Protein AF-0000000066102372 (afdb_homodimer)

Solvent-accessible surface area (backbone atoms only — not comparable to full-atom values): 34150 Å² total; per-residue (Å²): 128,87,50,65,48,78,32,53,33,22,43,30,62,27,33,44,52,81,55,71,56,47,20,50,51,47,40,44,40,40,40,72,63,20,43,34,30,32,40,56,28,57,42,89,74,54,26,66,44,40,67,49,33,53,54,49,48,51,56,53,56,69,32,47,52,89,93,56,67,58,44,83,39,39,29,30,37,39,28,49,74,50,51,39,68,50,48,57,48,19,49,75,65,59,39,58,31,35,36,40,33,34,37,60,52,49,76,63,15,71,69,19,28,83,46,74,76,55,29,45,62,29,50,53,40,23,34,73,70,69,34,31,40,35,29,51,57,38,53,62,59,83,88,50,53,73,90,44,18,44,53,50,20,43,66,71,46,46,52,57,48,41,69,76,41,72,73,37,34,34,32,41,44,48,54,57,38,41,61,50,45,50,50,43,71,70,43,62,94,40,33,30,31,24,43,25,41,66,46,47,66,35,32,39,52,61,32,54,59,91,20,43,22,30,55,60,32,30,73,75,56,55,30,57,60,71,17,21,52,35,42,42,52,46,54,54,62,67,48,64,41,31,19,39,14,59,52,18,26,78,57,49,39,67,50,26,30,26,74,52,8,47,59,30,31,26,36,43,82,49,42,70,32,43,40,50,48,38,29,47,77,67,73,33,57,86,31,43,46,49,22,38,28,43,19,50,30,57,76,74,70,43,81,66,62,85,53,64,30,35,33,32,64,38,76,46,72,41,60,48,62,42,78,35,69,96,42,41,27,48,41,56,64,38,58,36,75,40,55,40,35,78,76,87,128,86,51,66,48,77,31,54,32,23,44,32,62,28,32,44,52,80,56,70,56,48,21,50,52,46,42,44,40,39,39,72,64,22,45,34,30,32,40,57,28,57,42,90,73,56,27,65,44,38,66,49,34,51,54,51,49,52,57,53,57,70,32,46,51,88,93,56,68,57,45,82,40,39,29,30,38,39,27,49,74,50,51,39,68,50,49,56,48,19,47,75,63,59,38,58,32,34,36,40,32,32,38,61,52,48,76,63,17,71,68,20,29,83,48,75,76,55,28,44,63,29,50,51,40,25,34,75,71,69,34,31,40,34,30,52,56,37,51,61,59,81,87,50,52,72,91,44,18,42,56,49,20,44,66,71,45,47,52,57,49,40,69,76,40,71,73,36,34,34,34,40,43,47,53,57,38,41,61,50,46,51,49,44,72,70,43,60,93,40,35,29,31,23,43,25,40,66,47,46,66,37,33,39,53,61,33,53,60,89,20,43,21,31,56,59,31,30,72,74,55,56,30,57,60,70,18,21,54,35,42,42,52,46,52,54,62,66,49,63,43,30,20,40,12,59,52,17,26,80,56,47,39,67,51,27,30,25,71,51,8,48,60,30,31,26,36,45,83,50,42,69,32,45,38,50,46,39,28,48,77,67,72,32,58,86,30,44,44,49,21,36,29,42,20,51,30,58,74,73,72,43,80,66,62,85,52,64,30,35,33,32,63,39,77,45,72,39,62,49,63,41,79,34,68,98,41,42,26,49,40,57,65,39,57,34,74,39,55,40,35,79,76,87

Radius of gyration: 28.0 Å; Cα contacts (8 Å, |Δi|>4): 1599; chains: 2; bounding box: 62×79×63 Å

InterPro domains:
  IPR002195 Dihydroorotase, conserved site [PS00482] (12-20)
  IPR002195 Dihydroorotase, conserved site [PS00483] (245-256)
  IPR004721 Dihydroorotase homodimeric type [MF_00219] (3-343)
  IPR004721 Dihydroorotase homodimeric type [PIRSF001237] (2-342)
  IPR004721 Dihydroorotase homodimeric type [PTHR43137] (2-342)
  IPR004721 Dihydroorotase homodimeric type [TIGR00856] (5-342)
  IPR004721 Dihydroorotase homodimeric type [cd01294] (5-340)
  IPR006680 Amidohydrolase-related [PF01979] (12-310)
  IPR032466 Metal-dependent hydrolase [SSF51556] (3-342)

Secondary structure (DSSP, 8-state):
---EEEEEPP-EEEE---SHHHHHHHHHHHHTT-SEEEEP---SS---SHHHHHHHHHHHHHHSPTT---EEE-EEE--TT--HHHHHHHHHTT--EEEE-BTTSSTT-TTSBS-GGGGHHHHHHHHHHTPPEEE------TTS-GGGHHHHHIIIIIHHHHHH-TT--EEETT--SHHHHHHHHHS-TTEEEEE-HHHHH--THHHHTTSB-GGG--SSPP--HHHHHHHHHHHTS--TTEEE---B----HHHHSSTTBPP----GGGHHHHHHHHHHHTT-GGGHHIIIIIHHHHHHTPPPP--EEEEEEEEEEPPS-EEETTEEE--TTTTSEEEEEE--/---EEEEEPP-EEEE---SHHHHHHHHHHHHTT-SEEEEP---SS---SHHHHHHHHHHHHHHSPTT---EEE-EEE--TT--HHHHHHHHHTT--EEEE-BTTSSTT-TTSBS-GGGGHHHHHHHHHHTPPEEE------TTS-GGGHHHHHIIIIIHHHHHH-TT--EEETT--SHHHHHHHHHS-TTEEEEE-HHHHH--THHHHTTSB-GGG--SSPP--HHHHHHHHHHHTS--TTEEE---B----HHHHSSTTBPP----GGGHHHHHHHHHHHTT-GGGHHIIIIIHHHHHHTPPPP--EEEEEEEEEEPPS-EEETTEEE--TTTTSEEEEEE--

Structure (mmCIF, N/CA/C/O backbone):
data_AF-0000000066102372-model_v1
#
loop_
_entity.id
_entity.type
_entity.pdbx_description
1 polymer Dihydroorotase
#
loop_
_atom_site.group_PDB
_atom_site.id
_atom_site.type_symbol
_atom_site.label_atom_id
_atom_site.label_alt_id
_atom_site.label_comp_id
_atom_site.label_asym_id
_atom_site.label_entity_id
_atom_site.label_seq_id
_atom_site.pdbx_PDB_ins_code
_atom_site.Cartn_x
_atom_site.Cartn_y
_atom_site.Cartn_z
_atom_site.occupancy
_atom_site.B_iso_or_equiv
_atom_site.auth_seq_id
_atom_site.auth_comp_id
_atom_site.auth_asym_id
_atom_site.auth_atom_id
_atom_site.pdbx_PDB_model_num
ATOM 1 N N . MET A 1 1 ? -31.328 13.383 16.125 1 72.06 1 MET A N 1
ATOM 2 C CA . MET A 1 1 ? -30 13.359 15.516 1 72.06 1 MET A CA 1
ATOM 3 C C . MET A 1 1 ? -29.594 14.742 15.023 1 72.06 1 MET A C 1
ATOM 5 O O . MET A 1 1 ? -30.453 15.547 14.641 1 72.06 1 MET A O 1
ATOM 9 N N . THR A 1 2 ? -28.438 15.336 15.5 1 80.19 2 THR A N 1
ATOM 10 C CA . THR A 1 2 ? -28 16.672 15.125 1 80.19 2 THR A CA 1
ATOM 11 C C . THR A 1 2 ? -28.047 16.859 13.617 1 80.19 2 THR A C 1
ATOM 13 O O . THR A 1 2 ? -27.453 16.094 12.859 1 80.19 2 THR A O 1
ATOM 16 N N . THR A 1 3 ? -28.797 17.766 13.133 1 91.06 3 THR A N 1
ATOM 17 C CA . THR A 1 3 ? -29 18 11.711 1 91.06 3 THR A CA 1
ATOM 18 C C . THR A 1 3 ? -28.141 19.156 11.227 1 91.06 3 THR A C 1
ATOM 20 O O . THR A 1 3 ? -27.797 19.234 10.047 1 91.06 3 THR A O 1
ATOM 23 N N . THR A 1 4 ? -27.969 20.062 12.188 1 95.94 4 THR A N 1
ATOM 24 C CA . THR A 1 4 ? -27.109 21.203 11.883 1 95.94 4 THR A CA 1
ATOM 25 C C . THR A 1 4 ? -26.031 21.375 12.961 1 95.94 4 THR A C 1
ATOM 27 O O . THR A 1 4 ? -26.281 21.125 14.141 1 95.94 4 THR A O 1
ATOM 30 N N . LEU A 1 5 ? -24.844 21.703 12.516 1 96.62 5 LEU A N 1
ATOM 31 C CA . LEU A 1 5 ? -23.703 21.922 13.406 1 96.62 5 LEU A CA 1
ATOM 32 C C . LEU A 1 5 ? -23.062 23.281 13.148 1 96.62 5 LEU A C 1
ATOM 34 O O . LEU A 1 5 ? -22.641 23.562 12.031 1 96.62 5 LEU A O 1
ATOM 38 N N . THR A 1 6 ? -23.109 24.141 14.109 1 97.69 6 THR A N 1
ATOM 39 C CA . THR A 1 6 ? -22.438 25.438 14.016 1 97.69 6 THR A CA 1
ATOM 40 C C . THR A 1 6 ? -21.203 25.469 14.93 1 97.69 6 THR A C 1
ATOM 42 O O . THR A 1 6 ? -21.312 25.156 16.109 1 97.69 6 THR A O 1
ATOM 45 N N . LEU A 1 7 ? -20.094 25.812 14.367 1 97.88 7 LEU A N 1
ATOM 46 C CA . LEU A 1 7 ? -18.812 25.891 15.078 1 97.88 7 LEU A CA 1
ATOM 47 C C . LEU A 1 7 ? -18.188 27.281 14.914 1 97.88 7 LEU A C 1
ATOM 49 O O . LEU A 1 7 ? -18.469 27.984 13.945 1 97.88 7 LEU A O 1
ATOM 53 N N . ILE A 1 8 ? -17.375 27.641 15.977 1 98.56 8 ILE A N 1
ATOM 54 C CA . ILE A 1 8 ? -16.438 28.719 15.688 1 98.56 8 ILE A CA 1
ATOM 55 C C . ILE A 1 8 ? -15.609 28.359 14.461 1 98.56 8 ILE A C 1
ATOM 57 O O . ILE A 1 8 ? -15.133 27.234 14.32 1 98.56 8 ILE A O 1
ATOM 61 N N . ARG A 1 9 ? -15.523 29.312 13.461 1 98.44 9 ARG A N 1
ATOM 62 C CA . ARG A 1 9 ? -14.734 29.062 12.258 1 98.44 9 ARG A CA 1
ATOM 63 C C . ARG A 1 9 ? -13.344 28.547 12.609 1 98.44 9 ARG A C 1
ATOM 65 O O . ARG A 1 9 ? -12.609 29.203 13.359 1 98.44 9 ARG A O 1
ATOM 72 N N . PRO A 1 10 ? -13 27.359 12.117 1 98.75 10 PRO A N 1
ATOM 73 C CA . PRO A 1 10 ? -11.75 26.719 12.539 1 98.75 10 PRO A CA 1
ATOM 74 C C . PRO A 1 10 ? -10.531 27.281 11.805 1 98.75 10 PRO A C 1
ATOM 76 O O . PRO A 1 10 ? -10.664 28.141 10.938 1 98.75 10 PRO A O 1
ATOM 79 N N . ASP A 1 11 ? -9.352 26.906 12.281 1 98.88 11 ASP A N 1
ATOM 80 C CA . ASP A 1 11 ? -8.055 27.109 11.641 1 98.88 11 ASP A CA 1
ATOM 81 C C . ASP A 1 11 ? -7.469 25.781 11.164 1 98.88 11 ASP A C 1
ATOM 83 O O . ASP A 1 11 ? -7.738 24.734 11.75 1 98.88 11 ASP A O 1
ATOM 87 N N . ASP A 1 12 ? -6.773 25.797 10.078 1 98.94 12 ASP A N 1
ATOM 88 C CA . ASP A 1 12 ? -6.039 24.625 9.594 1 98.94 12 ASP A CA 1
ATOM 89 C C . ASP A 1 12 ? -4.582 24.672 10.055 1 98.94 12 ASP A C 1
ATOM 91 O O . ASP A 1 12 ? -3.775 25.422 9.516 1 98.94 12 ASP A O 1
ATOM 95 N N . TRP A 1 13 ? -4.227 23.766 10.922 1 98.94 13 TRP A N 1
ATOM 96 C CA . TRP A 1 13 ? -2.934 23.891 11.586 1 98.94 13 TRP A CA 1
ATOM 97 C C . TRP A 1 13 ? -1.863 23.094 10.852 1 98.94 13 TRP A C 1
ATOM 99 O O . TRP A 1 13 ? -0.764 22.875 11.367 1 98.94 13 TRP A O 1
ATOM 109 N N . HIS A 1 14 ? -2.127 22.578 9.656 1 98.94 14 HIS A N 1
ATOM 110 C CA . HIS A 1 14 ? -1.167 21.938 8.766 1 98.94 14 HIS A CA 1
ATOM 111 C C . HIS A 1 14 ? -1.664 21.938 7.324 1 98.94 14 HIS A C 1
ATOM 113 O O . HIS A 1 14 ? -2.559 21.156 6.973 1 98.94 14 HIS A O 1
ATOM 119 N N . LEU A 1 15 ? -1.004 22.734 6.414 1 98.88 15 LEU A N 1
ATOM 120 C CA . LEU A 1 15 ? -1.574 22.906 5.082 1 98.88 15 LEU A CA 1
ATOM 121 C C . LEU A 1 15 ? -0.476 23.047 4.035 1 98.88 15 LEU A C 1
ATOM 123 O O . LEU A 1 15 ? 0.506 23.766 4.254 1 98.88 15 LEU A O 1
ATOM 127 N N . HIS A 1 16 ? -0.571 22.359 2.949 1 98.81 16 HIS A N 1
ATOM 128 C CA . HIS A 1 16 ? 0.251 22.562 1.764 1 98.81 16 HIS A CA 1
ATOM 129 C C . HIS A 1 16 ? -0.536 23.281 0.665 1 98.81 16 HIS A C 1
ATOM 131 O O . HIS A 1 16 ? -1.612 22.812 0.275 1 98.81 16 HIS A O 1
ATOM 137 N N . VAL A 1 17 ? 0.052 24.391 0.096 1 98.25 17 VAL A N 1
ATOM 138 C CA . VAL A 1 17 ? -0.686 25.078 -0.96 1 98.25 17 VAL A CA 1
ATOM 139 C C . VAL A 1 17 ? 0.181 25.188 -2.213 1 98.25 17 VAL A C 1
ATOM 141 O O . VAL A 1 17 ? -0.247 25.734 -3.227 1 98.25 17 VAL A O 1
ATOM 144 N N . ARG A 1 18 ? 1.362 24.703 -2.207 1 97.19 18 ARG A N 1
ATOM 145 C CA . ARG A 1 18 ? 2.271 24.734 -3.348 1 97.19 18 ARG A CA 1
ATOM 146 C C . ARG A 1 18 ? 2.549 26.188 -3.771 1 97.19 18 ARG A C 1
ATOM 148 O O . ARG A 1 18 ? 2.844 27.031 -2.934 1 97.19 18 ARG A O 1
ATOM 155 N N . ASP A 1 19 ? 2.711 26.359 -5.098 1 97.38 19 ASP A N 1
ATOM 156 C CA . ASP A 1 19 ? 3.023 27.703 -5.582 1 97.38 19 ASP A CA 1
ATOM 157 C C . ASP A 1 19 ? 2.428 27.938 -6.969 1 97.38 19 ASP A C 1
ATOM 159 O O . ASP A 1 19 ? 1.897 27.016 -7.59 1 97.38 19 ASP A O 1
ATOM 163 N N . GLY A 1 20 ? 2.441 29.203 -7.367 1 96.06 20 GLY A N 1
ATOM 164 C CA . GLY A 1 20 ? 2 29.562 -8.703 1 96.06 20 GLY A CA 1
ATOM 165 C C . GLY A 1 20 ? 0.55 29.203 -8.969 1 96.06 20 GLY A C 1
ATOM 166 O O . GLY A 1 20 ? -0.333 29.547 -8.18 1 96.06 20 GLY A O 1
ATOM 167 N N . ALA A 1 21 ? 0.39 28.547 -10.117 1 96.06 21 ALA A N 1
ATOM 168 C CA . ALA A 1 21 ? -0.96 28.203 -10.562 1 96.06 21 ALA A CA 1
ATOM 169 C C . ALA A 1 21 ? -1.627 27.234 -9.586 1 96.06 21 ALA A C 1
ATOM 171 O O . ALA A 1 21 ? -2.84 27.297 -9.375 1 96.06 21 ALA A O 1
ATOM 172 N N . ALA A 1 22 ? -0.844 26.359 -9.07 1 95.88 22 ALA A N 1
ATOM 173 C CA . ALA A 1 22 ? -1.368 25.422 -8.086 1 95.88 22 ALA A CA 1
ATOM 174 C C . ALA A 1 22 ? -1.916 26.141 -6.863 1 95.88 22 ALA A C 1
ATOM 176 O O . ALA A 1 22 ? -3.018 25.844 -6.395 1 95.88 22 ALA A O 1
ATOM 177 N N . LEU A 1 23 ? -1.148 27.078 -6.391 1 97.44 23 LEU A N 1
ATOM 178 C CA . LEU A 1 23 ? -1.535 27.906 -5.25 1 97.44 23 LEU A CA 1
ATOM 179 C C . LEU A 1 23 ? -2.852 28.625 -5.523 1 97.44 23 LEU A C 1
ATOM 181 O O . LEU A 1 23 ? -3.764 28.594 -4.691 1 97.44 23 LEU A O 1
ATOM 185 N N . ALA A 1 24 ? -2.98 29.172 -6.645 1 97.25 24 ALA A N 1
ATOM 186 C CA . ALA A 1 24 ? -4.176 29.922 -7.023 1 97.25 24 ALA A CA 1
ATOM 187 C C . ALA A 1 24 ? -5.398 29.016 -7.074 1 97.25 24 ALA A C 1
ATOM 189 O O . ALA A 1 24 ? -6.516 29.438 -6.766 1 97.25 24 ALA A O 1
ATOM 190 N N . ALA A 1 25 ? -5.152 27.797 -7.379 1 97.31 25 ALA A N 1
ATOM 191 C CA . ALA A 1 25 ? -6.242 26.844 -7.559 1 97.31 25 ALA A CA 1
ATOM 192 C C . ALA A 1 25 ? -6.77 26.359 -6.211 1 97.31 25 ALA A C 1
ATOM 194 O O . ALA A 1 25 ? -7.957 26.047 -6.078 1 97.31 25 ALA A O 1
ATOM 195 N N . VAL A 1 26 ? -5.934 26.297 -5.188 1 98.19 26 VAL A N 1
ATOM 196 C CA . VAL A 1 26 ? -6.352 25.516 -4.031 1 98.19 26 VAL A CA 1
ATOM 197 C C . VAL A 1 26 ? -6.594 26.438 -2.84 1 98.19 26 VAL A C 1
ATOM 199 O O . VAL A 1 26 ? -7.367 26.109 -1.938 1 98.19 26 VAL A O 1
ATOM 202 N N . VAL A 1 27 ? -6.039 27.656 -2.758 1 98.62 27 VAL A N 1
ATOM 203 C CA . VAL A 1 27 ? -6.156 28.562 -1.618 1 98.62 27 VAL A CA 1
ATOM 204 C C . VAL A 1 27 ? -7.625 28.922 -1.393 1 98.62 27 VAL A C 1
ATOM 206 O O . VAL A 1 27 ? -8.102 28.922 -0.255 1 98.62 27 VAL A O 1
ATOM 209 N N . PRO A 1 28 ? -8.422 29.172 -2.459 1 98.38 28 PRO A N 1
ATOM 210 C CA . PRO A 1 28 ? -9.828 29.516 -2.244 1 98.38 28 PRO A CA 1
ATOM 211 C C . PRO A 1 28 ? -10.594 28.406 -1.51 1 98.38 28 PRO A C 1
ATOM 213 O O . PRO A 1 28 ? -11.508 28.703 -0.728 1 98.38 28 PRO A O 1
ATOM 216 N N . HIS A 1 29 ? -10.219 27.109 -1.761 1 98.12 29 HIS A N 1
ATOM 217 C CA . HIS A 1 29 ? -10.906 26.016 -1.089 1 98.12 29 HIS A CA 1
ATOM 218 C C . HIS A 1 29 ? -10.664 26.062 0.417 1 98.12 29 HIS A C 1
ATOM 220 O O . HIS A 1 29 ? -11.602 25.891 1.203 1 98.12 29 HIS A O 1
ATOM 226 N N . THR A 1 30 ? -9.438 26.297 0.81 1 98.5 30 THR A N 1
ATOM 227 C CA . THR A 1 30 ? -9.094 26.391 2.223 1 98.5 30 THR A CA 1
ATOM 228 C C . THR A 1 30 ? -9.734 27.625 2.855 1 98.5 30 THR A C 1
ATOM 230 O O . THR A 1 30 ? -10.32 27.547 3.934 1 98.5 30 THR A O 1
ATOM 233 N N . ALA A 1 31 ? -9.641 28.719 2.152 1 98.31 31 ALA A N 1
ATOM 234 C CA . ALA A 1 31 ? -10.07 30.016 2.693 1 98.31 31 ALA A CA 1
ATOM 235 C C . ALA A 1 31 ? -11.578 30.047 2.928 1 98.31 31 ALA A C 1
ATOM 237 O O . ALA A 1 31 ? -12.07 30.781 3.777 1 98.31 31 ALA A O 1
ATOM 238 N N . ARG A 1 32 ? -12.266 29.266 2.242 1 96.69 32 ARG A N 1
ATOM 239 C CA . ARG A 1 32 ? -13.711 29.172 2.393 1 96.69 32 ARG A CA 1
ATOM 240 C C . ARG A 1 32 ? -14.086 28.531 3.725 1 96.69 32 ARG A C 1
ATOM 242 O O . ARG A 1 32 ? -15.164 28.797 4.262 1 96.69 32 ARG A O 1
ATOM 249 N N . GLN A 1 33 ? -13.227 27.75 4.289 1 97.56 33 GLN A N 1
ATOM 250 C CA . GLN A 1 33 ? -13.562 26.922 5.445 1 97.56 33 GLN A CA 1
ATOM 251 C C . GLN A 1 33 ? -12.82 27.406 6.695 1 97.56 33 GLN A C 1
ATOM 253 O O . GLN A 1 33 ? -13.328 27.25 7.809 1 97.56 33 GLN A O 1
ATOM 258 N N . PHE A 1 34 ? -11.633 27.938 6.516 1 98.62 34 PHE A N 1
ATOM 259 C CA . PHE A 1 34 ? -10.742 28.203 7.641 1 98.62 34 PHE A CA 1
ATOM 260 C C . PHE A 1 34 ? -10.359 29.672 7.699 1 98.62 34 PHE A C 1
ATOM 262 O O . PHE A 1 34 ? -10.234 30.328 6.664 1 98.62 34 PHE A O 1
ATOM 269 N N . ALA A 1 35 ? -10.148 30.172 8.922 1 98.62 35 ALA A N 1
ATOM 270 C CA . ALA A 1 35 ? -9.773 31.578 9.109 1 98.62 35 ALA A CA 1
ATOM 271 C C . ALA A 1 35 ? -8.273 31.766 8.961 1 98.62 35 ALA A C 1
ATOM 273 O O . ALA A 1 35 ? -7.812 32.781 8.43 1 98.62 35 ALA A O 1
ATOM 274 N N . ARG A 1 36 ? -7.508 30.859 9.5 1 98.81 36 ARG A N 1
ATOM 275 C CA . ARG A 1 36 ? -6.051 30.844 9.422 1 98.81 36 ARG A CA 1
ATOM 276 C C . ARG A 1 36 ? -5.531 29.469 9.047 1 98.81 36 ARG A C 1
ATOM 278 O O . ARG A 1 36 ? -6.254 28.469 9.164 1 98.81 36 ARG A O 1
ATOM 285 N N . ALA A 1 37 ? -4.371 29.438 8.547 1 98.94 37 ALA A N 1
ATOM 286 C CA . ALA A 1 37 ? -3.766 28.141 8.305 1 98.94 37 ALA A CA 1
ATOM 287 C C . ALA A 1 37 ? -2.248 28.203 8.461 1 98.94 37 ALA A C 1
ATOM 289 O O . ALA A 1 37 ? -1.61 29.156 8.023 1 98.94 37 ALA A O 1
ATOM 290 N N . ILE A 1 38 ? -1.692 27.188 9.125 1 98.88 38 ILE A N 1
ATOM 291 C CA . ILE A 1 38 ? -0.248 26.984 9.141 1 98.88 38 ILE A CA 1
ATOM 292 C C . ILE A 1 38 ? 0.214 26.453 7.785 1 98.88 38 ILE A C 1
ATOM 294 O O . ILE A 1 38 ? -0.165 25.359 7.375 1 98.88 38 ILE A O 1
ATOM 298 N N . ILE A 1 39 ? 1.081 27.219 7.105 1 98.88 39 ILE A N 1
ATOM 299 C CA . ILE A 1 39 ? 1.528 26.891 5.758 1 98.88 39 ILE A CA 1
ATOM 300 C C . ILE A 1 39 ? 2.826 26.094 5.824 1 98.88 39 ILE A C 1
ATOM 302 O O . ILE A 1 39 ? 3.816 26.547 6.402 1 98.88 39 ILE A O 1
ATOM 306 N N . MET A 1 40 ? 2.832 24.906 5.242 1 98.69 40 MET A N 1
ATOM 307 C CA . MET A 1 40 ? 4.035 24.078 5.223 1 98.69 40 MET A CA 1
ATOM 308 C C . MET A 1 40 ? 5.023 24.578 4.176 1 98.69 40 MET A C 1
ATOM 310 O O . MET A 1 40 ? 4.656 24.797 3.02 1 98.69 40 MET A O 1
ATOM 314 N N . PRO A 1 41 ? 6.211 24.703 4.449 1 97.75 41 PRO A N 1
ATOM 315 C CA . PRO A 1 41 ? 7.199 25.438 3.654 1 97.75 41 PRO A CA 1
ATOM 316 C C . PRO A 1 41 ? 7.977 24.531 2.697 1 97.75 41 PRO A C 1
ATOM 318 O O . PRO A 1 41 ? 9.07 24.891 2.262 1 97.75 41 PRO A O 1
ATOM 321 N N . ASN A 1 42 ? 7.441 23.391 2.316 1 97.56 42 ASN A N 1
ATOM 322 C CA . ASN A 1 42 ? 8.195 22.422 1.518 1 97.56 42 ASN A CA 1
ATOM 323 C C . ASN A 1 42 ? 7.988 22.656 0.023 1 97.56 42 ASN A C 1
ATOM 325 O O . ASN A 1 42 ? 7.633 21.719 -0.707 1 97.56 42 ASN A O 1
ATOM 329 N N . LEU A 1 43 ? 8.242 23.859 -0.403 1 97.75 43 LEU A N 1
ATOM 330 C CA . LEU A 1 43 ? 8.328 24.188 -1.824 1 97.75 43 LEU A CA 1
ATOM 331 C C . LEU A 1 43 ? 9.641 23.688 -2.418 1 97.75 43 LEU A C 1
ATOM 333 O O . LEU A 1 43 ? 10.445 23.062 -1.727 1 97.75 43 LEU A O 1
ATOM 337 N N . ARG A 1 44 ? 9.812 23.969 -3.689 1 93.81 44 ARG A N 1
ATOM 338 C CA . ARG A 1 44 ? 11.07 23.734 -4.383 1 93.81 44 ARG A CA 1
ATOM 339 C C . ARG A 1 44 ? 11.602 25.031 -5.008 1 93.81 44 ARG A C 1
ATOM 341 O O . ARG A 1 44 ? 11.148 25.438 -6.074 1 93.81 44 ARG A O 1
ATOM 348 N N . PRO A 1 45 ? 12.57 25.578 -4.609 1 96.62 45 PRO A N 1
ATOM 349 C CA . PRO A 1 45 ? 13.242 25.266 -3.346 1 96.62 45 PRO A CA 1
ATOM 350 C C . PRO A 1 45 ? 12.375 25.578 -2.125 1 96.62 45 PRO A C 1
ATOM 352 O O . PRO A 1 45 ? 11.398 26.312 -2.229 1 96.62 45 PRO A O 1
ATOM 355 N N . PRO A 1 46 ? 12.781 25.062 -0.951 1 98.38 46 PRO A N 1
ATOM 356 C CA . PRO A 1 46 ? 12 25.266 0.267 1 98.38 46 PRO A CA 1
ATOM 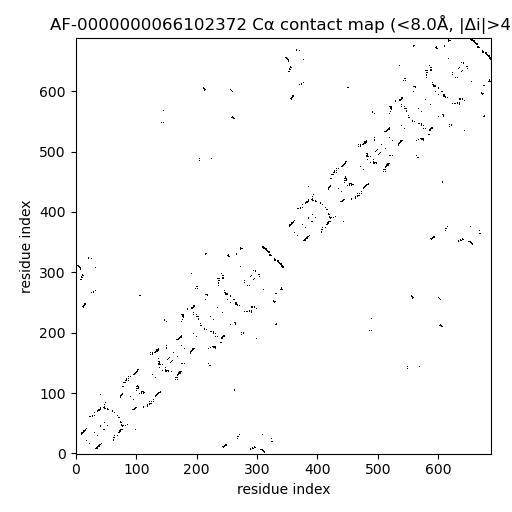357 C C . PRO A 1 46 ? 12.109 26.703 0.793 1 98.38 46 PRO A C 1
ATOM 359 O O . PRO A 1 46 ? 13 27.453 0.383 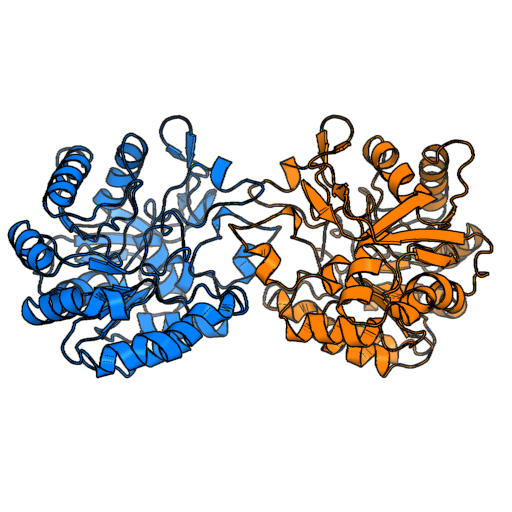1 98.38 46 PRO A O 1
ATOM 362 N N . VAL A 1 47 ? 11.133 27.125 1.604 1 98.81 47 VAL A N 1
ATOM 363 C CA . VAL A 1 47 ? 11.156 28.422 2.281 1 98.81 47 VAL A CA 1
ATOM 364 C C . VAL A 1 47 ? 12 28.328 3.547 1 98.81 47 VAL A C 1
ATOM 366 O O . VAL A 1 47 ? 11.555 27.797 4.562 1 98.81 47 VAL A O 1
ATOM 369 N N . THR A 1 48 ? 13.258 28.938 3.529 1 98.62 48 THR A N 1
ATOM 370 C CA . THR A 1 48 ? 14.18 28.703 4.637 1 98.62 48 THR A CA 1
ATOM 371 C C . THR A 1 48 ? 14.555 30.031 5.312 1 98.62 48 THR A C 1
ATOM 373 O O . THR A 1 48 ? 15.242 30.031 6.336 1 98.62 48 THR A O 1
ATOM 376 N N . THR A 1 49 ? 14.086 31.141 4.801 1 98.56 49 THR A N 1
ATOM 377 C CA . THR A 1 49 ? 14.445 32.438 5.383 1 98.56 49 THR A CA 1
ATOM 378 C C . THR A 1 49 ? 13.203 33.281 5.617 1 98.56 49 THR A C 1
ATOM 380 O O . THR A 1 49 ? 12.172 33.062 4.988 1 98.56 49 THR A O 1
ATOM 383 N N . ALA A 1 50 ? 13.406 34.312 6.492 1 98.56 50 ALA A N 1
ATOM 384 C CA . ALA A 1 50 ? 12.336 35.25 6.781 1 98.56 50 ALA A CA 1
ATOM 385 C C . ALA A 1 50 ? 11.883 35.969 5.512 1 98.56 50 ALA A C 1
ATOM 387 O O . ALA A 1 50 ? 10.68 36.156 5.293 1 98.56 50 ALA A O 1
ATOM 388 N N . ALA A 1 51 ? 12.812 36.312 4.715 1 98.5 51 ALA A N 1
ATOM 389 C CA . ALA A 1 51 ? 12.5 37 3.477 1 98.5 51 ALA A CA 1
ATOM 390 C C . ALA A 1 51 ? 11.664 36.125 2.543 1 98.5 51 ALA A C 1
ATOM 392 O O . ALA A 1 51 ? 10.703 36.625 1.931 1 98.5 51 ALA A O 1
ATOM 393 N N . GLN A 1 52 ? 12.086 34.906 2.395 1 98.75 52 GLN A N 1
ATOM 394 C CA . GLN A 1 52 ? 11.328 33.938 1.581 1 98.75 52 GLN A CA 1
ATOM 395 C C . GLN A 1 52 ? 9.914 33.781 2.119 1 98.75 52 GLN A C 1
ATOM 397 O O . GLN A 1 52 ? 8.953 33.688 1.347 1 98.75 52 GLN A O 1
ATOM 402 N N . ALA A 1 53 ? 9.789 33.688 3.426 1 98.81 53 ALA A N 1
ATOM 403 C CA . ALA A 1 53 ? 8.492 33.531 4.066 1 98.81 53 ALA A CA 1
ATOM 404 C C . ALA A 1 53 ? 7.578 34.719 3.779 1 98.81 53 ALA A C 1
ATOM 406 O O . ALA A 1 53 ? 6.395 34.531 3.477 1 98.81 53 ALA A O 1
ATOM 407 N N . VAL A 1 54 ? 8.109 35.875 3.873 1 98.75 54 VAL A N 1
ATOM 408 C CA . VAL A 1 54 ? 7.332 37.094 3.619 1 98.75 54 VAL A CA 1
ATOM 409 C C . VAL A 1 54 ? 6.855 37.125 2.168 1 98.75 54 VAL A C 1
ATOM 411 O O . VAL A 1 54 ? 5.691 37.406 1.895 1 98.75 54 VAL A O 1
ATOM 414 N N . ALA A 1 55 ? 7.762 36.781 1.287 1 98.75 55 ALA A N 1
ATOM 415 C CA . ALA A 1 55 ? 7.41 36.75 -0.13 1 98.75 55 ALA A CA 1
ATOM 416 C C . ALA A 1 55 ? 6.316 35.719 -0.398 1 98.75 55 ALA A C 1
ATOM 418 O O . ALA A 1 55 ? 5.383 36 -1.163 1 98.75 55 ALA A O 1
ATOM 419 N N . TYR A 1 56 ? 6.488 34.562 0.17 1 98.81 56 TYR A N 1
ATOM 420 C CA . TYR A 1 56 ? 5.508 33.5 -0.002 1 98.81 56 TYR A CA 1
ATOM 421 C C . TYR A 1 56 ? 4.16 33.906 0.586 1 98.81 56 TYR A C 1
ATOM 423 O O . TYR A 1 56 ? 3.111 33.656 -0.006 1 98.81 56 TYR A O 1
ATOM 431 N N . ARG A 1 57 ? 4.145 34.531 1.71 1 98.81 57 ARG A N 1
ATOM 432 C CA . ARG A 1 57 ? 2.928 35.031 2.338 1 98.81 57 ARG A CA 1
ATOM 433 C C . ARG A 1 57 ? 2.16 35.969 1.392 1 98.81 57 ARG A C 1
ATOM 435 O O . ARG A 1 57 ? 0.936 35.875 1.289 1 98.81 57 ARG A O 1
ATOM 442 N N . GLU A 1 58 ? 2.869 36.781 0.747 1 98.56 58 GLU A N 1
ATOM 443 C CA . GLU A 1 58 ? 2.248 37.75 -0.172 1 98.56 58 GLU A CA 1
ATOM 444 C C . GLU A 1 58 ? 1.597 37.031 -1.35 1 98.56 58 GLU A C 1
ATOM 446 O O . GLU A 1 58 ? 0.509 37.406 -1.789 1 98.56 58 GLU A O 1
ATOM 451 N N . ARG A 1 59 ? 2.281 36.031 -1.869 1 98.62 59 ARG A N 1
ATOM 452 C CA . ARG A 1 59 ? 1.707 35.25 -2.969 1 98.62 59 ARG A CA 1
ATOM 453 C C . ARG A 1 59 ? 0.43 34.531 -2.533 1 98.62 59 ARG A C 1
ATOM 455 O O . ARG A 1 59 ? -0.546 34.5 -3.285 1 98.62 59 ARG A O 1
ATOM 462 N N . ILE A 1 60 ? 0.411 34 -1.335 1 98.81 60 ILE A N 1
ATOM 463 C CA . ILE A 1 60 ? -0.774 33.312 -0.819 1 98.81 60 ILE A CA 1
ATOM 464 C C . ILE A 1 60 ? -1.906 34.312 -0.639 1 98.81 60 ILE A C 1
ATOM 466 O O . ILE A 1 60 ? -3.045 34.062 -1.04 1 98.81 60 ILE A O 1
ATOM 470 N N . ALA A 1 61 ? -1.573 35.438 -0.044 1 98.19 61 ALA A N 1
ATOM 471 C CA . ALA A 1 61 ? -2.574 36.5 0.189 1 98.19 61 ALA A CA 1
ATOM 472 C C . ALA A 1 61 ? -3.213 36.938 -1.122 1 98.19 61 ALA A C 1
ATOM 474 O O . ALA A 1 61 ? -4.414 37.219 -1.173 1 98.19 61 ALA A O 1
ATOM 475 N N . ALA A 1 62 ? -2.449 36.969 -2.135 1 98.12 62 ALA A N 1
ATOM 476 C CA . ALA A 1 62 ? -2.928 37.406 -3.439 1 98.12 62 ALA A CA 1
ATOM 477 C C . ALA A 1 62 ? -3.916 36.406 -4.031 1 98.12 62 ALA A C 1
ATOM 479 O O . ALA A 1 62 ? -4.707 36.75 -4.914 1 98.12 62 ALA A O 1
ATOM 480 N N . ALA A 1 63 ? -3.85 35.188 -3.58 1 98.25 63 ALA A N 1
ATOM 481 C CA . ALA A 1 63 ? -4.707 34.125 -4.113 1 98.25 63 ALA A CA 1
ATOM 482 C C . ALA A 1 63 ? -6.012 34.031 -3.33 1 98.25 63 ALA A C 1
ATOM 484 O O . ALA A 1 63 ? -6.918 33.281 -3.707 1 98.25 63 ALA A O 1
ATOM 485 N N . VAL A 1 64 ? -6.133 34.719 -2.221 1 98.5 64 VAL A N 1
ATOM 486 C CA . VAL A 1 64 ? -7.355 34.75 -1.431 1 98.5 64 VAL A CA 1
ATOM 487 C C . VAL A 1 64 ? -8.422 35.562 -2.154 1 98.5 64 VAL A C 1
ATOM 489 O O . VAL A 1 64 ? -8.172 36.719 -2.549 1 98.5 64 VAL A O 1
ATOM 492 N N . PRO A 1 65 ? -9.594 35 -2.375 1 97.62 65 PRO A N 1
ATOM 493 C CA . PRO A 1 65 ? -10.641 35.75 -3.07 1 97.62 65 PRO A CA 1
ATOM 494 C C . PRO A 1 65 ? -11.016 37.031 -2.348 1 97.62 65 PRO A C 1
ATOM 496 O O . PRO A 1 65 ? -10.945 37.094 -1.118 1 97.62 65 PRO A O 1
ATOM 499 N N . ALA A 1 66 ? -11.5 37.969 -3.113 1 96.88 66 ALA A N 1
ATOM 500 C CA . ALA A 1 66 ? -11.945 39.25 -2.541 1 96.88 66 ALA A CA 1
ATOM 501 C C . ALA A 1 66 ? -13.078 39.031 -1.542 1 96.88 66 ALA A C 1
ATOM 503 O O . ALA A 1 66 ? -14 38.25 -1.801 1 96.88 66 ALA A O 1
ATOM 504 N N . GLY A 1 67 ? -12.922 39.656 -0.396 1 95.94 67 GLY A N 1
ATOM 505 C CA . GLY A 1 67 ? -13.977 39.625 0.602 1 95.94 67 GLY A CA 1
ATOM 506 C C . GLY A 1 67 ? -13.852 38.438 1.56 1 95.94 67 GLY A C 1
ATOM 507 O O . GLY A 1 67 ? -14.609 38.344 2.527 1 95.94 67 GLY A O 1
ATOM 508 N N . VAL A 1 68 ? -12.961 37.594 1.258 1 95.88 68 VAL A N 1
ATOM 509 C CA . VAL A 1 68 ? -12.758 36.438 2.133 1 95.88 68 VAL A CA 1
ATOM 510 C C . VAL A 1 68 ? -11.633 36.719 3.125 1 95.88 68 VAL A C 1
ATOM 512 O O . VAL A 1 68 ? -10.562 37.188 2.736 1 95.88 68 VAL A O 1
ATOM 515 N N . ASP A 1 69 ? -11.945 36.531 4.375 1 95.75 69 ASP A N 1
ATOM 516 C CA . ASP A 1 69 ? -10.938 36.719 5.414 1 95.75 69 ASP A CA 1
ATOM 517 C C . ASP A 1 69 ? -10.133 35.438 5.621 1 95.75 69 ASP A C 1
ATOM 519 O O . ASP A 1 69 ? -10.688 34.406 5.977 1 95.75 69 ASP A O 1
ATOM 523 N N . PHE A 1 70 ? -8.898 35.438 5.336 1 98.38 70 PHE A N 1
ATOM 524 C CA . PHE A 1 70 ? -7.992 34.312 5.508 1 98.38 70 PHE A CA 1
ATOM 525 C C . PHE A 1 70 ? -6.566 34.781 5.762 1 98.38 70 PHE A C 1
ATOM 527 O O . PHE A 1 70 ? -6.066 35.688 5.062 1 98.38 70 PHE A O 1
ATOM 534 N N . THR A 1 71 ? -5.953 34.281 6.789 1 98.5 71 THR A N 1
ATOM 535 C CA . THR A 1 71 ? -4.59 34.656 7.145 1 98.5 71 THR A CA 1
ATOM 536 C C . THR A 1 71 ? -3.652 33.469 7.098 1 98.5 71 THR A C 1
ATOM 538 O O . THR A 1 71 ? -3.783 32.531 7.898 1 98.5 71 THR A O 1
ATOM 541 N N . PRO A 1 72 ? -2.74 33.438 6.133 1 98.81 72 PRO A N 1
ATOM 542 C CA . PRO A 1 72 ? -1.709 32.406 6.18 1 98.81 72 PRO A CA 1
ATOM 543 C C . PRO A 1 72 ? -0.704 32.625 7.309 1 98.81 72 PRO A C 1
ATOM 545 O O . PRO A 1 72 ? -0.211 33.719 7.5 1 98.81 72 PRO A O 1
ATOM 548 N N . LEU A 1 73 ? -0.528 31.625 8.133 1 98.88 73 LEU A N 1
ATOM 549 C CA . LEU A 1 73 ? 0.504 31.609 9.164 1 98.88 73 LEU A CA 1
ATOM 550 C C . LEU A 1 73 ? 1.764 30.906 8.656 1 98.88 73 LEU A C 1
ATOM 552 O O . LEU A 1 73 ? 1.783 29.688 8.508 1 98.88 73 LEU A O 1
ATOM 556 N N . MET A 1 74 ? 2.828 31.672 8.461 1 98.88 74 MET A N 1
ATOM 557 C CA . MET A 1 74 ? 3.998 31.172 7.742 1 98.88 74 MET A CA 1
ATOM 558 C C . MET A 1 74 ? 4.93 30.422 8.68 1 98.88 74 MET A C 1
ATOM 560 O O . MET A 1 74 ? 4.992 30.703 9.875 1 98.88 74 MET A O 1
ATOM 564 N N . THR A 1 75 ? 5.648 29.453 8.125 1 98.88 75 THR A N 1
ATOM 565 C CA . THR A 1 75 ? 6.688 28.688 8.797 1 98.88 75 THR A CA 1
ATOM 566 C C . THR A 1 75 ? 7.961 28.641 7.961 1 98.88 75 THR A C 1
ATOM 568 O O . THR A 1 75 ? 7.949 29.016 6.785 1 98.88 75 THR A O 1
ATOM 571 N N . LEU A 1 76 ? 9.023 28.266 8.609 1 98.88 76 LEU A N 1
ATOM 572 C CA . LEU A 1 76 ? 10.266 28.016 7.883 1 98.88 76 LEU A CA 1
ATOM 573 C C . LEU A 1 76 ? 10.586 26.516 7.84 1 98.88 76 LEU A C 1
ATOM 575 O O . LEU A 1 76 ? 10.234 25.781 8.758 1 98.88 76 LEU A O 1
ATOM 579 N N . TYR A 1 77 ? 11.195 26.172 6.719 1 98.81 77 TYR A N 1
ATOM 580 C CA . TYR A 1 77 ? 11.758 24.844 6.512 1 98.81 77 TYR A CA 1
ATOM 581 C C . TYR A 1 77 ? 13.062 24.672 7.273 1 98.81 77 TYR A C 1
ATOM 583 O O . TYR A 1 77 ? 14.047 25.359 6.98 1 98.81 77 TYR A O 1
ATOM 591 N N . LEU A 1 78 ? 13.055 23.797 8.289 1 98.81 78 LEU A N 1
ATOM 592 C CA . LEU A 1 78 ? 14.258 23.562 9.07 1 98.81 78 LEU A CA 1
ATOM 593 C C . LEU A 1 78 ? 15.25 22.703 8.289 1 98.81 78 LEU A C 1
ATOM 595 O O . LEU A 1 78 ? 14.883 21.672 7.73 1 98.81 78 LEU A O 1
ATOM 599 N N . THR A 1 79 ? 16.484 23.156 8.203 1 98.38 79 THR A N 1
ATOM 600 C CA . THR A 1 79 ? 17.547 22.391 7.566 1 98.38 79 THR A CA 1
ATOM 601 C C . THR A 1 79 ? 18.703 22.172 8.539 1 98.38 79 THR A C 1
ATOM 603 O O . THR A 1 79 ? 18.719 22.734 9.633 1 98.38 79 THR A O 1
ATOM 606 N N . ASP A 1 80 ? 19.656 21.438 8.07 1 98 80 ASP A N 1
ATOM 607 C CA . ASP A 1 80 ? 20.859 21.172 8.867 1 98 80 ASP A CA 1
ATOM 608 C C . ASP A 1 80 ? 21.609 22.453 9.156 1 98 80 ASP A C 1
ATOM 610 O O . ASP A 1 80 ? 22.359 22.531 10.141 1 98 80 ASP A O 1
ATOM 614 N N . ASN A 1 81 ? 21.359 23.453 8.328 1 96.94 81 ASN A N 1
ATOM 615 C CA . ASN A 1 81 ? 22.203 24.641 8.367 1 96.94 81 ASN A CA 1
ATOM 616 C C . ASN A 1 81 ? 21.422 25.875 8.773 1 96.94 81 ASN A C 1
ATOM 618 O O . ASN A 1 81 ? 21.906 27 8.625 1 96.94 81 ASN A O 1
ATOM 622 N N . THR A 1 82 ? 20.188 25.703 9.195 1 98.31 82 THR A N 1
ATOM 623 C CA . THR A 1 82 ? 19.422 26.859 9.656 1 98.31 82 THR A CA 1
ATOM 624 C C . THR A 1 82 ? 20.141 27.578 10.797 1 98.31 82 THR A C 1
ATOM 626 O O . THR A 1 82 ? 20.359 26.984 11.859 1 98.31 82 THR A O 1
ATOM 629 N N . PRO A 1 83 ? 20.516 28.828 10.586 1 97.81 83 PRO A N 1
ATOM 630 C CA . PRO A 1 83 ? 21.25 29.516 11.648 1 97.81 83 PRO A CA 1
ATOM 631 C C . PRO A 1 83 ? 20.328 30.016 12.766 1 97.81 83 PRO A C 1
ATOM 633 O O . PRO A 1 83 ? 19.188 30.406 12.5 1 97.81 83 PRO A O 1
ATOM 636 N N . ALA A 1 84 ? 20.891 30.109 13.93 1 97.88 84 ALA A N 1
ATOM 637 C CA . ALA A 1 84 ? 20.141 30.594 15.094 1 97.88 84 ALA A CA 1
ATOM 638 C C . ALA A 1 84 ? 19.641 32 14.875 1 97.88 84 ALA A C 1
ATOM 640 O O . ALA A 1 84 ? 18.531 32.344 15.32 1 97.88 84 ALA A O 1
ATOM 641 N N . ASP A 1 85 ? 20.406 32.781 14.211 1 97.81 85 ASP A N 1
ATOM 642 C CA . ASP A 1 85 ? 20.031 34.188 14.039 1 97.81 85 ASP A CA 1
ATOM 643 C C . ASP A 1 85 ? 18.844 34.312 13.094 1 97.81 85 ASP A C 1
ATOM 645 O O . ASP A 1 85 ? 18.141 35.344 13.109 1 97.81 85 ASP A O 1
ATOM 649 N N . GLU A 1 86 ? 18.688 33.312 12.219 1 98.12 86 GLU A N 1
ATOM 650 C CA . GLU A 1 86 ? 17.516 33.312 11.352 1 98.12 86 GLU A CA 1
ATOM 651 C C . GLU A 1 86 ? 16.219 33.219 12.156 1 98.12 86 GLU A C 1
ATOM 653 O O . GLU A 1 86 ? 15.172 33.719 11.727 1 98.12 86 GLU A O 1
ATOM 658 N N . ILE A 1 87 ? 16.297 32.656 13.344 1 98.25 87 ILE A N 1
ATOM 659 C CA . ILE A 1 87 ? 15.125 32.5 14.203 1 98.25 87 ILE A CA 1
ATOM 660 C C . ILE A 1 87 ? 14.648 33.906 14.633 1 98.25 87 ILE A C 1
ATOM 662 O O . ILE A 1 87 ? 13.445 34.156 14.641 1 98.25 87 ILE A O 1
ATOM 666 N N . VAL A 1 88 ? 15.539 34.75 14.914 1 97.12 88 VAL A N 1
ATOM 667 C CA . VAL A 1 88 ? 15.211 36.094 15.328 1 97.12 88 VAL A CA 1
ATOM 668 C C . VAL A 1 88 ? 14.57 36.875 14.164 1 97.12 88 VAL A C 1
ATOM 670 O O . VAL A 1 88 ? 13.547 37.531 14.344 1 97.12 88 VAL A O 1
ATOM 673 N N . ARG A 1 89 ? 15.18 36.719 13.031 1 98.12 89 ARG A N 1
ATOM 674 C CA . ARG A 1 89 ? 14.641 37.344 11.836 1 98.12 89 ARG A CA 1
ATOM 675 C C . ARG A 1 89 ? 13.258 36.812 11.492 1 98.12 89 ARG A C 1
ATOM 677 O O . ARG A 1 89 ? 12.367 37.594 11.102 1 98.12 89 ARG A O 1
ATOM 684 N N . ALA A 1 90 ? 13.125 35.562 11.609 1 98.56 90 ALA A N 1
ATOM 685 C CA . ALA A 1 90 ? 11.852 34.906 11.32 1 98.56 90 ALA A CA 1
ATOM 686 C C . ALA A 1 90 ? 10.758 35.406 12.266 1 98.56 90 ALA A C 1
ATOM 688 O O . ALA A 1 90 ? 9.648 35.719 11.828 1 98.56 90 ALA A O 1
ATOM 689 N N . GLN A 1 91 ? 11.094 35.406 13.508 1 97.81 91 GLN A N 1
ATOM 690 C CA . GLN A 1 91 ? 10.133 35.906 14.492 1 97.81 91 GLN A CA 1
ATOM 691 C C . GLN A 1 91 ? 9.703 37.344 14.188 1 97.81 91 GLN A C 1
ATOM 693 O O . GLN A 1 91 ? 8.523 37.656 14.25 1 97.81 91 GLN A O 1
ATOM 698 N N . ALA A 1 92 ? 10.648 38.156 13.859 1 97.81 92 ALA A N 1
ATOM 699 C CA . ALA A 1 92 ? 10.375 39.531 13.539 1 97.81 92 ALA A CA 1
ATOM 700 C C . ALA A 1 92 ? 9.484 39.656 12.305 1 97.81 92 ALA A C 1
ATOM 702 O O . ALA A 1 92 ? 8.695 40.594 12.188 1 97.81 92 ALA A O 1
ATOM 703 N N . ALA A 1 93 ? 9.609 38.719 11.453 1 98.25 93 ALA A N 1
ATOM 704 C CA . ALA A 1 93 ? 8.852 38.719 10.203 1 98.25 93 ALA A CA 1
ATOM 705 C C . ALA A 1 93 ? 7.469 38.094 10.398 1 98.25 93 ALA A C 1
ATOM 707 O O . ALA A 1 93 ? 6.664 38.062 9.461 1 98.25 93 ALA A O 1
ATOM 708 N N . GLY A 1 94 ? 7.191 37.594 11.531 1 97.69 94 GLY A N 1
ATOM 709 C CA . GLY A 1 94 ? 5.871 37.031 11.828 1 97.69 94 GLY A CA 1
ATOM 710 C C . GLY A 1 94 ? 5.77 35.562 11.594 1 97.69 94 GLY A C 1
ATOM 711 O O . GLY A 1 94 ? 4.672 35 11.609 1 97.69 94 GLY A O 1
ATOM 712 N N . VAL A 1 95 ? 6.91 34.906 11.352 1 98.62 95 VAL A N 1
ATOM 713 C CA . VAL A 1 95 ? 6.934 33.438 11.234 1 98.62 95 VAL A CA 1
ATOM 714 C C . VAL A 1 95 ? 6.574 32.812 12.578 1 98.62 95 VAL A C 1
ATOM 716 O O . VAL A 1 95 ? 7.062 33.25 13.625 1 98.62 95 VAL A O 1
ATOM 719 N N . VAL A 1 96 ? 5.746 31.75 12.5 1 98.44 96 VAL A N 1
ATOM 720 C CA . VAL A 1 96 ? 5.156 31.312 13.766 1 98.44 96 VAL A CA 1
ATOM 721 C C . VAL A 1 96 ? 5.824 30.016 14.219 1 98.44 96 VAL A C 1
ATOM 723 O O . VAL A 1 96 ? 5.688 29.609 15.375 1 98.44 96 VAL A O 1
ATOM 726 N N . ALA A 1 97 ? 6.496 29.328 13.32 1 98.81 97 ALA A N 1
ATOM 727 C CA . ALA A 1 97 ? 7.094 28.031 13.656 1 98.81 97 ALA A CA 1
ATOM 728 C C . ALA A 1 97 ? 8.125 27.625 12.609 1 98.81 97 ALA A C 1
ATOM 730 O O . ALA A 1 97 ? 8.258 28.266 11.57 1 98.81 97 ALA A O 1
ATOM 731 N N . LEU A 1 98 ? 8.898 26.609 12.867 1 98.88 98 LEU A N 1
ATOM 732 C CA . LEU A 1 98 ? 9.703 25.906 11.875 1 98.88 98 LEU A CA 1
ATOM 733 C C . LEU A 1 98 ? 9.258 24.453 11.75 1 98.88 98 LEU A C 1
ATOM 735 O O . LEU A 1 98 ? 8.805 23.859 12.727 1 98.88 98 LEU A O 1
ATOM 739 N N . LYS A 1 99 ? 9.359 23.969 10.523 1 98.88 99 LYS A N 1
ATOM 740 C CA . LYS A 1 99 ? 8.953 22.609 10.227 1 98.88 99 LYS A CA 1
ATOM 741 C C . LYS A 1 99 ? 10.164 21.719 9.969 1 98.88 99 LYS A C 1
ATOM 743 O O . LYS A 1 99 ? 11.023 22.062 9.156 1 98.88 99 LYS A O 1
ATOM 748 N N . LEU A 1 100 ? 10.211 20.641 10.688 1 98.75 100 LEU A N 1
ATOM 749 C CA . LEU A 1 100 ? 11.234 19.625 10.508 1 98.75 100 LEU A CA 1
ATOM 750 C C . LEU A 1 100 ? 10.703 18.469 9.672 1 98.75 100 LEU A C 1
ATOM 752 O O . LEU A 1 100 ? 9.719 17.828 10.047 1 98.75 100 LEU A O 1
ATOM 756 N N . TYR A 1 101 ? 11.312 18.297 8.547 1 98.12 101 TYR A N 1
ATOM 757 C CA . TYR A 1 101 ? 11.219 17.062 7.781 1 98.12 101 TYR A CA 1
ATOM 758 C C . TYR A 1 101 ? 12.516 16.281 7.855 1 98.12 101 TYR A C 1
ATOM 760 O O . TYR A 1 101 ? 13.578 16.766 7.461 1 98.12 101 TYR A O 1
ATOM 768 N N . PRO A 1 102 ? 12.477 15.031 8.359 1 98.06 102 PRO A N 1
ATOM 769 C CA . PRO A 1 102 ? 13.648 14.211 8.055 1 98.06 102 PRO A CA 1
ATOM 770 C C . PRO A 1 102 ? 13.922 14.102 6.555 1 98.06 102 PRO A C 1
ATOM 772 O O . PRO A 1 102 ? 12.977 13.984 5.762 1 98.06 102 PRO A O 1
ATOM 775 N N . ALA A 1 103 ? 15.203 14.164 6.18 1 96.75 103 ALA A N 1
ATOM 776 C CA . ALA A 1 103 ? 15.555 14.156 4.762 1 96.75 103 ALA A CA 1
ATOM 777 C C . ALA A 1 103 ? 14.992 12.914 4.066 1 96.75 103 ALA A C 1
ATOM 779 O O . ALA A 1 103 ? 15.25 11.789 4.496 1 96.75 103 ALA A O 1
ATOM 780 N N . GLY A 1 104 ? 14.195 13.156 3.066 1 94.06 104 GLY A N 1
ATOM 781 C CA . GLY A 1 104 ? 13.664 12.07 2.256 1 94.06 104 GLY A CA 1
ATOM 782 C C . GLY A 1 104 ? 12.406 11.453 2.83 1 94.06 104 GLY A C 1
ATOM 783 O O . GLY A 1 104 ? 11.906 10.453 2.316 1 94.06 104 GLY A O 1
ATOM 784 N N . ALA A 1 105 ? 11.797 12.031 3.812 1 94.44 105 ALA A N 1
ATOM 785 C CA . ALA A 1 105 ? 10.672 11.422 4.516 1 94.44 105 ALA A CA 1
ATOM 786 C C . ALA A 1 105 ? 9.383 11.586 3.727 1 94.44 105 ALA A C 1
ATOM 788 O O . ALA A 1 105 ? 8.453 10.781 3.857 1 94.44 105 ALA A O 1
ATOM 789 N N . THR A 1 106 ? 9.25 12.625 2.943 1 93.31 106 THR A N 1
ATOM 790 C CA . THR A 1 106 ? 8.023 12.945 2.223 1 93.31 106 THR A CA 1
ATOM 791 C C . THR A 1 106 ? 8.312 13.82 1.012 1 93.31 106 THR A C 1
ATOM 793 O O . THR A 1 106 ? 9.477 14.016 0.641 1 93.31 106 THR A O 1
ATOM 796 N N . THR A 1 107 ? 7.254 14.242 0.309 1 89.88 107 THR A N 1
ATOM 797 C CA . THR A 1 107 ? 7.363 15.07 -0.884 1 89.88 107 THR A CA 1
ATOM 798 C C . THR A 1 107 ? 8.172 16.328 -0.591 1 89.88 107 THR A C 1
ATOM 800 O O . THR A 1 107 ? 7.93 17.016 0.407 1 89.88 107 THR A O 1
ATOM 803 N N . ASN A 1 108 ? 9.195 16.562 -1.359 1 92.75 108 ASN A N 1
ATOM 804 C CA . ASN A 1 108 ? 10.016 17.766 -1.332 1 92.75 108 ASN A CA 1
ATOM 805 C C . ASN A 1 108 ? 10.805 17.891 -0.029 1 92.75 108 ASN A C 1
ATOM 807 O O . ASN A 1 108 ? 11.023 18.984 0.476 1 92.75 108 ASN A O 1
ATOM 811 N N . SER A 1 109 ? 11.203 16.766 0.567 1 94.38 109 SER A N 1
ATOM 812 C CA . SER A 1 109 ? 11.883 16.812 1.854 1 94.38 109 SER A CA 1
ATOM 813 C C . SER A 1 109 ? 13.375 16.516 1.695 1 94.38 109 SER A C 1
ATOM 815 O O . SER A 1 109 ? 14.07 16.266 2.68 1 94.38 109 SER A O 1
ATOM 817 N N . ASP A 1 110 ? 13.922 16.594 0.498 1 93.62 110 ASP A N 1
ATOM 818 C CA . ASP A 1 110 ? 15.312 16.219 0.235 1 93.62 110 ASP A CA 1
ATOM 819 C C . ASP A 1 110 ? 16.266 17.125 1.014 1 93.62 110 ASP A C 1
ATOM 821 O O . ASP A 1 110 ? 17.344 16.672 1.436 1 93.62 110 ASP A O 1
ATOM 825 N N . ALA A 1 111 ? 15.859 18.375 1.22 1 94.62 111 ALA A N 1
ATOM 826 C CA . ALA A 1 111 ? 16.703 19.328 1.931 1 94.62 111 ALA A CA 1
ATOM 827 C C . ALA A 1 111 ? 16.453 19.266 3.436 1 94.62 111 ALA A C 1
ATOM 829 O O . ALA A 1 111 ? 16.938 20.109 4.188 1 94.62 111 ALA A O 1
ATOM 830 N N . GLY A 1 112 ? 15.703 18.266 3.857 1 96.56 112 GLY A N 1
ATOM 831 C CA . GLY A 1 112 ? 15.352 18.141 5.262 1 96.56 112 GLY A CA 1
ATOM 832 C C . GLY A 1 112 ? 16.531 17.781 6.145 1 96.56 112 GLY A C 1
ATOM 833 O O . GLY A 1 112 ? 17.688 17.828 5.703 1 96.56 112 GLY A O 1
ATOM 834 N N . VAL A 1 113 ? 16.25 17.594 7.41 1 98.25 113 VAL A N 1
ATOM 835 C CA . VAL A 1 113 ? 17.25 17.375 8.461 1 98.25 113 VAL A CA 1
ATOM 836 C C . VAL A 1 113 ? 17.797 15.953 8.359 1 98.25 113 VAL A C 1
ATOM 838 O O . VAL A 1 113 ? 17.047 14.984 8.352 1 98.25 113 VAL A O 1
ATOM 841 N N . THR A 1 114 ? 19.094 15.844 8.266 1 97.56 114 THR A N 1
ATOM 842 C CA . THR A 1 114 ? 19.734 14.539 8.18 1 97.56 114 THR A CA 1
ATOM 843 C C . THR A 1 114 ? 20.094 14.008 9.562 1 97.56 114 THR A C 1
ATOM 845 O O . THR A 1 114 ? 20.141 12.797 9.781 1 97.56 114 THR A O 1
ATOM 848 N N . ASP A 1 115 ? 20.391 14.914 10.43 1 96.81 115 ASP A N 1
ATOM 849 C CA . ASP A 1 115 ? 20.688 14.672 11.836 1 96.81 115 ASP A CA 1
ATOM 850 C C . ASP A 1 115 ? 20.172 15.805 12.711 1 96.81 115 ASP A C 1
ATOM 852 O O . ASP A 1 115 ? 20.656 16.938 12.617 1 96.81 115 ASP A O 1
ATOM 856 N N . VAL A 1 116 ? 19.219 15.461 13.57 1 97.56 116 VAL A N 1
ATOM 857 C CA . VAL A 1 116 ? 18.547 16.484 14.367 1 97.56 116 VAL A CA 1
ATOM 858 C C . VAL A 1 116 ? 19.562 17.266 15.195 1 97.56 116 VAL A C 1
ATOM 860 O O . VAL A 1 116 ? 19.359 18.438 15.508 1 97.56 116 VAL A O 1
ATOM 863 N N . ARG A 1 117 ? 20.781 16.766 15.578 1 96.56 117 ARG A N 1
ATOM 864 C CA . ARG A 1 117 ? 21.797 17.422 16.406 1 96.56 117 ARG A CA 1
ATOM 865 C C . ARG A 1 117 ? 22.391 18.625 15.68 1 96.56 117 ARG A C 1
ATOM 867 O O . ARG A 1 117 ? 22.844 19.562 16.328 1 96.56 117 ARG A O 1
ATOM 874 N N . LYS A 1 118 ? 22.281 18.578 14.344 1 98.19 118 LYS A N 1
ATOM 875 C CA . LYS A 1 118 ? 22.812 19.672 13.539 1 98.19 118 LYS A CA 1
ATOM 876 C C . LYS A 1 118 ? 21.922 20.922 13.664 1 98.19 118 LYS A C 1
ATOM 878 O O . LYS A 1 118 ? 22.328 22.016 13.281 1 98.19 118 LYS A O 1
ATOM 883 N N . THR A 1 119 ? 20.75 20.719 14.227 1 98.44 119 THR A N 1
ATOM 884 C CA . THR A 1 119 ? 19.781 21.812 14.289 1 98.44 119 THR A CA 1
ATOM 885 C C . THR A 1 119 ? 19.734 22.406 15.695 1 98.44 119 THR A C 1
ATOM 887 O O . THR A 1 119 ? 18.906 23.297 15.969 1 98.44 119 THR A O 1
ATOM 890 N N . TYR A 1 120 ? 20.562 22 16.625 1 98.31 120 TYR A N 1
ATOM 891 C CA . TYR A 1 120 ? 20.438 22.297 18.047 1 98.31 120 TYR A CA 1
ATOM 892 C C . TYR A 1 120 ? 20.547 23.797 18.297 1 98.31 120 TYR A C 1
ATOM 894 O O . TYR A 1 120 ? 19.812 24.344 19.125 1 98.31 120 TYR A O 1
ATOM 902 N N . ALA A 1 121 ? 21.438 24.484 17.594 1 98.25 121 ALA A N 1
ATOM 903 C CA . ALA A 1 121 ? 21.562 25.922 17.781 1 98.25 121 ALA A CA 1
ATOM 904 C C . ALA A 1 121 ? 20.25 26.625 17.438 1 98.25 121 ALA A C 1
ATOM 906 O O . ALA A 1 121 ? 19.812 27.531 18.141 1 98.25 121 ALA A O 1
ATOM 907 N N . ALA A 1 122 ? 19.672 26.203 16.344 1 98.56 122 ALA A N 1
ATOM 908 C CA . ALA A 1 122 ? 18.391 26.766 15.938 1 98.56 122 ALA A CA 1
ATOM 909 C C . ALA A 1 122 ? 17.297 26.406 16.938 1 98.56 122 ALA A C 1
ATOM 911 O O . ALA A 1 122 ? 16.453 27.234 17.281 1 98.56 122 ALA A O 1
ATOM 912 N N . LEU A 1 123 ? 17.297 25.172 17.422 1 98.75 123 LEU A N 1
ATOM 913 C CA . LEU A 1 123 ? 16.266 24.719 18.375 1 98.75 123 LEU A CA 1
ATOM 914 C C . LEU A 1 123 ? 16.359 25.484 19.688 1 98.75 123 LEU A C 1
ATOM 916 O O . LEU A 1 123 ? 15.344 25.797 20.297 1 98.75 123 LEU A O 1
ATOM 920 N N . GLU A 1 124 ? 17.547 25.719 20.062 1 98.44 124 GLU A N 1
ATOM 921 C CA . GLU A 1 124 ? 17.734 26.516 21.281 1 98.44 124 GLU A CA 1
ATOM 922 C C . GLU A 1 124 ? 17.172 27.922 21.109 1 98.44 124 GLU A C 1
ATOM 924 O O . GLU A 1 124 ? 16.531 28.453 22.031 1 98.44 124 GLU A O 1
ATOM 929 N N . ALA A 1 125 ? 17.484 28.5 20 1 98.56 125 ALA A N 1
ATOM 930 C CA . ALA A 1 125 ? 16.938 29.812 19.719 1 98.56 125 ALA A CA 1
ATOM 931 C C . ALA A 1 125 ? 15.414 29.797 19.672 1 98.56 125 ALA A C 1
ATOM 933 O O . ALA A 1 125 ? 14.758 30.719 20.156 1 98.56 125 ALA A O 1
ATOM 934 N N . MET A 1 126 ? 14.844 28.781 19.109 1 98.69 126 MET A N 1
ATOM 935 C CA . MET A 1 126 ? 13.391 28.625 19.031 1 98.69 126 MET A CA 1
ATOM 936 C C . MET A 1 126 ? 12.781 28.516 20.438 1 98.69 126 MET A C 1
ATOM 938 O O . MET A 1 126 ? 11.781 29.156 20.734 1 98.69 126 MET A O 1
ATOM 942 N N . GLN A 1 127 ? 13.398 27.703 21.203 1 98.25 127 GLN A N 1
ATOM 943 C CA . GLN A 1 127 ? 12.922 27.531 22.578 1 98.25 127 GLN A CA 1
ATOM 944 C C . GLN A 1 127 ? 12.914 28.875 23.312 1 98.25 127 GLN A C 1
ATOM 946 O O . GLN A 1 127 ? 11.93 29.203 23.984 1 98.25 127 GLN A O 1
ATOM 951 N N . ARG A 1 128 ? 13.969 29.625 23.141 1 97.44 128 ARG A N 1
ATOM 952 C CA . ARG A 1 128 ? 14.078 30.922 23.797 1 97.44 128 ARG A CA 1
ATOM 953 C C . ARG A 1 128 ? 13.008 31.891 23.281 1 97.44 128 ARG A C 1
ATOM 955 O O . ARG A 1 128 ? 12.445 32.656 24.047 1 97.44 128 ARG A O 1
ATOM 962 N N . ALA A 1 129 ? 12.781 31.781 22.047 1 97.06 129 ALA A N 1
ATOM 963 C CA . ALA A 1 129 ? 11.836 32.688 21.406 1 97.06 129 ALA A CA 1
ATOM 964 C C . ALA A 1 129 ? 10.391 32.219 21.641 1 97.06 129 ALA A C 1
ATOM 966 O O . ALA A 1 129 ? 9.445 32.969 21.359 1 97.06 129 ALA A O 1
ATOM 967 N N . GLY A 1 130 ? 10.219 30.984 22.109 1 96.44 130 GLY A N 1
ATOM 968 C CA . GLY A 1 130 ? 8.883 30.422 22.234 1 96.44 130 GLY A CA 1
ATOM 969 C C . GLY A 1 130 ? 8.266 30.031 20.906 1 96.44 130 GLY A C 1
ATOM 970 O O . GLY A 1 130 ? 7.043 30 20.766 1 96.44 130 GLY A O 1
ATOM 971 N N . MET A 1 131 ? 9.086 29.812 19.922 1 97.94 131 MET A N 1
ATOM 972 C CA . MET A 1 131 ? 8.633 29.406 18.594 1 97.94 131 MET A CA 1
ATOM 973 C C . MET A 1 131 ? 8.539 27.891 18.484 1 97.94 131 MET A C 1
ATOM 975 O O . MET A 1 131 ? 9.531 27.188 18.703 1 97.94 131 MET A O 1
ATOM 979 N N . PRO A 1 132 ? 7.367 27.359 18.109 1 98.75 132 PRO A N 1
ATOM 980 C CA . PRO A 1 132 ? 7.172 25.906 18.078 1 98.75 132 PRO A CA 1
ATOM 981 C C . PRO A 1 132 ? 7.949 25.219 16.969 1 98.75 132 PRO A C 1
ATOM 983 O O . PRO A 1 132 ? 8.164 25.828 15.906 1 98.75 132 PRO A O 1
ATOM 986 N N . LEU A 1 133 ? 8.367 23.984 17.25 1 98.88 133 LEU A N 1
ATOM 987 C CA . LEU A 1 133 ? 8.875 23.047 16.25 1 98.88 133 LEU A CA 1
ATOM 988 C C . LEU A 1 133 ? 7.762 22.109 15.781 1 98.88 133 LEU A C 1
ATOM 990 O O . LEU A 1 133 ? 7.141 21.422 16.594 1 98.88 133 LEU A O 1
ATOM 994 N N . LEU A 1 134 ? 7.422 22.188 14.477 1 98.94 134 LEU A N 1
ATOM 995 C CA . LEU A 1 134 ? 6.488 21.25 13.867 1 98.94 134 LEU A CA 1
ATOM 996 C C . LEU A 1 134 ? 7.227 20.047 13.266 1 98.94 134 LEU A C 1
ATOM 998 O O . LEU A 1 134 ? 8.172 20.234 12.484 1 98.94 134 LEU A O 1
ATOM 1002 N N . VAL A 1 135 ? 6.82 18.812 13.594 1 98.75 135 VAL A N 1
ATOM 1003 C CA . VAL A 1 135 ? 7.664 17.688 13.227 1 98.75 135 VAL A CA 1
ATOM 1004 C C . VAL A 1 135 ? 6.863 16.703 12.383 1 98.75 135 VAL A C 1
ATOM 1006 O O . VAL A 1 135 ? 5.789 16.25 12.789 1 98.75 135 VAL A O 1
ATOM 1009 N N . HIS A 1 136 ? 7.297 16.453 11.125 1 98.69 136 HIS A N 1
ATOM 1010 C CA . HIS A 1 136 ? 6.961 15.203 10.453 1 98.69 136 HIS A CA 1
ATOM 1011 C C . HIS A 1 136 ? 7.707 14.023 11.078 1 98.69 136 HIS A C 1
ATOM 1013 O O . HIS A 1 136 ? 8.875 13.789 10.766 1 98.69 136 HIS A O 1
ATOM 1019 N N . GLY A 1 137 ? 7.074 13.242 11.922 1 98.38 137 GLY A N 1
ATOM 1020 C CA . GLY A 1 137 ? 7.754 12.344 12.852 1 98.38 137 GLY A CA 1
ATOM 1021 C C . GLY A 1 137 ? 7.91 10.938 12.305 1 98.38 137 GLY A C 1
ATOM 1022 O O . GLY A 1 137 ? 7.418 9.977 12.906 1 98.38 137 GLY A O 1
ATOM 1023 N N . GLU A 1 138 ? 8.695 10.781 11.242 1 98.56 138 GLU A N 1
ATOM 1024 C CA . GLU A 1 138 ? 9.016 9.469 10.695 1 98.56 138 GLU A CA 1
ATOM 1025 C C . GLU A 1 138 ? 10.508 9.336 10.414 1 98.56 138 GLU A C 1
ATOM 1027 O O . GLU A 1 138 ? 11.133 10.25 9.875 1 98.56 138 GLU A O 1
ATOM 1032 N N . VAL A 1 139 ? 11.117 8.227 10.789 1 98.44 139 VAL A N 1
ATOM 1033 C CA . VAL A 1 139 ? 12.484 7.965 10.367 1 98.44 139 VAL A CA 1
ATOM 1034 C C . VAL A 1 139 ? 12.508 7.598 8.883 1 98.44 139 VAL A C 1
ATOM 1036 O O . VAL A 1 139 ? 11.469 7.258 8.305 1 98.44 139 VAL A O 1
ATOM 1039 N N . THR A 1 140 ? 13.664 7.688 8.242 1 97.56 140 THR A N 1
ATOM 1040 C CA . THR A 1 140 ? 13.75 7.457 6.805 1 97.56 140 THR A CA 1
ATOM 1041 C C . THR A 1 140 ? 14.633 6.25 6.5 1 97.56 140 THR A C 1
ATOM 1043 O O . THR A 1 140 ? 14.914 5.961 5.336 1 97.56 140 THR A O 1
ATOM 1046 N N . ASP A 1 141 ? 15.133 5.586 7.574 1 96.69 141 ASP A N 1
ATOM 1047 C CA . ASP A 1 141 ? 15.906 4.359 7.391 1 96.69 141 ASP A CA 1
ATOM 1048 C C . ASP A 1 141 ? 15.117 3.33 6.586 1 96.69 141 ASP A C 1
ATOM 1050 O O . ASP A 1 141 ? 14.023 2.924 6.988 1 96.69 141 ASP A O 1
ATOM 1054 N N . PRO A 1 142 ? 15.672 2.902 5.445 1 95.31 142 PRO A N 1
ATOM 1055 C CA . PRO A 1 142 ? 14.945 1.965 4.586 1 95.31 142 PRO A CA 1
ATOM 1056 C C . PRO A 1 142 ? 14.742 0.601 5.242 1 95.31 142 PRO A C 1
ATOM 1058 O O . PRO A 1 142 ? 13.898 -0.18 4.801 1 95.31 142 PRO A O 1
ATOM 1061 N N . ALA A 1 143 ? 15.5 0.268 6.223 1 95.94 143 ALA A N 1
ATOM 1062 C CA . ALA A 1 143 ? 15.375 -1.018 6.902 1 95.94 143 ALA A CA 1
ATOM 1063 C C . ALA A 1 143 ? 14.148 -1.034 7.816 1 95.94 143 ALA A C 1
ATOM 1065 O O . ALA A 1 143 ? 13.695 -2.102 8.234 1 95.94 143 ALA A O 1
ATOM 1066 N N . VAL A 1 144 ? 13.648 0.165 8.156 1 98.25 144 VAL A N 1
ATOM 1067 C CA . VAL A 1 144 ? 12.484 0.265 9.023 1 98.25 144 VAL A CA 1
ATOM 1068 C C . VAL A 1 144 ? 11.203 0.119 8.195 1 98.25 144 VAL A C 1
ATOM 1070 O O . VAL A 1 144 ? 11.07 0.74 7.141 1 98.25 144 VAL A O 1
ATOM 1073 N N . ASP A 1 145 ? 10.305 -0.765 8.641 1 98.5 145 ASP A N 1
ATOM 1074 C CA . ASP A 1 145 ? 9 -0.913 8.008 1 98.5 145 ASP A CA 1
ATOM 1075 C C . ASP A 1 145 ? 8.273 0.429 7.922 1 98.5 145 ASP A C 1
ATOM 1077 O O . ASP A 1 145 ? 8.203 1.167 8.906 1 98.5 145 ASP A O 1
ATOM 1081 N N . VAL A 1 146 ? 7.766 0.728 6.762 1 98.31 146 VAL A N 1
ATOM 1082 C CA . VAL A 1 146 ? 7.141 2.018 6.5 1 98.31 146 VAL A CA 1
ATOM 1083 C C . VAL A 1 146 ? 6.027 2.27 7.516 1 98.31 146 VAL A C 1
ATOM 1085 O O . VAL A 1 146 ? 5.781 3.414 7.906 1 98.31 146 VAL A O 1
ATOM 1088 N N . PHE A 1 147 ? 5.387 1.256 8.055 1 98.5 147 PHE A N 1
ATOM 1089 C CA . PHE A 1 147 ? 4.266 1.383 8.977 1 98.5 147 PHE A CA 1
ATOM 1090 C C . PHE A 1 147 ? 4.762 1.59 10.406 1 98.5 147 PHE A C 1
ATOM 1092 O O . PHE A 1 147 ? 3.98 1.922 11.297 1 98.5 147 PHE A O 1
ATOM 1099 N N . ASP A 1 148 ? 6.066 1.461 10.625 1 98.5 148 ASP A N 1
ATOM 1100 C CA . ASP A 1 148 ? 6.629 1.56 11.969 1 98.5 148 ASP A CA 1
ATOM 1101 C C . ASP A 1 148 ? 7.465 2.828 12.125 1 98.5 148 ASP A C 1
ATOM 1103 O O . ASP A 1 148 ? 7.988 3.105 13.203 1 98.5 148 ASP A O 1
ATOM 1107 N N . ARG A 1 149 ? 7.586 3.604 11.109 1 98.69 149 ARG A N 1
ATOM 1108 C CA . ARG A 1 149 ? 8.539 4.703 11.062 1 98.69 149 ARG A CA 1
ATOM 1109 C C . ARG A 1 149 ? 8.242 5.742 12.141 1 98.69 149 ARG A C 1
ATOM 1111 O O . ARG A 1 149 ? 9.156 6.344 12.703 1 98.69 149 ARG A O 1
ATOM 1118 N N . GLU A 1 150 ? 6.965 5.945 12.383 1 98.75 150 GLU A N 1
ATOM 1119 C CA . GLU A 1 150 ? 6.566 6.953 13.359 1 98.75 150 GLU A CA 1
ATOM 1120 C C . GLU A 1 150 ? 6.949 6.527 14.773 1 98.75 150 GLU A C 1
ATOM 1122 O O . GLU A 1 150 ? 7.492 7.324 15.547 1 98.75 150 GLU A O 1
ATOM 1127 N N . ALA A 1 151 ? 6.684 5.277 15.125 1 98.75 151 ALA A N 1
ATOM 1128 C CA . ALA A 1 151 ? 7.047 4.77 16.453 1 98.75 151 ALA A CA 1
ATOM 1129 C C . ALA A 1 151 ? 8.555 4.82 16.656 1 98.75 151 ALA A C 1
ATOM 1131 O O . ALA A 1 151 ? 9.031 5.199 17.734 1 98.75 151 ALA A O 1
ATOM 1132 N N . VAL A 1 152 ? 9.273 4.445 15.617 1 98.81 152 VAL A N 1
ATOM 1133 C CA . VAL A 1 152 ? 10.727 4.445 15.703 1 98.81 152 VAL A CA 1
ATOM 1134 C C . VAL A 1 152 ? 11.234 5.879 15.859 1 98.81 152 VAL A C 1
ATOM 1136 O O . VAL A 1 152 ? 12.172 6.133 16.625 1 98.81 152 VAL A O 1
ATOM 1139 N N . PHE A 1 153 ? 10.672 6.793 15.188 1 98.75 153 PHE A N 1
ATOM 1140 C CA . PHE A 1 153 ? 11.047 8.195 15.305 1 98.75 153 PHE A CA 1
ATOM 1141 C C . PHE A 1 153 ? 10.875 8.68 16.734 1 98.75 153 PHE A C 1
ATOM 1143 O O . PHE A 1 153 ? 11.734 9.383 17.266 1 98.75 153 PHE A O 1
ATOM 1150 N N . ILE A 1 154 ? 9.727 8.344 17.375 1 98.75 154 ILE A N 1
ATOM 1151 C CA . ILE A 1 154 ? 9.453 8.758 18.75 1 98.75 154 ILE A CA 1
ATOM 1152 C C . ILE A 1 154 ? 10.578 8.281 19.672 1 98.75 154 ILE A C 1
ATOM 1154 O O . ILE A 1 154 ? 11.125 9.07 20.438 1 98.75 154 ILE A O 1
ATOM 1158 N N . ASP A 1 155 ? 10.969 7.062 19.484 1 98.5 155 ASP A N 1
ATOM 1159 C CA . ASP A 1 155 ? 11.945 6.445 20.375 1 98.5 155 ASP A CA 1
ATOM 1160 C C . ASP A 1 155 ? 13.352 6.98 20.109 1 98.5 155 ASP A C 1
ATOM 1162 O O . ASP A 1 155 ? 14.094 7.293 21.031 1 98.5 155 ASP A O 1
ATOM 1166 N N . GLN A 1 156 ? 13.664 7.172 18.844 1 98.19 156 GLN A N 1
ATOM 1167 C CA . GLN A 1 156 ? 15.062 7.41 18.5 1 98.19 156 GLN A CA 1
ATOM 1168 C C . GLN A 1 156 ? 15.352 8.906 18.375 1 98.19 156 GLN A C 1
ATOM 1170 O O . GLN A 1 156 ? 16.5 9.328 18.516 1 98.19 156 GLN A O 1
ATOM 1175 N N . VAL A 1 157 ? 14.312 9.672 18.094 1 98.31 157 VAL A N 1
ATOM 1176 C CA . VAL A 1 157 ? 14.578 11.078 17.781 1 98.31 157 VAL A CA 1
ATOM 1177 C C . VAL A 1 157 ? 13.844 11.969 18.781 1 98.31 157 VAL A C 1
ATOM 1179 O O . VAL A 1 157 ? 14.461 12.789 19.469 1 98.31 157 VAL A O 1
ATOM 1182 N N . MET A 1 158 ? 12.57 11.766 19.016 1 98.06 158 MET A N 1
ATOM 1183 C CA . MET A 1 158 ? 11.742 12.703 19.766 1 98.06 158 MET A CA 1
ATOM 1184 C C . MET A 1 158 ? 12.086 12.656 21.25 1 98.06 158 MET A C 1
ATOM 1186 O O . MET A 1 158 ? 12.234 13.703 21.891 1 98.06 158 MET A O 1
ATOM 1190 N N . ARG A 1 159 ? 12.156 11.469 21.812 1 97.94 159 ARG A N 1
ATOM 1191 C CA . ARG A 1 159 ? 12.422 11.344 23.234 1 97.94 159 ARG A CA 1
ATOM 1192 C C . ARG A 1 159 ? 13.75 12.008 23.609 1 97.94 159 ARG A C 1
ATOM 1194 O O . ARG A 1 159 ? 13.812 12.812 24.547 1 97.94 159 ARG A O 1
ATOM 1201 N N . PRO A 1 160 ? 14.867 11.734 22.859 1 98.06 160 PRO A N 1
ATOM 1202 C CA . PRO A 1 160 ? 16.109 12.453 23.156 1 98.06 160 PRO A CA 1
ATOM 1203 C C . PRO A 1 160 ? 15.992 13.961 22.953 1 98.06 160 PRO A C 1
ATOM 1205 O O . PRO A 1 160 ? 16.5 14.734 23.766 1 98.06 160 PRO A O 1
ATOM 1208 N N . LEU A 1 161 ? 15.352 14.375 21.906 1 97.88 161 LEU A N 1
ATOM 1209 C CA . LEU A 1 161 ? 15.164 15.797 21.625 1 97.88 161 LEU A CA 1
ATOM 1210 C C . LEU A 1 161 ? 14.445 16.484 22.781 1 97.88 161 LEU A C 1
ATOM 1212 O O . LEU A 1 161 ? 14.844 17.578 23.203 1 97.88 161 LEU A O 1
ATOM 1216 N N . ARG A 1 162 ? 13.391 15.852 23.25 1 97.62 162 ARG A N 1
ATOM 1217 C CA . ARG A 1 162 ? 12.609 16.406 24.344 1 97.62 162 ARG A CA 1
ATOM 1218 C C . ARG A 1 162 ? 13.453 16.547 25.609 1 97.62 162 ARG A C 1
ATOM 1220 O O . ARG A 1 162 ? 13.352 17.531 26.328 1 97.62 162 ARG A O 1
ATOM 1227 N N . ARG A 1 163 ? 14.25 15.594 25.875 1 97.44 163 ARG A N 1
ATOM 1228 C CA . ARG A 1 163 ? 15.148 15.656 27.031 1 97.44 163 ARG A CA 1
ATOM 1229 C C . ARG A 1 163 ? 16.078 16.859 26.938 1 97.44 163 ARG A C 1
ATOM 1231 O O . ARG A 1 163 ? 16.312 17.547 27.922 1 97.44 163 ARG A O 1
ATOM 1238 N N . ASP A 1 164 ? 16.578 17.125 25.797 1 98.19 164 ASP A N 1
ATOM 1239 C CA . ASP A 1 164 ? 17.562 18.172 25.594 1 98.19 164 ASP A CA 1
ATOM 1240 C C . ASP A 1 164 ? 16.906 19.547 25.578 1 98.19 164 ASP A C 1
ATOM 1242 O O . ASP A 1 164 ? 17.547 20.547 25.953 1 98.19 164 ASP A O 1
ATOM 1246 N N . PHE A 1 165 ? 15.688 19.609 25.125 1 98.31 165 PHE A N 1
ATOM 1247 C CA . PHE A 1 165 ? 14.953 20.859 25.047 1 98.31 165 PHE A CA 1
ATOM 1248 C C . PHE A 1 165 ? 13.586 20.734 25.703 1 98.31 165 PHE A C 1
ATOM 1250 O O . PHE A 1 165 ? 12.555 20.766 25.031 1 98.31 165 PHE A O 1
ATOM 1257 N N . PRO A 1 166 ? 13.516 20.719 26.969 1 97.25 166 PRO A N 1
ATOM 1258 C CA . PRO A 1 166 ? 12.289 20.391 27.703 1 97.25 166 PRO A CA 1
ATOM 1259 C C . PRO A 1 166 ? 11.219 21.484 27.562 1 97.25 166 PRO A C 1
ATOM 1261 O O . PRO A 1 166 ? 10.031 21.203 27.781 1 97.25 166 PRO A O 1
ATOM 1264 N N . GLU A 1 167 ? 11.633 22.719 27.188 1 97.75 167 GLU A N 1
ATOM 1265 C CA . GLU A 1 167 ? 10.656 23.797 27.141 1 97.75 167 GLU A CA 1
ATOM 1266 C C . GLU A 1 167 ? 10.289 24.141 25.703 1 97.75 167 GLU A C 1
ATOM 1268 O O . GLU A 1 167 ? 9.469 25.031 25.469 1 97.75 167 GLU A O 1
ATOM 1273 N N . LEU A 1 168 ? 10.93 23.484 24.75 1 98.44 168 LEU A N 1
ATOM 1274 C CA . LEU A 1 168 ? 10.594 23.703 23.344 1 98.44 168 LEU A CA 1
ATOM 1275 C C . LEU A 1 168 ? 9.188 23.219 23.031 1 98.44 168 LEU A C 1
ATOM 1277 O O . LEU A 1 168 ? 8.852 22.062 23.312 1 98.44 168 LEU A O 1
ATOM 1281 N N . LYS A 1 169 ? 8.312 24.094 22.562 1 98.5 169 LYS A N 1
ATOM 1282 C CA . LYS A 1 169 ? 7.004 23.656 22.094 1 98.5 169 LYS A CA 1
ATOM 1283 C C . LYS A 1 169 ? 7.129 22.812 20.828 1 98.5 169 LYS A C 1
ATOM 1285 O O . LYS A 1 169 ? 7.844 23.172 19.891 1 98.5 169 LYS A O 1
ATOM 1290 N N . VAL A 1 170 ? 6.504 21.688 20.875 1 98.81 170 VAL A N 1
ATOM 1291 C CA . VAL A 1 170 ? 6.574 20.766 19.734 1 98.81 170 VAL A CA 1
ATOM 1292 C C . VAL A 1 170 ? 5.168 20.344 19.328 1 98.81 170 VAL A C 1
ATOM 1294 O O . VAL A 1 170 ? 4.344 19.984 20.172 1 98.81 170 VAL A O 1
ATOM 1297 N N . VAL A 1 171 ? 4.855 20.438 18.047 1 98.94 171 VAL A N 1
ATOM 1298 C CA . VAL A 1 171 ? 3.645 19.844 17.484 1 98.94 171 VAL A CA 1
ATOM 1299 C C . VAL A 1 171 ? 4.008 18.641 16.609 1 98.94 171 VAL A C 1
ATOM 1301 O O . VAL A 1 171 ? 4.707 18.797 15.609 1 98.94 171 VAL A O 1
ATOM 1304 N N . PHE A 1 172 ? 3.623 17.469 17.031 1 98.75 172 PHE A N 1
ATOM 1305 C CA . PHE A 1 172 ? 3.727 16.281 16.188 1 98.75 172 PHE A CA 1
ATOM 1306 C C . PHE A 1 172 ? 2.672 16.297 15.094 1 98.75 172 PHE A C 1
ATOM 1308 O O . PHE A 1 172 ? 1.494 16.047 15.344 1 98.75 172 PHE A O 1
ATOM 1315 N N . GLU A 1 173 ? 3.119 16.484 13.906 1 98.69 173 GLU A N 1
ATOM 1316 C CA . GLU A 1 173 ? 2.166 16.766 12.836 1 98.69 173 GLU A CA 1
ATOM 1317 C C . GLU A 1 173 ? 1.553 15.469 12.305 1 98.69 173 GLU A C 1
ATOM 1319 O O . GLU A 1 173 ? 2.26 14.484 12.086 1 98.69 173 GLU A O 1
ATOM 1324 N N . HIS A 1 174 ? 0.256 15.5 12.102 1 98.81 174 HIS A N 1
ATOM 1325 C CA . HIS A 1 174 ? -0.538 14.469 11.438 1 98.81 174 HIS A CA 1
ATOM 1326 C C . HIS A 1 174 ? -0.133 13.078 11.898 1 98.81 174 HIS A C 1
ATOM 1328 O O . HIS A 1 174 ? 0.211 12.219 11.078 1 98.81 174 HIS A O 1
ATOM 1334 N N . ILE A 1 175 ? -0.201 12.859 13.188 1 98.94 175 ILE A N 1
ATOM 1335 C CA . ILE A 1 175 ? 0.177 11.57 13.758 1 98.94 175 ILE A CA 1
ATOM 1336 C C . ILE A 1 175 ? -0.753 10.484 13.227 1 98.94 175 ILE A C 1
ATOM 1338 O O . ILE A 1 175 ? -1.908 10.75 12.891 1 98.94 175 ILE A O 1
ATOM 1342 N N . THR A 1 176 ? -0.211 9.211 13.25 1 98.88 176 THR A N 1
ATOM 1343 C CA . THR A 1 176 ? -0.962 8.156 12.578 1 98.88 176 THR A CA 1
ATOM 1344 C C . THR A 1 176 ? -0.932 6.867 13.391 1 98.88 176 THR A C 1
ATOM 1346 O O . THR A 1 176 ? -1.479 5.848 12.961 1 98.88 176 THR A O 1
ATOM 1349 N N . THR A 1 177 ? -0.268 6.809 14.555 1 98.88 177 THR A N 1
ATOM 1350 C CA . THR A 1 177 ? -0.105 5.555 15.281 1 98.88 177 THR A CA 1
ATOM 1351 C C . THR A 1 177 ? -0.628 5.684 16.703 1 98.88 177 THR A C 1
ATOM 1353 O O . THR A 1 177 ? -0.664 6.785 17.266 1 98.88 177 THR A O 1
ATOM 1356 N N . GLN A 1 178 ? -0.99 4.531 17.219 1 98.88 178 GLN A N 1
ATOM 1357 C CA . GLN A 1 178 ? -1.324 4.461 18.641 1 98.88 178 GLN A CA 1
ATOM 1358 C C . GLN A 1 178 ? -0.163 4.949 19.5 1 98.88 178 GLN A C 1
ATOM 1360 O O . GLN A 1 178 ? -0.371 5.645 20.5 1 98.88 178 GLN A O 1
ATOM 1365 N N . GLU A 1 179 ? 1.068 4.621 19.156 1 98.81 179 GLU A N 1
ATOM 1366 C CA . GLU A 1 179 ? 2.262 5.039 19.891 1 98.81 179 GLU A CA 1
ATOM 1367 C C . GLU A 1 179 ? 2.363 6.559 19.953 1 98.81 179 GLU A C 1
ATOM 1369 O O . GLU A 1 179 ? 2.656 7.117 21.016 1 98.81 179 GLU A O 1
ATOM 1374 N N . ALA A 1 180 ? 2.076 7.207 18.828 1 98.88 180 ALA A N 1
ATOM 1375 C CA . ALA A 1 180 ? 2.158 8.664 18.797 1 98.88 180 ALA A CA 1
ATOM 1376 C C . ALA A 1 180 ? 1.044 9.297 19.625 1 98.88 180 ALA A C 1
ATOM 1378 O O . ALA A 1 180 ? 1.278 10.258 20.359 1 98.88 180 ALA A O 1
ATOM 1379 N N . ALA A 1 181 ? -0.17 8.773 19.453 1 98.88 181 ALA A N 1
ATOM 1380 C CA . ALA A 1 181 ? -1.291 9.273 20.25 1 98.88 181 ALA A CA 1
ATOM 1381 C C . ALA A 1 181 ? -1.003 9.164 21.734 1 98.88 181 ALA A C 1
ATOM 1383 O O . ALA A 1 181 ? -1.214 10.109 22.5 1 98.88 181 ALA A O 1
ATOM 1384 N N . ASP A 1 182 ? -0.49 8.023 22.156 1 98.81 182 ASP A N 1
ATOM 1385 C CA . ASP A 1 182 ? -0.16 7.781 23.562 1 98.81 182 ASP A CA 1
ATOM 1386 C C . ASP A 1 182 ? 0.964 8.703 24.016 1 98.81 182 ASP A C 1
ATOM 1388 O O . ASP A 1 182 ? 0.898 9.273 25.109 1 98.81 182 ASP A O 1
ATOM 1392 N N . TYR A 1 183 ? 1.94 8.812 23.25 1 98.69 183 TYR A N 1
ATOM 1393 C CA . TYR A 1 183 ? 3.078 9.656 23.578 1 98.69 183 TYR A CA 1
ATOM 1394 C C . TYR A 1 183 ? 2.631 11.094 23.844 1 98.69 183 TYR A C 1
ATOM 1396 O O . TYR A 1 183 ? 3.006 11.688 24.859 1 98.69 183 TYR A O 1
ATOM 1404 N N . VAL A 1 184 ? 1.843 11.648 22.922 1 98.75 184 VAL A N 1
ATOM 1405 C CA . VAL A 1 184 ? 1.389 13.031 23.031 1 98.75 184 VAL A CA 1
ATOM 1406 C C . VAL A 1 184 ? 0.458 13.172 24.234 1 98.75 184 VAL A C 1
ATOM 1408 O O . VAL A 1 184 ? 0.559 14.141 25 1 98.75 184 VAL A O 1
ATOM 1411 N N . ALA A 1 185 ? -0.425 12.203 24.422 1 98.62 185 ALA A N 1
ATOM 1412 C CA . ALA A 1 185 ? -1.369 12.25 25.531 1 98.62 185 ALA A CA 1
ATOM 1413 C C . ALA A 1 185 ? -0.637 12.305 26.859 1 98.62 185 ALA A C 1
ATOM 1415 O O . ALA A 1 185 ? -1.086 12.969 27.797 1 98.62 185 ALA A O 1
ATOM 1416 N N . GLU A 1 186 ? 0.484 11.641 26.938 1 97.69 186 GLU A N 1
ATOM 1417 C CA . GLU A 1 186 ? 1.208 11.508 28.203 1 97.69 186 GLU A CA 1
ATOM 1418 C C . GLU A 1 186 ? 2.26 12.609 28.359 1 97.69 186 GLU A C 1
ATOM 1420 O O . GLU A 1 186 ? 2.85 12.766 29.422 1 97.69 186 GLU A O 1
ATOM 1425 N N . ALA A 1 187 ? 2.445 13.359 27.344 1 96.06 187 ALA A N 1
ATOM 1426 C CA . ALA A 1 187 ? 3.492 14.375 27.344 1 96.06 187 ALA A CA 1
ATOM 1427 C C . ALA A 1 187 ? 3.068 15.594 28.156 1 96.06 187 ALA A C 1
ATOM 1429 O O . ALA A 1 187 ? 1.953 15.648 28.672 1 96.06 187 ALA A O 1
ATOM 1430 N N . ASP A 1 188 ? 3.992 16.516 28.359 1 93.81 188 ASP A N 1
ATOM 1431 C CA . ASP A 1 188 ? 3.727 17.75 29.109 1 93.81 188 ASP A CA 1
ATOM 1432 C C . ASP A 1 188 ? 2.994 18.766 28.234 1 93.81 188 ASP A C 1
ATOM 1434 O O . ASP A 1 188 ? 2.506 18.422 27.156 1 93.81 188 ASP A O 1
ATOM 1438 N N . ALA A 1 189 ? 2.861 19.969 28.703 1 93.88 189 ALA A N 1
ATOM 1439 C CA . ALA A 1 189 ? 2.051 21 28.062 1 93.88 189 ALA A CA 1
ATOM 1440 C C . ALA A 1 189 ? 2.75 21.562 26.828 1 93.88 189 ALA A C 1
ATOM 1442 O O . ALA A 1 189 ? 2.135 22.266 26.016 1 93.88 189 ALA A O 1
ATOM 1443 N N . HIS A 1 190 ? 3.988 21.172 26.594 1 97.19 190 HIS A N 1
ATOM 1444 C CA . HIS A 1 190 ? 4.758 21.703 25.484 1 97.19 190 HIS A CA 1
ATOM 1445 C C . HIS A 1 190 ? 4.637 20.828 24.25 1 97.19 190 HIS A C 1
ATOM 1447 O O . HIS A 1 190 ? 5.238 21.109 23.203 1 97.19 190 HIS A O 1
ATOM 1453 N N . THR A 1 191 ? 3.822 19.781 24.328 1 98.38 191 THR A N 1
ATOM 1454 C CA . THR A 1 191 ? 3.703 18.844 23.219 1 98.38 191 THR A CA 1
ATOM 1455 C C . THR A 1 191 ? 2.248 18.703 22.781 1 98.38 191 THR A C 1
ATOM 1457 O O . THR A 1 191 ? 1.358 18.5 23.609 1 98.38 191 THR A O 1
ATOM 1460 N N . ALA A 1 192 ? 1.983 18.891 21.547 1 98.81 192 ALA A N 1
ATOM 1461 C CA . ALA A 1 192 ? 0.67 18.688 20.938 1 98.81 192 ALA A CA 1
ATOM 1462 C C . ALA A 1 192 ? 0.787 17.938 19.609 1 98.81 192 ALA A C 1
ATOM 1464 O O . ALA A 1 192 ? 1.885 17.547 19.203 1 98.81 192 ALA A O 1
ATOM 1465 N N . ALA A 1 193 ? -0.362 17.656 19.016 1 98.94 193 ALA A N 1
ATOM 1466 C CA . ALA A 1 193 ? -0.348 16.953 17.734 1 98.94 193 ALA A CA 1
ATOM 1467 C C . ALA A 1 193 ? -1.543 17.359 16.875 1 98.94 193 ALA A C 1
ATOM 1469 O O . ALA A 1 193 ? -2.619 17.656 17.391 1 98.94 193 ALA A O 1
ATOM 1470 N N . THR A 1 194 ? -1.308 17.312 15.578 1 98.94 194 THR A N 1
ATOM 1471 C CA . THR A 1 194 ? -2.426 17.391 14.641 1 98.94 194 THR A CA 1
ATOM 1472 C C . THR A 1 194 ? -2.83 16 14.172 1 98.94 194 THR A C 1
ATOM 1474 O O . THR A 1 194 ? -2.004 15.086 14.141 1 98.94 194 THR A O 1
ATOM 1477 N N . ILE A 1 195 ? -4.105 15.875 13.891 1 98.94 195 ILE A N 1
ATOM 1478 C CA . ILE A 1 195 ? -4.648 14.664 13.297 1 98.94 195 ILE A CA 1
ATOM 1479 C C . ILE A 1 195 ? -5.488 15.016 12.07 1 98.94 195 ILE A C 1
ATOM 1481 O O . ILE A 1 195 ? -6.328 15.922 12.125 1 98.94 195 ILE A O 1
ATOM 1485 N N . THR A 1 196 ? -5.258 14.359 10.977 1 98.94 196 THR A N 1
ATOM 1486 C CA . THR A 1 196 ? -5.965 14.625 9.727 1 98.94 196 THR A CA 1
ATOM 1487 C C . THR A 1 196 ? -7.293 13.875 9.68 1 98.94 196 THR A C 1
ATOM 1489 O O . THR A 1 196 ? -7.469 12.875 10.375 1 98.94 196 THR A O 1
ATOM 1492 N N . ALA A 1 197 ? -8.195 14.336 8.836 1 98.88 197 ALA A N 1
ATOM 1493 C CA . ALA A 1 197 ? -9.492 13.68 8.664 1 98.88 197 ALA A CA 1
ATOM 1494 C C . ALA A 1 197 ? -9.32 12.289 8.055 1 98.88 197 ALA A C 1
ATOM 1496 O O . ALA A 1 197 ? -9.992 11.336 8.477 1 98.88 197 ALA A O 1
ATOM 1497 N N . HIS A 1 198 ? -8.469 12.203 7.043 1 98.88 198 HIS A N 1
ATOM 1498 C CA . HIS A 1 198 ? -8.336 10.922 6.367 1 98.88 198 HIS A CA 1
ATOM 1499 C C . HIS A 1 198 ? -7.723 9.875 7.285 1 98.88 198 HIS A C 1
ATOM 1501 O O . HIS A 1 198 ? -8.031 8.68 7.172 1 98.88 198 HIS A O 1
ATOM 1507 N N . HIS A 1 199 ? -6.875 10.25 8.297 1 98.94 199 HIS A N 1
ATOM 1508 C CA . HIS A 1 199 ? -6.348 9.273 9.242 1 98.94 199 HIS A CA 1
ATOM 1509 C C . HIS A 1 199 ? -7.387 8.922 10.297 1 98.94 199 HIS A C 1
ATOM 1511 O O . HIS A 1 199 ? -7.25 7.906 10.992 1 98.94 199 HIS A O 1
ATOM 1517 N N . LEU A 1 200 ? -8.414 9.742 10.469 1 98.94 200 LEU A N 1
ATOM 1518 C CA . LEU A 1 200 ? -9.523 9.43 11.367 1 98.94 200 LEU A CA 1
ATOM 1519 C C . LEU A 1 200 ? -10.539 8.523 10.68 1 98.94 200 LEU A C 1
ATOM 1521 O O . LEU A 1 200 ? -11.195 7.707 11.336 1 98.94 200 LEU A O 1
ATOM 1525 N N . LEU A 1 201 ? -10.648 8.648 9.383 1 98.88 201 LEU A N 1
ATOM 1526 C CA . LEU A 1 201 ? -11.742 8.016 8.656 1 98.88 201 LEU A CA 1
ATOM 1527 C C . LEU A 1 201 ? -11.305 6.668 8.086 1 98.88 201 LEU A C 1
ATOM 1529 O O . LEU A 1 201 ? -12.117 5.754 7.945 1 98.88 201 LEU A O 1
ATOM 1533 N N . TYR A 1 202 ? -10.008 6.5 7.773 1 98.75 202 TYR A N 1
ATOM 1534 C CA . TYR A 1 202 ? -9.602 5.344 6.984 1 98.75 202 TYR A CA 1
ATOM 1535 C C . TYR A 1 202 ? -8.422 4.629 7.633 1 98.75 202 TYR A C 1
ATOM 1537 O O . TYR A 1 202 ? -7.578 5.262 8.273 1 98.75 202 TYR A O 1
ATOM 1545 N N . ASN A 1 203 ? -8.43 3.344 7.57 1 98.62 203 ASN A N 1
ATOM 1546 C CA . ASN A 1 203 ? -7.23 2.551 7.809 1 98.62 203 ASN A CA 1
ATOM 1547 C C . ASN A 1 203 ? -6.574 2.111 6.5 1 98.62 203 ASN A C 1
ATOM 1549 O O . ASN A 1 203 ? -7.031 2.488 5.418 1 98.62 203 ASN A O 1
ATOM 1553 N N . ARG A 1 204 ? -5.508 1.369 6.562 1 98.69 204 ARG A N 1
ATOM 1554 C CA . ARG A 1 204 ? -4.645 1.109 5.418 1 98.69 204 ARG A CA 1
ATOM 1555 C C . ARG A 1 204 ? -5.375 0.284 4.359 1 98.69 204 ARG A C 1
ATOM 1557 O O . ARG A 1 204 ? -4.945 0.229 3.205 1 98.69 204 ARG A O 1
ATOM 1564 N N . ASN A 1 205 ? -6.5 -0.443 4.664 1 98.5 205 ASN A N 1
ATOM 1565 C CA . ASN A 1 205 ? -7.277 -1.152 3.654 1 98.5 205 ASN A CA 1
ATOM 1566 C C . ASN A 1 205 ? -7.75 -0.214 2.547 1 98.5 205 ASN A C 1
ATOM 1568 O O . ASN A 1 205 ? -7.91 -0.632 1.399 1 98.5 205 ASN A O 1
ATOM 1572 N N . ALA A 1 206 ? -7.895 1.069 2.881 1 98.38 206 ALA A N 1
ATOM 1573 C CA . ALA A 1 206 ? -8.422 2.043 1.931 1 98.38 206 ALA A CA 1
ATOM 1574 C C . ALA A 1 206 ? -7.48 2.219 0.742 1 98.38 206 ALA A C 1
ATOM 1576 O O . ALA A 1 206 ? -7.918 2.561 -0.359 1 98.38 206 ALA A O 1
ATOM 1577 N N . ILE A 1 207 ? -6.184 1.966 0.96 1 98.62 207 ILE A N 1
ATOM 1578 C CA . ILE A 1 207 ? -5.184 2.088 -0.096 1 98.62 207 ILE A CA 1
ATOM 1579 C C . ILE A 1 207 ? -5.371 0.965 -1.114 1 98.62 207 ILE A C 1
ATOM 1581 O O . ILE A 1 207 ? -5.031 1.121 -2.289 1 98.62 207 ILE A O 1
ATOM 1585 N N . PHE A 1 208 ? -6.027 -0.162 -0.68 1 98 208 PHE A N 1
ATOM 1586 C CA . PHE A 1 208 ? -6.023 -1.378 -1.484 1 98 208 PHE A CA 1
ATOM 1587 C C . PHE A 1 208 ? -7.445 -1.777 -1.869 1 98 208 PHE A C 1
ATOM 1589 O O . PHE A 1 208 ? -7.668 -2.863 -2.406 1 98 208 PHE A O 1
ATOM 1596 N N . THR A 1 209 ? -8.438 -1.008 -1.623 1 95.62 209 THR A N 1
ATOM 1597 C CA . THR A 1 209 ? -9.828 -1.343 -1.91 1 95.62 209 THR A CA 1
ATOM 1598 C C . THR A 1 209 ? -10.125 -1.174 -3.396 1 95.62 209 THR A C 1
ATOM 1600 O O . THR A 1 209 ? -10 -0.074 -3.939 1 95.62 209 THR A O 1
ATOM 1603 N N . GLY A 1 210 ? -10.539 -2.279 -4.043 1 94 210 GLY A N 1
ATOM 1604 C CA . GLY A 1 210 ? -10.875 -2.225 -5.457 1 94 210 GLY A CA 1
ATOM 1605 C C . GLY A 1 210 ? -9.648 -2.09 -6.348 1 94 210 GLY A C 1
ATOM 1606 O O . GLY A 1 210 ? -9.773 -1.972 -7.57 1 94 210 GLY A O 1
ATOM 1607 N N . GLY A 1 211 ? -8.508 -2.125 -5.867 1 97.06 211 GLY A N 1
ATOM 1608 C CA . GLY A 1 211 ? -7.215 -1.893 -6.484 1 97.06 211 GLY A CA 1
ATOM 1609 C C . GLY A 1 211 ? -6.301 -1.019 -5.645 1 97.06 211 GLY A C 1
ATOM 1610 O O . GLY A 1 211 ? -6.668 -0.607 -4.543 1 97.06 211 GLY A O 1
ATOM 1611 N N . LEU A 1 212 ? -5.098 -0.802 -6.133 1 98.5 212 LEU A N 1
ATOM 1612 C CA . LEU A 1 212 ? -4.203 0.14 -5.473 1 98.5 212 LEU A CA 1
ATOM 1613 C C . LEU A 1 212 ? -4.609 1.579 -5.77 1 98.5 212 LEU A C 1
ATOM 1615 O O . LEU A 1 212 ? -4.652 1.987 -6.934 1 98.5 212 LEU A O 1
ATOM 1619 N N . ARG A 1 213 ? -4.918 2.332 -4.711 1 98.5 213 ARG A N 1
ATOM 1620 C CA . ARG A 1 213 ? -5.492 3.662 -4.875 1 98.5 213 ARG A CA 1
ATOM 1621 C C . ARG A 1 213 ? -4.488 4.746 -4.496 1 98.5 213 ARG A C 1
ATOM 1623 O O . ARG A 1 213 ? -4.367 5.102 -3.32 1 98.5 213 ARG A O 1
ATOM 1630 N N . PRO A 1 214 ? -3.896 5.383 -5.535 1 98.62 214 PRO A N 1
ATOM 1631 C CA . PRO A 1 214 ? -2.842 6.359 -5.25 1 98.62 214 PRO A CA 1
ATOM 1632 C C . PRO A 1 214 ? -3.375 7.625 -4.582 1 98.62 214 PRO A C 1
ATOM 1634 O O . PRO A 1 214 ? -2.627 8.328 -3.902 1 98.62 214 PRO A O 1
ATOM 1637 N N . HIS A 1 215 ? -4.648 7.934 -4.68 1 98.5 215 HIS A N 1
ATOM 1638 C CA . HIS A 1 215 ? -5.211 9.156 -4.125 1 98.5 215 HIS A CA 1
ATOM 1639 C C . HIS A 1 215 ? -5.508 9 -2.637 1 98.5 215 HIS A C 1
ATOM 1641 O O . HIS A 1 215 ? -5.895 9.969 -1.973 1 98.5 215 HIS A O 1
ATOM 1647 N N . TYR A 1 216 ? -5.309 7.805 -2.09 1 98.56 216 TYR A N 1
ATOM 1648 C CA . TYR A 1 216 ? -5.367 7.547 -0.656 1 98.56 216 TYR A CA 1
ATOM 1649 C C . TYR A 1 216 ? -3.969 7.383 -0.073 1 98.56 216 TYR A C 1
ATOM 1651 O O . TYR A 1 216 ? -3.814 7.105 1.118 1 98.56 216 TYR A O 1
ATOM 1659 N N . TYR A 1 217 ? -2.957 7.516 -0.963 1 98.75 217 TYR A N 1
ATOM 1660 C CA . TYR A 1 217 ? -1.57 7.422 -0.521 1 98.75 217 TYR A CA 1
ATOM 1661 C C . TYR A 1 217 ? -1.057 8.773 -0.048 1 98.75 217 TYR A C 1
ATOM 1663 O O . TYR A 1 217 ? -1.106 9.758 -0.79 1 98.75 217 TYR A O 1
ATOM 1671 N N . CYS A 1 218 ? -0.622 8.742 1.126 1 98.56 218 CYS A N 1
ATOM 1672 C CA . CYS A 1 218 ? -0.017 9.898 1.778 1 98.56 218 CYS A CA 1
ATOM 1673 C C . CYS A 1 218 ? 1.089 9.469 2.734 1 98.56 218 CYS A C 1
ATOM 1675 O O . CYS A 1 218 ? 1.281 8.273 2.973 1 98.56 218 CYS A O 1
ATOM 1677 N N . LEU A 1 219 ? 1.865 10.383 3.15 1 98.44 219 LEU A N 1
ATOM 1678 C CA . LEU A 1 219 ? 2.865 10.172 4.191 1 98.44 219 LEU A CA 1
ATOM 1679 C C . LEU A 1 219 ? 2.646 11.125 5.359 1 98.44 219 LEU A C 1
ATOM 1681 O O . LEU A 1 219 ? 2.643 12.344 5.176 1 98.44 219 LEU A O 1
ATOM 1685 N N . PRO A 1 220 ? 2.447 10.617 6.664 1 98.44 220 PRO A N 1
ATOM 1686 C CA . PRO A 1 220 ? 2.566 9.188 6.961 1 98.44 220 PRO A CA 1
ATOM 1687 C C . PRO A 1 220 ? 1.433 8.359 6.355 1 98.44 220 PRO A C 1
ATOM 1689 O O . PRO A 1 220 ? 0.306 8.852 6.234 1 98.44 220 PRO A O 1
ATOM 1692 N N . VAL A 1 221 ? 1.779 7.137 5.992 1 98.75 221 VAL A N 1
ATOM 1693 C CA . VAL A 1 221 ? 0.84 6.25 5.312 1 98.75 221 VAL A CA 1
ATOM 1694 C C . VAL A 1 221 ? -0.275 5.844 6.273 1 98.75 221 VAL A C 1
ATOM 1696 O O . VAL A 1 221 ? -0.086 5.848 7.492 1 98.75 221 VAL A O 1
ATOM 1699 N N . LEU A 1 222 ? -1.514 5.523 5.734 1 98.81 222 LEU A N 1
ATOM 1700 C CA . LEU A 1 222 ? -2.59 4.949 6.535 1 98.81 222 LEU A CA 1
ATOM 1701 C C . LEU A 1 222 ? -2.127 3.676 7.234 1 98.81 222 LEU A C 1
ATOM 1703 O O . LEU A 1 222 ? -1.406 2.867 6.645 1 98.81 222 LEU A O 1
ATOM 1707 N N . LYS A 1 223 ? -2.584 3.52 8.508 1 98.81 223 LYS A N 1
ATOM 1708 C CA . LYS A 1 223 ? -2.1 2.41 9.32 1 98.81 223 LYS A CA 1
ATOM 1709 C C . LYS A 1 223 ? -3.217 1.409 9.609 1 98.81 223 LYS A C 1
ATOM 1711 O O . LYS A 1 223 ? -4.289 1.48 9 1 98.81 223 LYS A O 1
ATOM 1716 N N . ARG A 1 224 ? -2.842 0.414 10.414 1 98.5 224 ARG A N 1
ATOM 1717 C CA . ARG A 1 224 ? -3.785 -0.612 10.844 1 98.5 224 ARG A CA 1
ATOM 1718 C C . ARG A 1 224 ? -4.953 0.006 11.609 1 98.5 224 ARG A C 1
ATOM 1720 O O . ARG A 1 224 ? -4.816 1.07 12.211 1 98.5 224 ARG A O 1
ATOM 1727 N N . GLU A 1 225 ? -6.062 -0.753 11.648 1 98.75 225 GLU A N 1
ATOM 1728 C CA . GLU A 1 225 ? -7.297 -0.302 12.281 1 98.75 225 GLU A CA 1
ATOM 1729 C C . GLU A 1 225 ? -7.062 0.064 13.75 1 98.75 225 GLU A C 1
ATOM 1731 O O . GLU A 1 225 ? -7.641 1.03 14.25 1 98.75 225 GLU A O 1
ATOM 1736 N N . VAL A 1 226 ? -6.199 -0.604 14.43 1 98.69 226 VAL A N 1
ATOM 1737 C CA . VAL A 1 226 ? -5.941 -0.324 15.836 1 98.69 226 VAL A CA 1
ATOM 1738 C C . VAL A 1 226 ? -5.387 1.092 15.992 1 98.69 226 VAL A C 1
ATOM 1740 O O . VAL A 1 226 ? -5.707 1.789 16.953 1 98.69 226 VAL A O 1
ATOM 1743 N N . HIS A 1 227 ? -4.582 1.509 15.031 1 98.88 227 HIS A N 1
ATOM 1744 C CA . HIS A 1 227 ? -4.023 2.855 15.062 1 98.88 227 HIS A CA 1
ATOM 1745 C C . HIS A 1 227 ? -5.094 3.902 14.766 1 98.88 227 HIS A C 1
ATOM 1747 O O . HIS A 1 227 ? -5.16 4.934 15.438 1 98.88 227 HIS A O 1
ATOM 1753 N N . ARG A 1 228 ? -5.938 3.605 13.758 1 98.88 228 ARG A N 1
ATOM 1754 C CA . ARG A 1 228 ? -7.02 4.535 13.453 1 98.88 228 ARG A CA 1
ATOM 1755 C C . ARG A 1 228 ? -7.914 4.754 14.664 1 98.88 228 ARG A C 1
ATOM 1757 O O . ARG A 1 228 ? -8.258 5.891 14.992 1 98.88 228 ARG A O 1
ATOM 1764 N N . LEU A 1 229 ? -8.266 3.674 15.32 1 98.88 229 LEU A N 1
ATOM 1765 C CA . LEU A 1 229 ? -9.133 3.758 16.484 1 98.88 229 LEU A CA 1
ATOM 1766 C C . LEU A 1 229 ? -8.469 4.562 17.609 1 98.88 229 LEU A C 1
ATOM 1768 O O . LEU A 1 229 ? -9.141 5.324 18.312 1 98.88 229 LEU A O 1
ATOM 1772 N N . ALA A 1 230 ? -7.152 4.445 17.75 1 98.94 230 ALA A N 1
ATOM 1773 C CA . ALA A 1 230 ? -6.414 5.223 18.75 1 98.94 230 ALA A CA 1
ATOM 1774 C C . ALA A 1 230 ? -6.453 6.715 18.422 1 98.94 230 ALA A C 1
ATOM 1776 O O . ALA A 1 230 ? -6.562 7.551 19.312 1 98.94 230 ALA A O 1
ATOM 1777 N N . LEU A 1 231 ? -6.383 7.027 17.188 1 98.94 231 LEU A N 1
ATOM 1778 C CA . LEU A 1 231 ? -6.461 8.422 16.766 1 98.94 231 LEU A CA 1
ATOM 1779 C C . LEU A 1 231 ? -7.852 8.992 17.016 1 98.94 231 LEU A C 1
ATOM 1781 O O . LEU A 1 231 ? -7.988 10.133 17.469 1 98.94 231 LEU A O 1
ATOM 1785 N N . VAL A 1 232 ? -8.844 8.164 16.672 1 98.94 232 VAL A N 1
ATOM 1786 C CA . VAL A 1 232 ? -10.211 8.602 16.938 1 98.94 232 VAL A CA 1
ATOM 1787 C C . VAL A 1 232 ? -10.406 8.867 18.422 1 98.94 232 VAL A C 1
ATOM 1789 O O . VAL A 1 232 ? -10.961 9.898 18.812 1 98.94 232 VAL A O 1
ATOM 1792 N N . LYS A 1 233 ? -9.898 7.969 19.234 1 98.94 233 LYS A N 1
ATOM 1793 C CA . LYS A 1 233 ? -9.984 8.148 20.672 1 98.94 233 LYS A CA 1
ATOM 1794 C C . LYS A 1 233 ? -9.289 9.438 21.109 1 98.94 233 LYS A C 1
ATOM 1796 O O . LYS A 1 233 ? -9.812 10.18 21.938 1 98.94 233 LYS A O 1
ATOM 1801 N N . ALA A 1 234 ? -8.148 9.734 20.562 1 98.94 234 ALA A N 1
ATOM 1802 C CA . ALA A 1 234 ? -7.395 10.938 20.891 1 98.94 234 ALA A CA 1
ATOM 1803 C C . ALA A 1 234 ? -8.148 12.195 20.469 1 98.94 234 ALA A C 1
ATOM 1805 O O . ALA A 1 234 ? -8.328 13.117 21.266 1 98.94 234 ALA A O 1
ATOM 1806 N N . ALA A 1 235 ? -8.648 12.203 19.266 1 98.94 235 ALA A N 1
ATOM 1807 C CA . ALA A 1 235 ? -9.32 13.367 18.703 1 98.94 235 ALA A CA 1
ATOM 1808 C C . ALA A 1 235 ? -10.609 13.688 19.453 1 98.94 235 ALA A C 1
ATOM 1810 O O . ALA A 1 235 ? -10.969 14.852 19.625 1 98.94 235 ALA A O 1
ATOM 1811 N N . THR A 1 236 ? -11.219 12.648 19.938 1 98.88 236 THR A N 1
ATOM 1812 C CA . THR A 1 236 ? -12.523 12.836 20.562 1 98.88 236 THR A CA 1
ATOM 1813 C C . THR A 1 236 ? -12.398 12.875 22.094 1 98.88 236 THR A C 1
ATOM 1815 O O . THR A 1 236 ? -13.398 12.844 22.797 1 98.88 236 THR A O 1
ATOM 1818 N N . SER A 1 237 ? -11.227 12.93 22.641 1 98.56 237 SER A N 1
ATOM 1819 C CA . SER A 1 237 ? -10.992 12.852 24.078 1 98.56 237 SER A CA 1
ATOM 1820 C C . SER A 1 237 ? -11.336 14.172 24.766 1 98.56 237 SER A C 1
ATOM 1822 O O . SER A 1 237 ? -11.531 14.211 25.969 1 98.56 237 SER A O 1
ATOM 1824 N N . GLY A 1 238 ? -11.328 15.266 23.969 1 98.25 238 GLY A N 1
ATOM 1825 C CA . GLY A 1 238 ? -11.461 16.594 24.562 1 98.25 238 GLY A CA 1
ATOM 1826 C C . GLY A 1 238 ? -10.133 17.172 25 1 98.25 238 GLY A C 1
ATOM 1827 O O . GLY A 1 238 ? -10.07 18.328 25.438 1 98.25 238 GLY A O 1
ATOM 1828 N N . SER A 1 239 ? -9.109 16.406 24.875 1 98.44 239 SER A N 1
ATOM 1829 C CA . SER A 1 239 ? -7.789 16.906 25.266 1 98.44 239 SER A CA 1
ATOM 1830 C C . SER A 1 239 ? -7.359 18.062 24.375 1 98.44 239 SER A C 1
ATOM 1832 O O . SER A 1 239 ? -7.453 17.984 23.141 1 98.44 239 SER A O 1
ATOM 1834 N N . SER A 1 240 ? -6.793 19.078 25.016 1 98.25 240 SER A N 1
ATOM 1835 C CA . SER A 1 240 ? -6.367 20.266 24.297 1 98.25 240 SER A CA 1
ATOM 1836 C C . SER A 1 240 ? -5.082 20.016 23.516 1 98.25 240 SER A C 1
ATOM 1838 O O . SER A 1 240 ? -4.633 20.875 22.75 1 98.25 240 SER A O 1
ATOM 1840 N N . LYS A 1 241 ? -4.527 18.844 23.609 1 98.62 241 LYS A N 1
ATOM 1841 C CA . LYS A 1 241 ? -3.254 18.531 22.969 1 98.62 241 LYS A CA 1
ATOM 1842 C C . LYS A 1 241 ? -3.467 18.078 21.516 1 98.62 241 LYS A C 1
ATOM 1844 O O . LYS A 1 241 ? -2.516 18.016 20.734 1 98.62 241 LYS A O 1
ATOM 1849 N N . PHE A 1 242 ? -4.676 17.781 21.234 1 98.94 242 PHE A N 1
ATOM 1850 C CA . PHE A 1 242 ? -4.98 17.297 19.906 1 98.94 242 PHE A CA 1
ATOM 1851 C C . PHE A 1 242 ? -5.871 18.281 19.156 1 98.94 242 PHE A C 1
ATOM 1853 O O . PHE A 1 242 ? -6.883 18.75 19.703 1 98.94 242 PHE A O 1
ATOM 1860 N N . PHE A 1 243 ? -5.492 18.656 17.984 1 98.81 243 PHE A N 1
ATOM 1861 C CA . PHE A 1 243 ? -6.32 19.578 17.203 1 98.81 243 PHE A CA 1
ATOM 1862 C C . PHE A 1 243 ? -6.16 19.312 15.711 1 98.81 243 PHE A C 1
ATOM 1864 O O . PHE A 1 243 ? -5.367 18.469 15.305 1 98.81 243 PHE A O 1
ATOM 1871 N N . LEU A 1 244 ? -6.938 19.969 14.93 1 98.69 244 LEU A N 1
ATOM 1872 C CA . LEU A 1 244 ? -7.133 19.781 13.5 1 98.69 244 LEU A CA 1
ATOM 1873 C C . LEU A 1 244 ? -5.926 20.297 12.711 1 98.69 244 LEU A C 1
ATOM 1875 O O . LEU A 1 244 ? -5.398 21.359 13.008 1 98.69 244 LEU A O 1
ATOM 1879 N N . GLY A 1 245 ? -5.418 19.516 11.742 1 98.94 245 GLY A N 1
ATOM 1880 C CA . GLY A 1 245 ? -4.543 19.828 10.617 1 98.94 245 GLY A CA 1
ATOM 1881 C C . GLY A 1 245 ? -4.828 18.984 9.391 1 98.94 245 GLY A C 1
ATOM 1882 O O . GLY A 1 245 ? -4.746 17.75 9.445 1 98.94 245 GLY A O 1
ATOM 1883 N N . THR A 1 246 ? -5.145 19.609 8.344 1 98.94 246 THR A N 1
ATOM 1884 C CA . THR A 1 246 ? -5.684 18.859 7.219 1 98.94 246 THR A CA 1
ATOM 1885 C C . THR A 1 246 ? -4.582 18.078 6.508 1 98.94 246 THR A C 1
ATOM 1887 O O . THR A 1 246 ? -4.828 17 5.961 1 98.94 246 THR A O 1
ATOM 1890 N N . ASP A 1 247 ? -3.373 18.672 6.527 1 98.81 247 ASP A N 1
ATOM 1891 C CA . ASP A 1 247 ? -2.305 18.188 5.652 1 98.81 247 ASP A CA 1
ATOM 1892 C C . ASP A 1 247 ? -2.801 18.031 4.219 1 98.81 247 ASP A C 1
ATOM 1894 O O . ASP A 1 247 ? -2.418 17.078 3.527 1 98.81 247 ASP A O 1
ATOM 1898 N N . SER A 1 248 ? -3.803 18.859 3.801 1 98.88 248 SER A N 1
ATOM 1899 C CA . SER A 1 248 ? -4.207 18.844 2.398 1 98.88 248 SER A CA 1
ATOM 1900 C C . SER A 1 248 ? -3.018 19.109 1.48 1 98.88 248 SER A C 1
ATOM 1902 O O . SER A 1 248 ? -2.312 20.109 1.646 1 98.88 248 SER A O 1
ATOM 1904 N N . ALA A 1 249 ? -2.779 18.25 0.616 1 98.5 249 ALA A N 1
ATOM 1905 C CA . ALA A 1 249 ? -1.609 18.312 -0.256 1 98.5 249 ALA A CA 1
ATOM 1906 C C . ALA A 1 249 ? -1.997 18.078 -1.713 1 98.5 249 ALA A C 1
ATOM 1908 O O . ALA A 1 249 ? -2.168 16.938 -2.141 1 98.5 249 ALA A O 1
ATOM 1909 N N . PRO A 1 250 ? -2.096 19.141 -2.48 1 97.94 250 PRO A N 1
ATOM 1910 C CA . PRO A 1 250 ? -2.512 19 -3.879 1 97.94 250 PRO A CA 1
ATOM 1911 C C . PRO A 1 250 ? -1.383 18.516 -4.785 1 97.94 250 PRO A C 1
ATOM 1913 O O . PRO A 1 250 ? -0.258 19.016 -4.695 1 97.94 250 PRO A O 1
ATOM 1916 N N . HIS A 1 251 ? -1.611 17.562 -5.559 1 97.44 251 HIS A N 1
ATOM 1917 C CA . HIS A 1 251 ? -0.775 17.094 -6.652 1 97.44 251 HIS A CA 1
ATOM 1918 C C . HIS A 1 251 ? -1.598 16.859 -7.918 1 97.44 251 HIS A C 1
ATOM 1920 O O . HIS A 1 251 ? -2.742 16.406 -7.844 1 97.44 251 HIS A O 1
ATOM 1926 N N . PRO A 1 252 ? -0.973 17.188 -9.086 1 97.81 252 PRO A N 1
ATOM 1927 C CA . PRO A 1 252 ? -1.669 16.781 -10.305 1 97.81 252 PRO A CA 1
ATOM 1928 C C . PRO A 1 252 ? -2 15.289 -10.32 1 97.81 252 PRO A C 1
ATOM 1930 O O . PRO A 1 252 ? -1.187 14.469 -9.891 1 97.81 252 PRO A O 1
ATOM 1933 N N . ALA A 1 253 ? -3.203 14.969 -10.875 1 98 253 ALA A N 1
ATOM 1934 C CA . ALA A 1 253 ? -3.68 13.586 -10.875 1 98 253 ALA A CA 1
ATOM 1935 C C . ALA A 1 253 ? -2.682 12.664 -11.562 1 98 253 ALA A C 1
ATOM 1937 O O . ALA A 1 253 ? -2.469 11.531 -11.125 1 98 253 ALA A O 1
ATOM 1938 N N . HIS A 1 254 ? -2.033 13.125 -12.617 1 97.5 254 HIS A N 1
ATOM 1939 C CA . HIS A 1 254 ? -1.145 12.266 -13.391 1 97.5 254 HIS A CA 1
ATOM 1940 C C . HIS A 1 254 ? 0.121 11.93 -12.609 1 97.5 254 HIS A C 1
ATOM 1942 O O . HIS A 1 254 ? 0.81 10.961 -12.922 1 97.5 254 HIS A O 1
ATOM 1948 N N . LEU A 1 255 ? 0.462 12.758 -11.578 1 97.44 255 LEU A N 1
ATOM 1949 C CA . LEU A 1 255 ? 1.622 12.461 -10.742 1 97.44 255 LEU A CA 1
ATOM 1950 C C . LEU A 1 255 ? 1.254 11.508 -9.617 1 97.44 255 LEU A C 1
ATOM 1952 O O . LEU A 1 255 ? 2.135 10.93 -8.969 1 97.44 255 LEU A O 1
ATOM 1956 N N . LYS A 1 256 ? -0.042 11.398 -9.328 1 98.06 256 LYS A N 1
ATOM 1957 C CA . LYS A 1 256 ? -0.542 10.383 -8.406 1 98.06 256 LYS A CA 1
ATOM 1958 C C . LYS A 1 256 ? -0.765 9.055 -9.117 1 98.06 256 LYS A C 1
ATOM 1960 O O . LYS A 1 256 ? -0.498 7.988 -8.547 1 98.06 256 LYS A O 1
ATOM 1965 N N . GLU A 1 257 ? -1.288 9.078 -10.32 1 98.12 257 GLU A N 1
ATOM 1966 C CA . GLU A 1 257 ? -1.496 7.918 -11.188 1 98.12 257 GLU A CA 1
ATOM 1967 C C . GLU A 1 257 ? -0.276 7.656 -12.062 1 98.12 257 GLU A C 1
ATOM 1969 O O . GLU A 1 257 ? -0.319 7.883 -13.273 1 98.12 257 GLU A O 1
ATOM 1974 N N . HIS A 1 258 ? 0.784 7.145 -11.461 1 96.81 258 HIS A N 1
ATOM 1975 C CA . HIS A 1 258 ? 2.135 7.07 -12.008 1 96.81 258 HIS A CA 1
ATOM 1976 C C . HIS A 1 258 ? 2.873 5.84 -11.484 1 96.81 258 HIS A C 1
ATOM 1978 O O . HIS A 1 258 ? 2.387 5.156 -10.586 1 96.81 258 HIS A O 1
ATOM 1984 N N . ALA A 1 259 ? 4.023 5.527 -12.141 1 96.75 259 ALA A N 1
ATOM 1985 C CA . ALA A 1 259 ? 4.82 4.363 -11.773 1 96.75 259 ALA A CA 1
ATOM 1986 C C . ALA A 1 259 ? 5.434 4.539 -10.383 1 96.75 259 ALA A C 1
ATOM 1988 O O . ALA A 1 259 ? 5.797 3.557 -9.727 1 96.75 259 ALA A O 1
ATOM 1989 N N . ALA A 1 260 ? 5.625 5.707 -9.945 1 96.62 260 ALA A N 1
ATOM 1990 C CA . ALA A 1 260 ? 6.027 6.109 -8.602 1 96.62 260 ALA A CA 1
ATOM 1991 C C . ALA A 1 260 ? 5.18 7.277 -8.102 1 96.62 260 ALA A C 1
ATOM 1993 O O . ALA A 1 260 ? 5.621 8.43 -8.141 1 96.62 260 ALA A O 1
ATOM 1994 N N . ALA A 1 261 ? 4.023 6.988 -7.578 1 97.12 261 ALA A N 1
ATOM 1995 C CA . ALA A 1 261 ? 3.016 7.996 -7.258 1 97.12 261 ALA A CA 1
ATOM 1996 C C . ALA A 1 261 ? 3.449 8.852 -6.07 1 97.12 261 ALA A C 1
ATOM 1998 O O . ALA A 1 261 ? 3.943 8.328 -5.07 1 97.12 261 ALA A O 1
ATOM 1999 N N . CYS A 1 262 ? 3.279 10.109 -6.176 1 95.94 262 CYS A N 1
ATOM 2000 C CA . CYS A 1 262 ? 3.639 11.023 -5.09 1 95.94 262 CYS A CA 1
ATOM 2001 C C . CYS A 1 262 ? 2.688 10.867 -3.91 1 95.94 262 CYS A C 1
ATOM 2003 O O . CYS A 1 262 ? 1.551 10.422 -4.078 1 95.94 262 CYS A O 1
ATOM 2005 N N . ALA A 1 263 ? 3.16 11.266 -2.799 1 97.5 263 ALA A N 1
ATOM 2006 C CA . ALA A 1 263 ? 2.369 11.203 -1.572 1 97.5 263 ALA A CA 1
ATOM 2007 C C . ALA A 1 263 ? 1.556 12.477 -1.376 1 97.5 263 ALA A C 1
ATOM 2009 O O . ALA A 1 263 ? 2.039 13.578 -1.653 1 97.5 263 ALA A O 1
ATOM 2010 N N . GLY A 1 264 ? 0.306 12.281 -0.919 1 97.88 264 GLY A N 1
ATOM 2011 C CA . GLY A 1 264 ? -0.533 13.422 -0.581 1 97.88 264 GLY A CA 1
ATOM 2012 C C . GLY A 1 264 ? -1.999 13.203 -0.899 1 97.88 264 GLY A C 1
ATOM 2013 O O . GLY A 1 264 ? -2.334 12.656 -1.951 1 97.88 264 GLY A O 1
ATOM 2014 N N . CYS A 1 265 ? -2.857 13.57 -0.051 1 98.56 265 CYS A N 1
ATOM 2015 C CA . CYS A 1 265 ? -4.301 13.594 -0.263 1 98.56 265 CYS A CA 1
ATOM 2016 C C . CYS A 1 265 ? -4.82 15.031 -0.32 1 98.56 265 CYS A C 1
ATOM 2018 O O . CYS A 1 265 ? -4.422 15.867 0.489 1 98.56 265 CYS A O 1
ATOM 2020 N N . TYR A 1 266 ? -5.59 15.312 -1.307 1 98.75 266 TYR A N 1
ATOM 2021 C CA . TYR A 1 266 ? -6.215 16.625 -1.353 1 98.75 266 TYR A CA 1
ATOM 2022 C C . TYR A 1 266 ? -7.551 16.625 -0.617 1 98.75 266 TYR A C 1
ATOM 2024 O O . TYR A 1 266 ? -8.508 15.984 -1.063 1 98.75 266 TYR A O 1
ATOM 2032 N N . THR A 1 267 ? -7.578 17.375 0.487 1 98.75 267 THR A N 1
ATOM 2033 C CA . THR A 1 267 ? -8.766 17.328 1.333 1 98.75 267 THR A CA 1
ATOM 2034 C C . THR A 1 267 ? -9.336 18.719 1.552 1 98.75 267 THR A C 1
ATOM 2036 O O . THR A 1 267 ? -10.383 18.875 2.176 1 98.75 267 THR A O 1
ATOM 2039 N N . ALA A 1 268 ? -8.742 19.75 1.037 1 98.44 268 ALA A N 1
ATOM 2040 C CA . ALA A 1 268 ? -9.109 21.125 1.341 1 98.44 268 ALA A CA 1
ATOM 2041 C C . ALA A 1 268 ? -10.523 21.438 0.853 1 98.44 268 ALA A C 1
ATOM 2043 O O . ALA A 1 268 ? -11.211 22.297 1.421 1 98.44 268 ALA A O 1
ATOM 2044 N N . LEU A 1 269 ? -10.93 20.75 -0.189 1 98.06 269 LEU A N 1
ATOM 2045 C CA . LEU A 1 269 ? -12.242 21.016 -0.784 1 98.06 269 LEU A CA 1
ATOM 2046 C C . LEU A 1 269 ? -13.352 20.781 0.229 1 98.06 269 LEU A C 1
ATOM 2048 O O . LEU A 1 269 ? -14.344 21.5 0.25 1 98.06 269 LEU A O 1
ATOM 2052 N N . SER A 1 270 ? -13.156 19.734 1.089 1 98.31 270 SER A N 1
ATOM 2053 C CA . SER A 1 270 ? -14.219 19.281 1.985 1 98.31 270 SER A CA 1
ATOM 2054 C C . SER A 1 270 ? -13.656 18.891 3.352 1 98.31 270 SER A C 1
ATOM 2056 O O . SER A 1 270 ? -14.125 17.953 3.979 1 98.31 270 SER A O 1
ATOM 2058 N N . ALA A 1 271 ? -12.695 19.656 3.775 1 98.69 271 ALA A N 1
ATOM 2059 C CA . ALA A 1 271 ? -11.953 19.281 4.973 1 98.69 271 ALA A CA 1
ATOM 2060 C C . ALA A 1 271 ? -12.875 19.188 6.184 1 98.69 271 ALA A C 1
ATOM 2062 O O . ALA A 1 271 ? -12.969 18.141 6.828 1 98.69 271 ALA A O 1
ATOM 2063 N N . ILE A 1 272 ? -13.602 20.281 6.52 1 98.75 272 ILE A N 1
ATOM 2064 C CA . ILE A 1 272 ? -14.398 20.328 7.742 1 98.75 272 ILE A CA 1
ATOM 2065 C C . ILE A 1 272 ? -15.539 19.312 7.648 1 98.75 272 ILE A C 1
ATOM 2067 O O . ILE A 1 272 ? -15.938 18.734 8.656 1 98.75 272 ILE A O 1
ATOM 2071 N N . GLU A 1 273 ? -16.047 19.062 6.445 1 98.5 273 GLU A N 1
ATOM 2072 C CA . GLU A 1 273 ? -17.078 18.047 6.227 1 98.5 273 GLU A CA 1
ATOM 2073 C C . GLU A 1 273 ? -16.531 16.641 6.551 1 98.5 273 GLU A C 1
ATOM 2075 O O . GLU A 1 273 ? -17.234 15.828 7.152 1 98.5 273 GLU A O 1
ATOM 2080 N N . LEU A 1 274 ? -15.32 16.391 6.172 1 98.75 274 LEU A N 1
ATOM 2081 C CA . LEU A 1 274 ? -14.695 15.102 6.473 1 98.75 274 LEU A CA 1
ATOM 2082 C C . LEU A 1 274 ? -14.5 14.93 7.977 1 98.75 274 LEU A C 1
ATOM 2084 O O . LEU A 1 274 ? -14.742 13.852 8.523 1 98.75 274 LEU A O 1
ATOM 2088 N N . TYR A 1 275 ? -14.023 16 8.648 1 98.88 275 TYR A N 1
ATOM 2089 C CA . TYR A 1 275 ? -13.883 15.938 10.102 1 98.88 275 TYR A CA 1
ATOM 2090 C C . TYR A 1 275 ? -15.234 15.695 10.766 1 98.88 275 TYR A C 1
ATOM 2092 O O . TYR A 1 275 ? -15.336 14.898 11.703 1 98.88 275 TYR A O 1
ATOM 2100 N N . ALA A 1 276 ? -16.25 16.422 10.289 1 98.69 276 ALA A N 1
ATOM 2101 C CA . ALA A 1 276 ? -17.594 16.234 10.844 1 98.69 276 ALA A CA 1
ATOM 2102 C C . ALA A 1 276 ? -18.031 14.773 10.711 1 98.69 276 ALA A C 1
ATOM 2104 O O . ALA A 1 276 ? -18.594 14.195 11.648 1 98.69 276 ALA A O 1
ATOM 2105 N N . GLN A 1 277 ? -17.766 14.203 9.602 1 98.31 277 GLN A N 1
ATOM 2106 C CA . GLN A 1 277 ? -18.109 12.797 9.391 1 98.31 277 GLN A CA 1
ATOM 2107 C C . GLN A 1 277 ? -17.375 11.898 10.383 1 98.31 277 GLN A C 1
ATOM 2109 O O . GLN A 1 277 ? -17.984 11.016 10.984 1 98.31 277 GLN A O 1
ATOM 2114 N N . ALA A 1 278 ? -16.094 12.109 10.57 1 98.75 278 ALA A N 1
ATOM 2115 C CA . ALA A 1 278 ? -15.289 11.297 11.477 1 98.75 278 ALA A CA 1
ATOM 2116 C C . ALA A 1 278 ? -15.828 11.367 12.906 1 98.75 278 ALA A C 1
ATOM 2118 O O . ALA A 1 278 ? -15.961 10.344 13.578 1 98.75 278 ALA A O 1
ATOM 2119 N N . PHE A 1 279 ? -16.109 12.578 13.344 1 98.81 279 PHE A N 1
ATOM 2120 C CA . PHE A 1 279 ? -16.594 12.766 14.703 1 98.81 279 PHE A CA 1
ATOM 2121 C C . PHE A 1 279 ? -18.016 12.227 14.844 1 98.81 279 PHE A C 1
ATOM 2123 O O . PHE A 1 279 ? -18.375 11.68 15.898 1 98.81 279 PHE A O 1
ATOM 2130 N N . ASP A 1 280 ? -18.812 12.383 13.82 1 98.38 280 ASP A N 1
ATOM 2131 C CA . ASP A 1 280 ? -20.156 11.82 13.812 1 98.38 280 ASP A CA 1
ATOM 2132 C C . ASP A 1 280 ? -20.125 10.297 13.914 1 98.38 280 ASP A C 1
ATOM 2134 O O . ASP A 1 280 ? -20.812 9.703 14.742 1 98.38 280 ASP A O 1
ATOM 2138 N N . ASP A 1 281 ? -19.297 9.656 13.141 1 98 281 ASP A N 1
ATOM 2139 C CA . ASP A 1 281 ? -19.141 8.211 13.172 1 98 281 ASP A CA 1
ATOM 2140 C C . ASP A 1 281 ? -18.75 7.723 14.562 1 98 281 ASP A C 1
ATOM 2142 O O . ASP A 1 281 ? -19.109 6.617 14.969 1 98 281 ASP A O 1
ATOM 2146 N N . ALA A 1 282 ? -18.031 8.539 15.289 1 98.44 282 ALA A N 1
ATOM 2147 C CA . ALA A 1 282 ? -17.547 8.18 16.609 1 98.44 282 ALA A CA 1
ATOM 2148 C C . ALA A 1 282 ? -18.547 8.562 17.688 1 98.44 282 ALA A C 1
ATOM 2150 O O . ALA A 1 282 ? -18.312 8.32 18.875 1 98.44 282 ALA A O 1
ATOM 2151 N N . GLY A 1 283 ? -19.625 9.203 17.328 1 97.75 283 GLY A N 1
ATOM 2152 C CA . GLY A 1 283 ? -20.609 9.664 18.312 1 97.75 283 GLY A CA 1
ATOM 2153 C C . GLY A 1 283 ? -20.094 10.781 19.188 1 97.75 283 GLY A C 1
ATOM 2154 O O . GLY A 1 283 ? -20.438 10.852 20.375 1 97.75 283 GLY A O 1
ATOM 2155 N N . ALA A 1 284 ? -19.234 11.656 18.625 1 98.38 284 ALA A N 1
ATOM 2156 C CA . ALA A 1 284 ? -18.562 12.664 19.438 1 98.38 284 ALA A CA 1
ATOM 2157 C C . ALA A 1 284 ? -18.594 14.023 18.75 1 98.38 284 ALA A C 1
ATOM 2159 O O . ALA A 1 284 ? -17.609 14.773 18.797 1 98.38 284 ALA A O 1
ATOM 2160 N N . LEU A 1 285 ? -19.719 14.391 18.078 1 97.94 285 LEU A N 1
ATOM 2161 C CA . LEU A 1 285 ? -19.844 15.664 17.391 1 97.94 285 LEU A CA 1
ATOM 2162 C C . LEU A 1 285 ? -19.641 16.828 18.344 1 97.94 285 LEU A C 1
ATOM 2164 O O . LEU A 1 285 ? -19.156 17.891 17.953 1 97.94 285 LEU A O 1
ATOM 2168 N N . ASP A 1 286 ? -19.984 16.594 19.578 1 97.69 286 ASP A N 1
ATOM 2169 C CA . ASP A 1 286 ? -19.906 17.625 20.594 1 97.69 286 ASP A CA 1
ATOM 2170 C C . ASP A 1 286 ? -18.453 18 20.891 1 97.69 286 ASP A C 1
ATOM 2172 O O . ASP A 1 286 ? -18.188 19.031 21.5 1 97.69 286 ASP A O 1
ATOM 2176 N N . LYS A 1 287 ? -17.5 17.172 20.516 1 98.62 287 LYS A N 1
ATOM 2177 C CA . LYS A 1 287 ? -16.094 17.406 20.766 1 98.62 287 LYS A CA 1
ATOM 2178 C C . LYS A 1 287 ? -15.414 18.078 19.578 1 98.62 287 LYS A C 1
ATOM 2180 O O . LYS A 1 287 ? -14.273 18.531 19.672 1 98.62 287 LYS A O 1
ATOM 2185 N N . LEU A 1 288 ? -16.125 18.203 18.438 1 98.75 288 LEU A N 1
ATOM 2186 C CA . LEU A 1 288 ? -15.508 18.688 17.203 1 98.75 288 LEU A CA 1
ATOM 2187 C C . LEU A 1 288 ? -15.078 20.141 17.344 1 98.75 288 LEU A C 1
ATOM 2189 O O . LEU A 1 288 ? -14 20.531 16.891 1 98.75 288 LEU A O 1
ATOM 2193 N N . GLU A 1 289 ? -15.883 20.953 17.984 1 98.81 289 GLU A N 1
ATOM 2194 C CA . GLU A 1 289 ? -15.547 22.375 18.078 1 98.81 289 GLU A CA 1
ATOM 2195 C C . GLU A 1 289 ? -14.234 22.578 18.812 1 98.81 289 GLU A C 1
ATOM 2197 O O . GLU A 1 289 ? -13.383 23.375 18.391 1 98.81 289 GLU A O 1
ATOM 2202 N N . GLY A 1 290 ? -14.047 21.969 20 1 98.81 290 GLY A N 1
ATOM 2203 C CA . GLY A 1 290 ? -12.773 22.062 20.688 1 98.81 290 GLY A CA 1
ATOM 2204 C C . GLY A 1 290 ? -11.594 21.672 19.828 1 98.81 290 GLY A C 1
ATOM 2205 O O . GLY A 1 290 ? -10.625 22.422 19.688 1 98.81 290 GLY A O 1
ATOM 2206 N N . PHE A 1 291 ? -11.734 20.547 19.188 1 98.88 291 PHE A N 1
ATOM 2207 C CA . PHE A 1 291 ? -10.695 19.953 18.359 1 98.88 291 PHE A CA 1
ATOM 2208 C C . PHE A 1 291 ? -10.375 20.844 17.156 1 98.88 291 PHE A C 1
ATOM 2210 O O . PHE A 1 291 ? -9.211 21.016 16.797 1 98.88 291 PHE A O 1
ATOM 2217 N N . ALA A 1 292 ? -11.414 21.453 16.547 1 98.88 292 ALA A N 1
ATOM 2218 C CA . ALA A 1 292 ? -11.258 22.156 15.273 1 98.88 292 ALA A CA 1
ATOM 2219 C C . ALA A 1 292 ? -10.977 23.641 15.5 1 98.88 292 ALA A C 1
ATOM 2221 O O . ALA A 1 292 ? -10.266 24.266 14.711 1 98.88 292 ALA A O 1
ATOM 2222 N N . SER A 1 293 ? -11.516 24.203 16.656 1 98.81 293 SER A N 1
ATOM 2223 C CA . SER A 1 293 ? -11.586 25.656 16.672 1 98.81 293 SER A CA 1
ATOM 2224 C C . SER A 1 293 ? -10.898 26.219 17.922 1 98.81 293 SER A C 1
ATOM 2226 O O . SER A 1 293 ? -10.555 27.391 17.953 1 98.81 293 SER A O 1
ATOM 2228 N N . LEU A 1 294 ? -10.695 25.422 18.938 1 98.88 294 LEU A N 1
ATOM 2229 C CA . LEU A 1 294 ? -10.281 26.016 20.203 1 98.88 294 LEU A CA 1
ATOM 2230 C C . LEU A 1 294 ? -8.867 25.578 20.562 1 98.88 294 LEU A C 1
ATOM 2232 O O . LEU A 1 294 ? -8.023 26.422 20.922 1 98.88 294 LEU A O 1
ATOM 2236 N N . HIS A 1 295 ? -8.516 24.328 20.484 1 98.81 295 HIS A N 1
ATOM 2237 C CA . HIS A 1 295 ? -7.273 23.781 21 1 98.81 295 HIS A CA 1
ATOM 2238 C C . HIS A 1 295 ? -6.066 24.359 20.281 1 98.81 295 HIS A C 1
ATOM 2240 O O . HIS A 1 295 ? -5.078 24.75 20.906 1 98.81 295 HIS A O 1
ATOM 2246 N N . GLY A 1 296 ? -6.164 24.469 18.953 1 98.62 296 GLY A N 1
ATOM 2247 C CA . GLY A 1 296 ? -5.062 24.969 18.141 1 98.62 296 GLY A CA 1
ATOM 2248 C C . GLY A 1 296 ? -4.672 26.391 18.5 1 98.62 296 GLY A C 1
ATOM 2249 O O . GLY A 1 296 ? -3.535 26.641 18.906 1 98.62 296 GLY A O 1
ATOM 2250 N N . PRO A 1 297 ? -5.66 27.344 18.359 1 98.5 297 PRO A N 1
ATOM 2251 C CA . PRO A 1 297 ? -5.332 28.734 18.734 1 98.5 297 PRO A CA 1
ATOM 2252 C C . PRO A 1 297 ? -4.793 28.828 20.156 1 98.5 297 PRO A C 1
ATOM 2254 O O . PRO A 1 297 ? -3.879 29.625 20.422 1 98.5 297 PRO A O 1
ATOM 2257 N N . ASP A 1 298 ? -5.289 28.062 21.047 1 98.44 298 ASP A N 1
ATOM 2258 C CA . ASP A 1 298 ? -4.816 28.094 22.422 1 98.44 298 ASP A CA 1
ATOM 2259 C C . ASP A 1 298 ? -3.357 27.656 22.531 1 98.44 298 ASP A C 1
ATOM 2261 O O . ASP A 1 298 ? -2.561 28.281 23.234 1 98.44 298 ASP A O 1
ATOM 2265 N N . PHE A 1 299 ? -2.992 26.625 21.891 1 98.44 299 PHE A N 1
ATOM 2266 C CA . PHE A 1 299 ? -1.628 26.109 21.938 1 98.44 299 PHE A CA 1
ATOM 2267 C C . PHE A 1 299 ? -0.65 27.125 21.344 1 98.44 299 PHE A C 1
ATOM 2269 O O . PHE A 1 299 ? 0.441 27.328 21.891 1 98.44 299 PHE A O 1
ATOM 2276 N N . TYR A 1 300 ? -1.043 27.797 20.25 1 97.94 300 TYR A N 1
ATOM 2277 C CA . TYR A 1 300 ? -0.152 28.703 19.547 1 97.94 300 TYR A CA 1
ATOM 2278 C C . TYR A 1 300 ? -0.186 30.094 20.156 1 97.94 300 TYR A C 1
ATOM 2280 O O . TYR A 1 300 ? 0.557 30.984 19.75 1 97.94 300 TYR A O 1
ATOM 2288 N N . GLY A 1 301 ? -1.1 30.312 21.125 1 97 301 GLY A N 1
ATOM 2289 C CA . GLY A 1 301 ? -1.22 31.609 21.766 1 97 301 GLY A CA 1
ATOM 2290 C C . GLY A 1 301 ? -1.882 32.656 20.891 1 97 301 GLY A C 1
ATOM 2291 O O . GLY A 1 301 ? -1.514 33.812 20.922 1 97 301 GLY A O 1
ATOM 2292 N N . LEU A 1 302 ? -2.689 32.219 20.047 1 97.88 302 LEU A N 1
ATOM 2293 C CA . LEU A 1 302 ? -3.439 33.094 19.156 1 97.88 302 LEU A CA 1
ATOM 2294 C C . LEU A 1 302 ? -4.875 33.281 19.641 1 97.88 302 LEU A C 1
ATOM 2296 O O . LEU A 1 302 ? -5.422 32.375 20.297 1 97.88 302 LEU A O 1
ATOM 2300 N N . PRO A 1 303 ? -5.473 34.438 19.328 1 98.19 303 PRO A N 1
ATOM 2301 C CA . PRO A 1 303 ? -6.875 34.594 19.719 1 98.19 303 PRO A CA 1
ATOM 2302 C C . PRO A 1 303 ? -7.801 33.625 19 1 98.19 303 PRO A C 1
ATOM 2304 O O . PRO A 1 303 ? -7.59 33.312 17.828 1 98.19 303 PRO A O 1
ATOM 2307 N N . ARG A 1 304 ? -8.766 33.188 19.734 1 98.44 304 ARG A N 1
ATOM 2308 C CA . ARG A 1 304 ? -9.82 32.406 19.094 1 98.44 304 ARG A CA 1
ATOM 2309 C C . ARG A 1 304 ? -10.609 33.25 18.094 1 98.44 304 ARG A C 1
ATOM 2311 O O . ARG A 1 304 ? -10.797 34.438 18.297 1 98.44 304 ARG A O 1
ATOM 2318 N N . ASN A 1 305 ? -10.992 32.562 17.062 1 98.19 305 ASN A N 1
ATOM 2319 C CA . ASN A 1 305 ? -11.758 33.281 16.062 1 98.19 305 ASN A CA 1
ATOM 2320 C C . ASN A 1 305 ? -13.148 33.656 16.562 1 98.19 305 ASN A C 1
ATOM 2322 O O . ASN A 1 305 ? -13.672 33.031 17.484 1 98.19 305 ASN A O 1
ATOM 2326 N N . SER A 1 306 ? -13.734 34.688 15.938 1 96.06 306 SER A N 1
ATOM 2327 C CA . SER A 1 306 ? -15.047 35.156 16.391 1 96.06 306 SER A CA 1
ATOM 2328 C C . SER A 1 306 ? -16.141 34.75 15.414 1 96.06 306 SER A C 1
ATOM 2330 O O . SER A 1 306 ? -17.312 34.656 15.789 1 96.06 306 SER A O 1
ATOM 2332 N N . GLY A 1 307 ? -15.836 34.469 14.164 1 96.44 307 GLY A N 1
ATOM 2333 C CA . GLY A 1 307 ? -16.812 34.031 13.188 1 96.44 307 GLY A CA 1
ATOM 2334 C C . GLY A 1 307 ? -17.219 32.562 13.359 1 96.44 307 GLY A C 1
ATOM 2335 O O . GLY A 1 307 ? -16.609 31.844 14.141 1 96.44 307 GLY A O 1
ATOM 2336 N N . THR A 1 308 ? -18.312 32.219 12.672 1 97.38 308 THR A N 1
ATOM 2337 C CA . THR A 1 308 ? -18.797 30.859 12.773 1 97.38 308 THR A CA 1
ATOM 2338 C C . THR A 1 308 ? -18.969 30.234 11.383 1 97.38 308 THR A C 1
ATOM 2340 O O . THR A 1 308 ? -18.922 30.938 10.375 1 97.38 308 THR A O 1
ATOM 2343 N N . LEU A 1 309 ? -19 28.984 11.344 1 96.38 309 LEU A N 1
ATOM 2344 C CA . LEU A 1 309 ? -19.375 28.203 10.164 1 96.38 309 LEU A CA 1
ATOM 2345 C C . LEU A 1 309 ? -20.438 27.172 10.523 1 96.38 309 LEU A C 1
ATOM 2347 O O . LEU A 1 309 ? -20.469 26.672 11.648 1 96.38 309 LEU A O 1
ATOM 2351 N N . THR A 1 310 ? -21.281 26.859 9.539 1 98.06 310 THR A N 1
ATOM 2352 C CA . THR A 1 310 ? -22.391 25.938 9.789 1 98.06 310 THR A CA 1
ATOM 2353 C C . THR A 1 310 ? -22.375 24.797 8.781 1 98.06 310 THR A C 1
ATOM 2355 O O . THR A 1 310 ? -22.188 25.016 7.582 1 98.06 310 THR A O 1
ATOM 2358 N N . LEU A 1 311 ? -22.469 23.609 9.312 1 98 311 LEU A N 1
ATOM 2359 C CA . LEU A 1 311 ? -22.625 22.406 8.516 1 98 311 LEU A CA 1
ATOM 2360 C C . LEU A 1 311 ? -24.016 21.812 8.664 1 98 311 LEU A C 1
ATOM 2362 O O . LEU A 1 311 ? -24.672 22 9.703 1 98 311 LEU A O 1
ATOM 2366 N N . ARG A 1 312 ? -24.453 21.188 7.641 1 97.75 312 ARG A N 1
ATOM 2367 C CA . ARG A 1 312 ? -25.719 20.484 7.668 1 97.75 312 ARG A CA 1
ATOM 2368 C C . ARG A 1 312 ? -25.547 19.016 7.301 1 97.75 312 ARG A C 1
ATOM 2370 O O . ARG A 1 312 ? -24.797 18.688 6.375 1 97.75 312 ARG A O 1
ATOM 2377 N N . ARG A 1 313 ? -26.266 18.188 8.078 1 96.56 313 ARG A N 1
ATOM 2378 C CA . ARG A 1 313 ? -26.312 16.766 7.742 1 96.56 313 ARG A CA 1
ATOM 2379 C C . ARG A 1 313 ? -27.172 16.516 6.504 1 96.56 313 ARG A C 1
ATOM 2381 O O . ARG A 1 313 ? -28.344 16.188 6.613 1 96.56 313 ARG A O 1
ATOM 2388 N N . GLU A 1 314 ? -26.531 16.578 5.352 1 95.88 314 GLU A N 1
ATOM 2389 C CA . GLU A 1 314 ? -27.172 16.469 4.043 1 95.88 314 GLU A CA 1
ATOM 2390 C C . GLU A 1 314 ? -26.234 15.844 3.018 1 95.88 314 GLU A C 1
ATOM 2392 O O . GLU A 1 314 ? -25.156 16.375 2.756 1 95.88 314 GLU A O 1
ATOM 2397 N N . PRO A 1 315 ? -26.734 14.688 2.506 1 96.44 315 PRO A N 1
ATOM 2398 C CA . PRO A 1 315 ? -25.875 14.055 1.504 1 96.44 315 PRO A CA 1
ATOM 2399 C C . PRO A 1 315 ? -25.641 14.945 0.289 1 96.44 315 PRO A C 1
ATOM 2401 O O . PRO A 1 315 ? -26.547 15.648 -0.159 1 96.44 315 PRO A O 1
ATOM 2404 N N . TRP A 1 316 ? -24.391 14.992 -0.172 1 96.31 316 TRP A N 1
ATOM 2405 C CA . TRP A 1 316 ? -24.016 15.703 -1.391 1 96.31 316 TRP A CA 1
ATOM 2406 C C . TRP A 1 316 ? -22.812 15.031 -2.066 1 96.31 316 TRP A C 1
ATOM 2408 O O . TRP A 1 316 ? -22 14.391 -1.402 1 96.31 316 TRP A O 1
ATOM 2418 N N . GLN A 1 317 ? -22.719 15.156 -3.375 1 96.94 317 GLN A N 1
ATOM 2419 C CA . GLN A 1 317 ? -21.688 14.477 -4.145 1 96.94 317 GLN A CA 1
ATOM 2420 C C . GLN A 1 317 ? -20.484 15.383 -4.379 1 96.94 317 GLN A C 1
ATOM 2422 O O . GLN A 1 317 ? -20.625 16.516 -4.848 1 96.94 317 GLN A O 1
ATOM 2427 N N . LEU A 1 318 ? -19.297 14.914 -4.004 1 96.94 318 LEU A N 1
ATOM 2428 C CA . LEU A 1 318 ? -18.062 15.617 -4.312 1 96.94 318 LEU A CA 1
ATOM 2429 C C . LEU A 1 318 ? -17.703 15.492 -5.789 1 96.94 318 LEU A C 1
ATOM 2431 O O . LEU A 1 318 ? -17.891 14.43 -6.383 1 96.94 318 LEU A O 1
ATOM 2435 N N . PRO A 1 319 ? -17.203 16.562 -6.359 1 97.12 319 PRO A N 1
ATOM 2436 C CA . PRO A 1 319 ? -16.688 16.391 -7.727 1 97.12 319 PRO A CA 1
ATOM 2437 C C . PRO A 1 319 ? -15.57 15.375 -7.816 1 97.12 319 PRO A C 1
ATOM 2439 O O . PRO A 1 319 ? -14.727 15.289 -6.914 1 97.12 319 PRO A O 1
ATOM 2442 N N . GLU A 1 320 ? -15.539 14.68 -8.906 1 97.44 320 GLU A N 1
ATOM 2443 C CA . GLU A 1 320 ? -14.492 13.68 -9.109 1 97.44 320 GLU A CA 1
ATOM 2444 C C . GLU A 1 320 ? -13.133 14.336 -9.344 1 97.44 320 GLU A C 1
ATOM 2446 O O . GLU A 1 320 ? -12.102 13.82 -8.914 1 97.44 320 GLU A O 1
ATOM 2451 N N . THR A 1 321 ? -13.172 15.414 -10.109 1 97.75 321 THR A N 1
ATOM 2452 C CA . THR A 1 321 ? -11.961 16.141 -10.477 1 97.75 321 THR A CA 1
ATOM 2453 C C . THR A 1 321 ? -12.156 17.641 -10.344 1 97.75 321 THR A C 1
ATOM 2455 O O . THR A 1 321 ? -13.289 18.125 -10.289 1 97.75 321 THR A O 1
ATOM 2458 N N . LEU A 1 322 ? -11.086 18.328 -10.141 1 97.75 322 LEU A N 1
ATOM 2459 C CA . LEU A 1 322 ? -11.008 19.781 -10.109 1 97.75 322 LEU A CA 1
ATOM 2460 C C . LEU A 1 322 ? -9.961 20.297 -11.094 1 97.75 322 LEU A C 1
ATOM 2462 O O . LEU A 1 322 ? -8.992 19.594 -11.391 1 97.75 322 LEU A O 1
ATOM 2466 N N . ALA A 1 323 ? -10.18 21.516 -11.562 1 95.88 323 ALA A N 1
ATOM 2467 C CA . ALA A 1 323 ? -9.148 22.172 -12.359 1 95.88 323 ALA A CA 1
ATOM 2468 C C . ALA A 1 323 ? -7.93 22.516 -11.508 1 95.88 323 ALA A C 1
ATOM 2470 O O . ALA A 1 323 ? -8.07 22.922 -10.352 1 95.88 323 ALA A O 1
ATOM 2471 N N . PHE A 1 324 ? -6.766 22.297 -12.039 1 96.69 324 PHE A N 1
ATOM 2472 C CA . PHE A 1 324 ? -5.496 22.516 -11.359 1 96.69 324 PHE A CA 1
ATOM 2473 C C . PHE A 1 324 ? -4.438 23 -12.336 1 96.69 324 PHE A C 1
ATOM 2475 O O . PHE A 1 324 ? -3.479 22.281 -12.633 1 96.69 324 PHE A O 1
ATOM 2482 N N . GLY A 1 325 ? -4.57 24.312 -12.734 1 90.62 325 GLY A N 1
ATOM 2483 C CA . GLY A 1 325 ? -3.764 24.797 -13.836 1 90.62 325 GLY A CA 1
ATOM 2484 C C . GLY A 1 325 ? -4.02 24.062 -15.141 1 90.62 325 GLY A C 1
ATOM 2485 O O . GLY A 1 325 ? -5.156 24 -15.609 1 90.62 325 GLY A O 1
ATOM 2486 N N . ASP A 1 326 ? -2.93 23.5 -15.609 1 91 326 ASP A N 1
ATOM 2487 C CA . ASP A 1 326 ? -3.043 22.75 -16.859 1 91 326 ASP A CA 1
ATOM 2488 C C . ASP A 1 326 ? -3.299 21.281 -16.578 1 91 326 ASP A C 1
ATOM 2490 O O . ASP A 1 326 ? -3.352 20.469 -17.516 1 91 326 ASP A O 1
ATOM 2494 N N . ALA A 1 327 ? -3.467 20.984 -15.328 1 96 327 ALA A N 1
ATOM 2495 C CA . ALA A 1 327 ? -3.678 19.594 -14.938 1 96 327 ALA A CA 1
ATOM 2496 C C . ALA A 1 327 ? -5.012 19.422 -14.219 1 96 327 ALA A C 1
ATOM 2498 O O . ALA A 1 327 ? -5.852 20.312 -14.227 1 96 327 ALA A O 1
ATOM 2499 N N . GLN A 1 328 ? -5.25 18.188 -13.812 1 97.38 328 GLN A N 1
ATOM 2500 C CA . GLN A 1 328 ? -6.418 17.875 -13 1 97.38 328 GLN A CA 1
ATOM 2501 C C . GLN A 1 328 ? -6.012 17.438 -11.602 1 97.38 328 GLN A C 1
ATOM 2503 O O . GLN A 1 328 ? -4.902 16.938 -11.398 1 97.38 328 GLN A O 1
ATOM 2508 N N . LEU A 1 329 ? -6.859 17.797 -10.719 1 97.94 329 LEU A N 1
ATOM 2509 C CA . LEU A 1 329 ? -6.723 17.406 -9.32 1 97.94 329 LEU A CA 1
ATOM 2510 C C . LEU A 1 329 ? -7.891 16.531 -8.891 1 97.94 329 LEU A C 1
ATOM 2512 O O . LEU A 1 329 ? -9.039 16.797 -9.258 1 97.94 329 LEU A O 1
ATOM 2516 N N . LYS A 1 330 ? -7.645 15.453 -8.203 1 98.38 330 LYS A N 1
ATOM 2517 C CA . LYS A 1 330 ? -8.695 14.602 -7.648 1 98.38 330 LYS A CA 1
ATOM 2518 C C . LYS A 1 330 ? -8.734 14.695 -6.125 1 98.38 330 LYS A C 1
ATOM 2520 O O . LYS A 1 330 ? -7.758 14.359 -5.457 1 98.38 330 LYS A O 1
ATOM 2525 N N . PRO A 1 331 ? -9.828 15.172 -5.566 1 98.44 331 PRO A N 1
ATOM 2526 C CA . PRO A 1 331 ? -9.922 15.227 -4.105 1 98.44 331 PRO A CA 1
ATOM 2527 C C . PRO A 1 331 ? -10.125 13.852 -3.471 1 98.44 331 PRO A C 1
ATOM 2529 O O . PRO A 1 331 ? -10.594 12.93 -4.137 1 98.44 331 PRO A O 1
ATOM 2532 N N . LEU A 1 332 ? -9.672 13.695 -2.223 1 98.31 332 LEU A N 1
ATOM 2533 C CA . LEU A 1 332 ? -10.055 12.508 -1.458 1 98.31 332 LEU A CA 1
ATOM 2534 C C . LEU A 1 332 ? -11.57 12.32 -1.477 1 98.31 332 LEU A C 1
ATOM 2536 O O . LEU A 1 332 ? -12.328 13.273 -1.267 1 98.31 332 LEU A O 1
ATOM 2540 N N . CYS A 1 333 ? -12.055 11.102 -1.776 1 97 333 CYS A N 1
ATOM 2541 C CA . CYS A 1 333 ? -13.469 10.758 -1.873 1 97 333 CYS A CA 1
ATOM 2542 C C . CYS A 1 333 ? -14.094 11.391 -3.109 1 97 333 CYS A C 1
ATOM 2544 O O . CYS A 1 333 ? -15.305 11.648 -3.133 1 97 333 CYS A O 1
ATOM 2546 N N . GLY A 1 334 ? -13.258 11.742 -4.074 1 96.69 334 GLY A N 1
ATOM 2547 C CA . GLY A 1 334 ? -13.805 12.312 -5.297 1 96.69 334 GLY A CA 1
ATOM 2548 C C . GLY A 1 334 ? -14.875 11.453 -5.93 1 96.69 334 GLY A C 1
ATOM 2549 O O . GLY A 1 334 ? -14.664 10.25 -6.145 1 96.69 334 GLY A O 1
ATOM 2550 N N . GLY A 1 335 ? -15.961 12.047 -6.227 1 96.56 335 GLY A N 1
ATOM 2551 C CA . GLY A 1 335 ? -17.062 11.328 -6.852 1 96.56 335 GLY A CA 1
ATOM 2552 C C . GLY A 1 335 ? -17.969 10.648 -5.852 1 96.56 335 GLY A C 1
ATOM 2553 O O . GLY A 1 335 ? -19.031 10.133 -6.215 1 96.56 335 GLY A O 1
ATOM 2554 N N . GLU A 1 336 ? -17.578 10.641 -4.625 1 96.31 336 GLU A N 1
ATOM 2555 C CA . GLU A 1 336 ? -18.375 9.977 -3.598 1 96.31 336 GLU A CA 1
ATOM 2556 C C . GLU A 1 336 ? -19.344 10.961 -2.938 1 96.31 336 GLU A C 1
ATOM 2558 O O . GLU A 1 336 ? -19.266 12.164 -3.176 1 96.31 336 GLU A O 1
ATOM 2563 N N . THR A 1 337 ? -20.266 10.383 -2.16 1 97.5 337 THR A N 1
ATOM 2564 C CA . THR A 1 337 ? -21.234 11.172 -1.409 1 97.5 337 THR A CA 1
ATOM 2565 C C . THR A 1 337 ? -20.781 11.352 0.038 1 97.5 337 THR A C 1
ATOM 2567 O O . THR A 1 337 ? -20.422 10.383 0.704 1 97.5 337 THR A O 1
ATOM 2570 N N . LEU A 1 338 ? -20.734 12.633 0.454 1 97 338 LEU A N 1
ATOM 2571 C CA . LEU A 1 338 ? -20.484 12.953 1.856 1 97 338 LEU A CA 1
ATOM 2572 C C . LEU A 1 338 ? -21.797 13.25 2.582 1 97 338 LEU A C 1
ATOM 2574 O O . LEU A 1 338 ? -22.766 13.68 1.96 1 97 338 LEU A O 1
ATOM 2578 N N . ASP A 1 339 ? -21.797 13.055 3.844 1 97.12 339 ASP A N 1
ATOM 2579 C CA . ASP A 1 339 ? -23.047 13.164 4.594 1 97.12 339 ASP A CA 1
ATOM 2580 C C . ASP A 1 339 ? -23.172 14.531 5.258 1 97.12 339 ASP A C 1
ATOM 2582 O O . ASP A 1 339 ? -24.234 14.898 5.738 1 97.12 339 ASP A O 1
ATOM 2586 N N . TRP A 1 340 ? -22.109 15.281 5.348 1 98 340 TRP A N 1
ATOM 2587 C CA . TRP A 1 340 ? -22.109 16.625 5.898 1 98 340 TRP A CA 1
ATOM 2588 C C . TRP A 1 340 ? -21.75 17.656 4.828 1 98 340 TRP A C 1
ATOM 2590 O O . TRP A 1 340 ? -20.844 17.438 4.02 1 98 340 TRP A O 1
ATOM 2600 N N . ARG A 1 341 ? -22.484 18.75 4.777 1 97.06 341 ARG A N 1
ATOM 2601 C CA . ARG A 1 341 ? -22.266 19.812 3.795 1 97.06 341 ARG A CA 1
ATOM 2602 C C . ARG A 1 341 ? -22.062 21.156 4.477 1 97.06 341 ARG A C 1
ATOM 2604 O O . ARG A 1 341 ? -22.828 21.531 5.363 1 97.06 341 ARG A O 1
ATOM 2611 N N . LEU A 1 342 ? -21.016 21.859 4.059 1 97.12 342 LEU A N 1
ATOM 2612 C CA . LEU A 1 342 ? -20.75 23.219 4.535 1 97.12 342 LEU A CA 1
ATOM 2613 C C . LEU A 1 342 ? -21.719 24.203 3.9 1 97.12 342 LEU A C 1
ATOM 2615 O O . LEU A 1 342 ? -21.828 24.281 2.676 1 97.12 342 LEU A O 1
ATOM 2619 N N . LEU A 1 343 ? -22.516 24.984 4.621 1 92.44 343 LEU A N 1
ATOM 2620 C CA . LEU A 1 343 ? -23.484 25.953 4.133 1 92.44 343 LEU A CA 1
ATOM 2621 C C . LEU A 1 343 ? -22.844 27.344 4.004 1 92.44 343 LEU A C 1
ATOM 2623 O O . LEU A 1 343 ? -23.188 28.109 3.1 1 92.44 343 LEU A O 1
ATOM 2627 N N . ALA A 1 344 ? -22.219 27.891 5.074 1 77.5 344 ALA A N 1
ATOM 2628 C CA . ALA A 1 344 ? -21.688 29.25 5.129 1 77.5 344 ALA A CA 1
ATOM 2629 C C . ALA A 1 344 ? -20.5 29.344 6.074 1 77.5 344 ALA A C 1
ATOM 2631 O O . ALA A 1 344 ? -20.391 28.562 7.02 1 77.5 344 ALA A O 1
ATOM 2632 N N . MET B 1 1 ? 32.906 -18.359 -5.582 1 73 1 MET B N 1
ATOM 2633 C CA . MET B 1 1 ? 31.5 -17.969 -5.727 1 73 1 MET B CA 1
ATOM 2634 C C . MET B 1 1 ? 30.906 -18.531 -7.016 1 73 1 MET B C 1
ATOM 2636 O O . MET B 1 1 ? 31.625 -18.703 -8.008 1 73 1 MET B O 1
ATOM 2640 N N . THR B 1 2 ? 29.797 -19.344 -6.969 1 81.25 2 THR B N 1
ATOM 2641 C CA . THR B 1 2 ? 29.188 -19.969 -8.141 1 81.25 2 THR B CA 1
ATOM 2642 C C . THR B 1 2 ? 28.969 -18.938 -9.242 1 81.25 2 THR B C 1
ATOM 2644 O O . THR B 1 2 ? 28.312 -17.906 -9.031 1 81.25 2 THR B O 1
ATOM 2647 N N . THR B 1 3 ? 29.547 -19.094 -10.359 1 91.19 3 THR B N 1
ATOM 2648 C CA . THR B 1 3 ? 29.484 -18.156 -11.461 1 91.19 3 THR B CA 1
ATOM 2649 C C . THR B 1 3 ? 28.469 -18.609 -12.508 1 91.19 3 THR B C 1
ATOM 2651 O O . THR B 1 3 ? 27.922 -17.797 -13.242 1 91.19 3 THR B O 1
ATOM 2654 N N . THR B 1 4 ? 28.375 -19.938 -12.562 1 95.94 4 THR B N 1
ATOM 2655 C CA . THR B 1 4 ? 27.391 -20.516 -13.477 1 95.94 4 THR B CA 1
ATOM 2656 C C . THR B 1 4 ? 26.516 -21.531 -12.75 1 95.94 4 THR B C 1
ATOM 2658 O O . THR B 1 4 ? 27 -22.25 -11.867 1 95.94 4 THR B O 1
ATOM 2661 N N . LEU B 1 5 ? 25.25 -21.5 -13.062 1 96.56 5 LEU B N 1
ATOM 2662 C CA . LEU B 1 5 ? 24.281 -22.406 -12.477 1 96.56 5 LEU B CA 1
ATOM 2663 C C . LEU B 1 5 ? 23.484 -23.141 -13.555 1 96.56 5 LEU B C 1
ATOM 2665 O O . LEU B 1 5 ? 22.844 -22.516 -14.398 1 96.56 5 LEU B O 1
ATOM 2669 N N . THR B 1 6 ? 23.641 -24.422 -13.625 1 97.69 6 THR B N 1
ATOM 2670 C CA . THR B 1 6 ? 22.859 -25.25 -14.547 1 97.69 6 THR B CA 1
ATOM 2671 C C . THR B 1 6 ? 21.812 -26.062 -13.789 1 97.69 6 THR B C 1
ATOM 2673 O O . THR B 1 6 ? 22.141 -26.75 -12.828 1 97.69 6 THR B O 1
ATOM 2676 N N . LEU B 1 7 ? 20.578 -25.938 -14.203 1 97.88 7 LEU B N 1
ATOM 2677 C CA . LEU B 1 7 ? 19.438 -26.625 -13.602 1 97.88 7 LEU B CA 1
ATOM 2678 C C . LEU B 1 7 ? 18.703 -27.469 -14.641 1 97.88 7 LEU B C 1
ATOM 2680 O O . LEU B 1 7 ? 18.75 -27.156 -15.836 1 97.88 7 LEU B O 1
ATOM 2684 N N . ILE B 1 8 ? 18.062 -28.562 -14.109 1 98.5 8 ILE B N 1
ATOM 2685 C CA . ILE B 1 8 ? 17.016 -29.125 -14.945 1 98.5 8 ILE B CA 1
ATOM 2686 C C . ILE B 1 8 ? 16 -28.031 -15.305 1 98.5 8 ILE B C 1
ATOM 2688 O O . ILE B 1 8 ? 15.609 -27.234 -14.445 1 98.5 8 ILE B O 1
ATOM 2692 N N . ARG B 1 9 ? 15.664 -27.891 -16.641 1 98.44 9 ARG B N 1
ATOM 2693 C CA . ARG B 1 9 ? 14.703 -26.875 -17.062 1 98.44 9 ARG B CA 1
ATOM 2694 C C . ARG B 1 9 ? 13.445 -26.922 -16.203 1 98.44 9 ARG B C 1
ATOM 2696 O O . ARG B 1 9 ? 12.797 -27.969 -16.109 1 98.44 9 ARG B O 1
ATOM 2703 N N . PRO B 1 10 ? 13.117 -25.812 -15.539 1 98.75 10 PRO B N 1
ATOM 2704 C CA . PRO B 1 10 ? 12.016 -25.812 -14.578 1 98.75 10 PRO B CA 1
ATOM 2705 C C . PRO B 1 10 ? 10.648 -25.719 -15.242 1 98.75 10 PRO B C 1
ATOM 2707 O O . PRO B 1 10 ? 10.562 -25.609 -16.469 1 98.75 10 PRO B O 1
ATOM 2710 N N . ASP B 1 11 ? 9.602 -25.938 -14.461 1 98.88 11 ASP B N 1
ATOM 2711 C CA . ASP B 1 11 ? 8.203 -25.688 -14.789 1 98.88 11 ASP B CA 1
ATOM 2712 C C . ASP B 1 11 ? 7.648 -24.516 -13.977 1 98.88 11 ASP B C 1
ATOM 2714 O O . ASP B 1 11 ? 8.102 -24.266 -12.859 1 98.88 11 ASP B O 1
ATOM 2718 N N . ASP B 1 12 ? 6.773 -23.766 -14.539 1 98.94 12 ASP B N 1
ATOM 2719 C CA . ASP B 1 12 ? 6.062 -22.703 -13.828 1 98.94 12 ASP B CA 1
ATOM 2720 C C . ASP B 1 12 ? 4.711 -23.188 -13.32 1 98.94 12 ASP B C 1
ATOM 2722 O O . ASP B 1 12 ? 3.762 -23.328 -14.094 1 98.94 12 ASP B O 1
ATOM 2726 N N . TRP B 1 13 ? 4.582 -23.312 -12.031 1 98.94 13 TRP B N 1
ATOM 2727 C CA . TRP B 1 13 ? 3.42 -24 -11.484 1 98.94 13 TRP B CA 1
ATOM 2728 C C . TRP B 1 13 ? 2.303 -23.016 -11.156 1 98.94 13 TRP B C 1
ATOM 2730 O O . TRP B 1 13 ? 1.328 -23.375 -10.492 1 98.94 13 TRP B O 1
ATOM 2740 N N . HIS B 1 14 ? 2.395 -21.75 -11.562 1 98.94 14 HIS B N 1
ATOM 2741 C CA . HIS B 1 14 ? 1.348 -20.734 -11.461 1 98.94 14 HIS B CA 1
ATOM 2742 C C . HIS B 1 14 ? 1.583 -19.594 -12.453 1 98.94 14 HIS B C 1
ATOM 2744 O O . HIS B 1 14 ? 2.459 -18.766 -12.242 1 98.94 14 HIS B O 1
ATOM 2750 N N . LEU B 1 15 ? 0.721 -19.484 -13.516 1 98.88 15 LEU B N 1
ATOM 2751 C CA . LEU B 1 15 ? 1.033 -18.531 -14.578 1 98.88 15 LEU B CA 1
ATOM 2752 C C . LEU B 1 15 ? -0.24 -17.922 -15.156 1 98.88 15 LEU B C 1
ATOM 2754 O O . LEU B 1 15 ? -1.221 -18.625 -15.383 1 98.88 15 LEU B O 1
ATOM 2758 N N . HIS B 1 16 ? -0.28 -16.641 -15.32 1 98.81 16 HIS B N 1
ATOM 2759 C CA . HIS B 1 16 ? -1.312 -15.953 -16.078 1 98.81 16 HIS B CA 1
ATOM 2760 C C . HIS B 1 16 ? -0.787 -15.508 -17.453 1 98.81 16 HIS B C 1
ATOM 2762 O O . HIS B 1 16 ? 0.239 -14.828 -17.531 1 98.81 16 HIS B O 1
ATOM 2768 N N . VAL B 1 17 ? -1.55 -15.836 -18.547 1 98.25 17 VAL B N 1
ATOM 2769 C CA . VAL B 1 17 ? -1.062 -15.422 -19.859 1 98.25 17 VAL B CA 1
ATOM 2770 C C . VAL B 1 17 ? -2.133 -14.602 -20.578 1 98.25 17 VAL B C 1
ATOM 2772 O O . VAL B 1 17 ? -1.932 -14.164 -21.719 1 98.25 17 VAL B O 1
ATOM 2775 N N . ARG B 1 18 ? -3.256 -14.391 -20 1 97.19 18 ARG B N 1
ATOM 2776 C CA . ARG B 1 18 ? -4.348 -13.625 -20.594 1 97.19 18 ARG B CA 1
ATOM 2777 C C . ARG B 1 18 ? -4.809 -14.25 -21.906 1 97.19 18 ARG B C 1
ATOM 2779 O O . ARG B 1 18 ? -5.02 -15.461 -21.984 1 97.19 18 ARG B O 1
ATOM 2786 N N . ASP B 1 19 ? -5.215 -13.383 -22.859 1 97.38 19 ASP B N 1
ATOM 2787 C CA . ASP B 1 19 ? -5.715 -13.906 -24.125 1 97.38 19 ASP B CA 1
ATOM 2788 C C . ASP B 1 19 ? -5.391 -12.961 -25.281 1 97.38 19 ASP B C 1
ATOM 2790 O O . ASP B 1 19 ? -4.906 -11.844 -25.047 1 97.38 19 ASP B O 1
ATOM 2794 N N . GLY B 1 20 ? -5.578 -13.469 -26.484 1 96.12 20 GLY B N 1
ATOM 2795 C CA . GLY B 1 20 ? -5.402 -12.648 -27.656 1 96.12 20 GLY B CA 1
ATOM 2796 C C . GLY B 1 20 ? -3.996 -12.102 -27.812 1 96.12 20 GLY B C 1
ATOM 2797 O O . GLY B 1 20 ? -3.021 -12.852 -27.719 1 96.12 20 GLY B O 1
ATOM 2798 N N . ALA B 1 21 ? -3.979 -10.789 -28.062 1 96.25 21 ALA B N 1
ATOM 2799 C CA . ALA B 1 21 ? -2.703 -10.125 -28.312 1 96.25 21 ALA B CA 1
ATOM 2800 C C . ALA B 1 21 ? -1.805 -10.18 -27.078 1 96.25 21 ALA B C 1
ATOM 2802 O O . ALA B 1 21 ? -0.581 -10.281 -27.188 1 96.25 21 ALA B O 1
ATOM 2803 N N . ALA B 1 22 ? -2.424 -10.07 -25.953 1 96 22 ALA B N 1
ATOM 2804 C CA . ALA B 1 22 ? -1.664 -10.164 -24.703 1 96 22 ALA B CA 1
ATOM 2805 C C . ALA B 1 22 ? -0.973 -11.523 -24.578 1 96 22 ALA B C 1
ATOM 2807 O O . ALA B 1 22 ? 0.213 -11.594 -24.25 1 96 22 ALA B O 1
ATOM 2808 N N . LEU B 1 23 ? -1.715 -12.547 -24.859 1 97.44 23 LEU B N 1
ATOM 2809 C CA . LEU B 1 23 ? -1.202 -13.906 -24.844 1 97.44 23 LEU B CA 1
ATOM 2810 C C . LEU B 1 23 ? -0.014 -14.062 -25.781 1 97.44 23 LEU B C 1
ATOM 2812 O O . LEU B 1 23 ? 1.025 -14.602 -25.391 1 97.44 23 LEU B O 1
ATOM 2816 N N . ALA B 1 24 ? -0.124 -13.562 -26.938 1 97.31 24 ALA B N 1
ATOM 2817 C CA . ALA B 1 24 ? 0.927 -13.656 -27.938 1 97.31 24 ALA B CA 1
ATOM 2818 C C . ALA B 1 24 ? 2.189 -12.93 -27.484 1 97.31 24 ALA B C 1
ATOM 2820 O O . ALA B 1 24 ? 3.305 -13.352 -27.812 1 97.31 24 ALA B O 1
ATOM 2821 N N . ALA B 1 25 ? 1.986 -11.93 -26.719 1 97.38 25 ALA B N 1
ATOM 2822 C CA . ALA B 1 25 ? 3.102 -11.094 -26.297 1 97.38 25 ALA B CA 1
ATOM 2823 C C . ALA B 1 25 ? 3.893 -11.758 -25.172 1 97.38 25 ALA B C 1
ATOM 2825 O O . ALA B 1 25 ? 5.105 -11.562 -25.062 1 97.38 25 ALA B O 1
ATOM 2826 N N . VAL B 1 26 ? 3.256 -12.562 -24.344 1 98.19 26 VAL B N 1
ATOM 2827 C CA . VAL B 1 26 ? 3.926 -12.906 -23.094 1 98.19 26 VAL B CA 1
ATOM 2828 C C . VAL B 1 26 ? 4.301 -14.391 -23.094 1 98.19 26 VAL B C 1
ATOM 2830 O O . VAL B 1 26 ? 5.25 -14.797 -22.406 1 98.19 26 VAL B O 1
ATOM 2833 N N . VAL B 1 27 ? 3.676 -15.273 -23.875 1 98.62 27 VAL B N 1
ATOM 2834 C CA . VAL B 1 27 ? 3.918 -16.719 -23.859 1 98.62 27 VAL B CA 1
ATOM 2835 C C . VAL B 1 27 ? 5.371 -17 -24.25 1 98.62 27 VAL B C 1
ATOM 2837 O O . VAL B 1 27 ? 6.031 -17.828 -23.625 1 98.62 27 VAL B O 1
ATOM 2840 N N . PRO B 1 28 ? 5.945 -16.281 -25.25 1 98.38 28 PRO B N 1
ATOM 2841 C CA . PRO B 1 28 ? 7.34 -16.547 -25.609 1 98.38 28 PRO B CA 1
ATOM 2842 C C . PRO B 1 28 ? 8.305 -16.344 -24.453 1 98.38 28 PRO B C 1
ATOM 2844 O O . PRO B 1 28 ? 9.312 -17.047 -24.344 1 98.38 28 PRO B O 1
ATOM 2847 N N . HIS B 1 29 ? 7.992 -15.344 -23.547 1 98.06 29 HIS B N 1
ATOM 2848 C CA . HIS B 1 29 ? 8.867 -15.086 -22.406 1 98.06 29 HIS B CA 1
ATOM 2849 C C . HIS B 1 29 ? 8.891 -16.281 -21.469 1 98.06 29 HIS B C 1
ATOM 2851 O O . HIS B 1 29 ? 9.953 -16.688 -21 1 98.06 29 HIS B O 1
ATOM 2857 N N . THR B 1 30 ? 7.738 -16.828 -21.188 1 98.5 30 THR B N 1
ATOM 2858 C CA . THR B 1 30 ? 7.637 -18 -20.312 1 98.5 30 THR B CA 1
ATOM 2859 C C . THR B 1 30 ? 8.273 -19.219 -20.969 1 98.5 30 THR B C 1
ATOM 2861 O O . THR B 1 30 ? 9.055 -19.938 -20.344 1 98.5 30 THR B O 1
ATOM 2864 N N . ALA B 1 31 ? 7.98 -19.391 -22.234 1 98.25 31 ALA B N 1
ATOM 2865 C CA . ALA B 1 31 ? 8.391 -20.609 -22.953 1 98.25 31 ALA B CA 1
ATOM 2866 C C . ALA B 1 31 ? 9.906 -20.672 -23.078 1 98.25 31 ALA B C 1
ATOM 2868 O O . ALA B 1 31 ? 10.477 -21.766 -23.203 1 98.25 31 ALA B O 1
ATOM 2869 N N . ARG B 1 32 ? 10.523 -19.609 -23.031 1 96.69 32 ARG B N 1
ATOM 2870 C CA . ARG B 1 32 ? 11.984 -19.547 -23.125 1 96.69 32 ARG B CA 1
ATOM 2871 C C . ARG B 1 32 ? 12.633 -20.109 -21.875 1 96.69 32 ARG B C 1
ATOM 2873 O O . ARG B 1 32 ? 13.766 -20.578 -21.906 1 96.69 32 ARG B O 1
ATOM 2880 N N . GLN B 1 33 ? 11.945 -20.109 -20.781 1 97.56 33 GLN B N 1
ATOM 2881 C CA . GLN B 1 33 ? 12.547 -20.422 -19.484 1 97.56 33 GLN B CA 1
ATOM 2882 C C . GLN B 1 33 ? 12 -21.734 -18.938 1 97.56 33 GLN B C 1
ATOM 2884 O O . GLN B 1 33 ? 12.703 -22.438 -18.203 1 97.56 33 GLN B O 1
ATOM 2889 N N . PHE B 1 34 ? 10.758 -22.047 -19.25 1 98.62 34 PHE B N 1
ATOM 2890 C CA . PHE B 1 34 ? 10.062 -23.141 -18.594 1 98.62 34 PHE B CA 1
ATOM 2891 C C . PHE B 1 34 ? 9.578 -24.172 -19.609 1 98.62 34 PHE B C 1
ATOM 2893 O O . PHE B 1 34 ? 9.219 -23.812 -20.734 1 98.62 34 PHE B O 1
ATOM 2900 N N . ALA B 1 35 ? 9.539 -25.438 -19.188 1 98.62 35 ALA B N 1
ATOM 2901 C CA . ALA B 1 35 ? 9.094 -26.516 -20.078 1 98.62 35 ALA B CA 1
ATOM 2902 C C . ALA B 1 35 ? 7.574 -26.641 -20.047 1 98.62 35 ALA B C 1
ATOM 2904 O O . ALA B 1 35 ? 6.953 -26.938 -21.078 1 98.62 35 ALA B O 1
ATOM 2905 N N . ARG B 1 36 ? 7 -26.531 -18.891 1 98.81 36 ARG B N 1
ATOM 2906 C CA . ARG B 1 36 ? 5.555 -26.594 -18.672 1 98.81 36 ARG B CA 1
ATOM 2907 C C . ARG B 1 36 ? 5.094 -25.453 -17.766 1 98.81 36 ARG B C 1
ATOM 2909 O O . ARG B 1 36 ? 5.902 -24.844 -17.062 1 98.81 36 ARG B O 1
ATOM 2916 N N . ALA B 1 37 ? 3.867 -25.156 -17.859 1 98.88 37 ALA B N 1
ATOM 2917 C CA . ALA B 1 37 ? 3.334 -24.188 -16.922 1 98.88 37 ALA B CA 1
ATOM 2918 C C . ALA B 1 37 ? 1.867 -24.469 -16.609 1 98.88 37 ALA B C 1
ATOM 2920 O O . ALA B 1 37 ? 1.09 -24.812 -17.5 1 98.88 37 ALA B O 1
ATOM 2921 N N . ILE B 1 38 ? 1.513 -24.359 -15.312 1 98.88 38 ILE B N 1
ATOM 2922 C CA . ILE B 1 38 ? 0.114 -24.359 -14.898 1 98.88 38 ILE B CA 1
ATOM 2923 C C . ILE B 1 38 ? -0.534 -23.031 -15.273 1 98.88 38 ILE B C 1
ATOM 2925 O O . ILE B 1 38 ? -0.144 -21.969 -14.766 1 98.88 38 ILE B O 1
ATOM 2929 N N . ILE B 1 39 ? -1.561 -23.078 -16.125 1 98.88 39 ILE B N 1
ATOM 2930 C CA . ILE B 1 39 ? -2.209 -21.875 -16.656 1 98.88 39 ILE B CA 1
ATOM 2931 C C . ILE B 1 39 ? -3.406 -21.516 -15.773 1 98.88 39 ILE B C 1
ATOM 2933 O O . ILE B 1 39 ? -4.316 -22.328 -15.594 1 98.88 39 ILE B O 1
ATOM 2937 N N . MET B 1 40 ? -3.412 -20.312 -15.234 1 98.69 40 MET B N 1
ATOM 2938 C CA . MET B 1 40 ? -4.531 -19.859 -14.406 1 98.69 40 MET B CA 1
ATOM 2939 C C . MET B 1 40 ? -5.723 -19.469 -15.281 1 98.69 40 MET B C 1
ATOM 2941 O O . MET B 1 40 ? -5.574 -18.703 -16.234 1 98.69 40 MET B O 1
ATOM 2945 N N . PRO B 1 41 ? -6.855 -19.828 -14.992 1 97.69 41 PRO B N 1
ATOM 2946 C CA . PRO B 1 41 ? -8.016 -19.781 -15.875 1 97.69 41 PRO B CA 1
ATOM 2947 C C . PRO B 1 41 ? -8.875 -18.547 -15.656 1 97.69 41 PRO B C 1
ATOM 2949 O O . PRO B 1 41 ? -10.062 -18.531 -16.016 1 97.69 41 PRO B O 1
ATOM 2952 N N . ASN B 1 42 ? -8.336 -17.469 -15.133 1 97.5 42 ASN B N 1
ATOM 2953 C CA . ASN B 1 42 ? -9.141 -16.297 -14.766 1 97.5 42 ASN B CA 1
ATOM 2954 C C . ASN B 1 42 ? -9.211 -15.297 -15.914 1 97.5 42 ASN B C 1
ATOM 2956 O O . ASN B 1 42 ? -8.922 -14.117 -15.727 1 97.5 42 ASN B O 1
ATOM 2960 N N . LEU B 1 43 ? -9.641 -15.766 -17.047 1 97.75 43 LEU B N 1
ATOM 2961 C CA . LEU B 1 43 ? -9.992 -14.898 -18.156 1 97.75 43 LEU B CA 1
ATOM 2962 C C . LEU B 1 43 ? -11.352 -14.242 -17.922 1 97.75 43 LEU B C 1
ATOM 2964 O O . LEU B 1 43 ? -11.961 -14.43 -16.875 1 97.75 43 LEU B O 1
ATOM 2968 N N . ARG B 1 44 ? -11.766 -13.461 -18.891 1 93.75 44 ARG B N 1
ATOM 2969 C CA . ARG B 1 44 ? -13.109 -12.891 -18.922 1 93.75 44 ARG B CA 1
ATOM 2970 C C . ARG B 1 44 ? -13.836 -13.289 -20.203 1 93.75 44 ARG B C 1
ATOM 2972 O O . ARG B 1 44 ? -13.594 -12.711 -21.266 1 93.75 44 ARG B O 1
ATOM 2979 N N . PRO B 1 45 ? -14.75 -14.047 -20.234 1 96.56 45 PRO B N 1
ATOM 2980 C CA . PRO B 1 45 ? -15.172 -14.859 -19.094 1 96.56 45 PRO B CA 1
ATOM 2981 C C . PRO B 1 45 ? -14.133 -15.914 -18.703 1 96.56 45 PRO B C 1
ATOM 2983 O O . PRO B 1 45 ? -13.242 -16.219 -19.5 1 96.56 45 PRO B O 1
ATOM 2986 N N . PRO B 1 46 ? -14.281 -16.5 -17.5 1 98.31 46 PRO B N 1
ATOM 2987 C CA . PRO B 1 46 ? -13.312 -17.5 -17.031 1 98.31 46 PRO B CA 1
ATOM 2988 C C . PRO B 1 46 ? -13.438 -18.828 -17.781 1 98.31 46 PRO B C 1
ATOM 2990 O O . PRO B 1 46 ? -14.445 -19.078 -18.453 1 98.31 46 PRO B O 1
ATOM 2993 N N . VAL B 1 47 ? 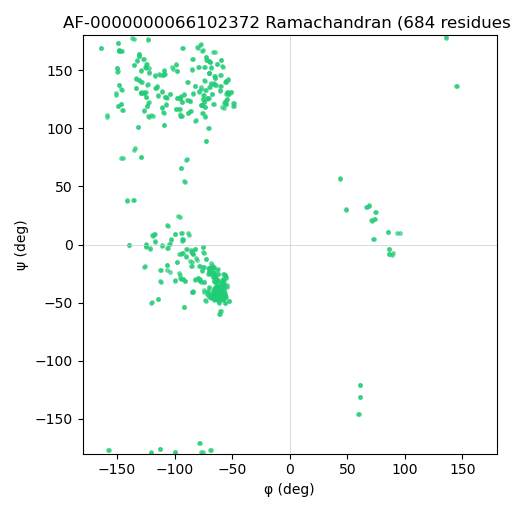-12.375 -19.625 -17.766 1 98.75 47 VAL B N 1
ATOM 2994 C CA . VAL B 1 47 ? -12.375 -20.984 -18.328 1 98.75 47 VAL B CA 1
ATOM 2995 C C . VAL B 1 47 ? -12.984 -21.953 -17.312 1 98.75 47 VAL B C 1
ATOM 2997 O O . VAL B 1 47 ? -12.328 -22.328 -16.344 1 98.75 47 VAL B O 1
ATOM 3000 N N . THR B 1 48 ? -14.266 -22.453 -17.562 1 98.56 48 THR B N 1
ATOM 3001 C CA . THR B 1 48 ? -14.961 -23.219 -16.531 1 98.56 48 THR B CA 1
ATOM 3002 C C . THR B 1 48 ? -15.312 -24.609 -17.047 1 98.56 48 THR B C 1
ATOM 3004 O O . THR B 1 48 ? -15.805 -25.453 -16.297 1 98.56 48 THR B O 1
ATOM 3007 N N . THR B 1 49 ? -15.039 -24.906 -18.297 1 98.56 49 THR B N 1
ATOM 3008 C CA . THR B 1 49 ? -15.398 -26.203 -18.844 1 98.56 49 THR B CA 1
ATOM 3009 C C . THR B 1 49 ? -14.211 -26.828 -19.562 1 98.56 49 THR B C 1
ATOM 3011 O O . THR B 1 49 ? -13.281 -26.125 -19.984 1 98.56 49 THR B O 1
ATOM 3014 N N . ALA B 1 50 ? -14.328 -28.172 -19.766 1 98.56 50 ALA B N 1
ATOM 3015 C CA . ALA B 1 50 ? -13.305 -28.922 -20.484 1 98.56 50 ALA B CA 1
ATOM 3016 C C . ALA B 1 50 ? -13.141 -28.375 -21.906 1 98.56 50 ALA B C 1
ATOM 3018 O O . ALA B 1 50 ? -12.016 -28.234 -22.391 1 98.56 50 ALA B O 1
ATOM 3019 N N . ALA B 1 51 ? -14.219 -28.062 -22.5 1 98.5 51 ALA B N 1
ATOM 3020 C CA . ALA B 1 51 ? -14.18 -27.562 -23.875 1 98.5 51 ALA B CA 1
ATOM 3021 C C . ALA B 1 51 ? -13.453 -26.219 -23.938 1 98.5 51 ALA B C 1
ATOM 3023 O O . ALA B 1 51 ? -12.656 -25.984 -24.844 1 98.5 51 ALA B O 1
ATOM 3024 N N . GLN B 1 52 ? -13.797 -25.344 -23.016 1 98.75 52 GLN B N 1
ATOM 3025 C CA . GLN B 1 52 ? -13.125 -24.047 -22.938 1 98.75 52 GLN B CA 1
ATOM 3026 C C . GLN B 1 52 ? -11.625 -24.219 -22.703 1 98.75 52 GLN B C 1
ATOM 3028 O O . GLN B 1 52 ? -10.812 -23.5 -23.297 1 98.75 52 GLN B O 1
ATOM 3033 N N . ALA B 1 53 ? -11.273 -25.156 -21.859 1 98.81 53 ALA B N 1
ATOM 3034 C CA . ALA B 1 53 ? -9.867 -25.438 -21.547 1 98.81 53 ALA B CA 1
ATOM 3035 C C . ALA B 1 53 ? -9.117 -25.906 -22.797 1 98.81 53 ALA B C 1
ATOM 3037 O O . ALA B 1 53 ? -7.996 -25.469 -23.047 1 98.81 53 ALA B O 1
ATOM 3038 N N . VAL B 1 54 ? -9.711 -26.781 -23.531 1 98.75 54 VAL B N 1
ATOM 3039 C CA . VAL B 1 54 ? -9.094 -27.297 -24.75 1 98.75 54 VAL B CA 1
ATOM 3040 C C . VAL B 1 54 ? -8.883 -26.172 -25.75 1 98.75 54 VAL B C 1
ATOM 3042 O O . VAL B 1 54 ? -7.805 -26.047 -26.344 1 98.75 54 VAL B O 1
ATOM 3045 N N . ALA B 1 55 ? -9.898 -25.359 -25.906 1 98.75 55 ALA B N 1
ATOM 3046 C CA . ALA B 1 55 ? -9.789 -24.234 -26.828 1 98.75 55 ALA B CA 1
ATOM 3047 C C . ALA B 1 55 ? -8.68 -23.266 -26.391 1 98.75 55 ALA B C 1
ATOM 3049 O O . ALA B 1 55 ? -7.918 -22.781 -27.234 1 98.75 55 ALA B O 1
ATOM 3050 N N . TYR B 1 56 ? -8.664 -22.984 -25.141 1 98.81 56 TYR B N 1
ATOM 3051 C CA . TYR B 1 56 ? -7.645 -22.078 -24.594 1 98.81 56 TYR B CA 1
ATOM 3052 C C . TYR B 1 56 ? -6.254 -22.672 -24.766 1 98.81 56 TYR B C 1
ATOM 3054 O O . TYR B 1 56 ? -5.309 -21.969 -25.125 1 98.81 56 TYR B O 1
ATOM 3062 N N . ARG B 1 57 ? -6.086 -23.938 -24.547 1 98.75 57 ARG B N 1
ATOM 3063 C CA . ARG B 1 57 ? -4.824 -24.641 -24.75 1 98.75 57 ARG B CA 1
ATOM 3064 C C . ARG B 1 57 ? -4.309 -24.438 -26.172 1 98.75 57 ARG B C 1
ATOM 3066 O O . ARG B 1 57 ? -3.117 -24.203 -26.375 1 98.75 57 ARG B O 1
ATOM 3073 N N . GLU B 1 58 ? -5.18 -24.562 -27.078 1 98.56 58 GLU B N 1
ATOM 3074 C CA . GLU B 1 58 ? -4.805 -24.422 -28.484 1 98.56 58 GLU B CA 1
ATOM 3075 C C . GLU B 1 58 ? -4.312 -23 -28.797 1 98.56 58 GLU B C 1
ATOM 3077 O O . GLU B 1 58 ? -3.352 -22.828 -29.547 1 98.56 58 GLU B O 1
ATOM 3082 N N . ARG B 1 59 ? -5 -22.016 -28.234 1 98.62 59 ARG B N 1
ATOM 3083 C CA . ARG B 1 59 ? -4.562 -20.641 -28.438 1 98.62 59 ARG B CA 1
ATOM 3084 C C . ARG B 1 59 ? -3.178 -20.406 -27.844 1 98.62 59 ARG B C 1
ATOM 3086 O O . ARG B 1 59 ? -2.344 -19.734 -28.453 1 98.62 59 ARG B O 1
ATOM 3093 N N . ILE B 1 60 ? -2.914 -20.969 -26.688 1 98.81 60 ILE B N 1
ATOM 3094 C CA . ILE B 1 60 ? -1.605 -20.828 -26.047 1 98.81 60 ILE B CA 1
ATOM 3095 C C . ILE B 1 60 ? -0.545 -21.531 -26.906 1 98.81 60 ILE B C 1
ATOM 3097 O O . ILE B 1 60 ? 0.522 -20.969 -27.156 1 98.81 60 ILE B O 1
ATOM 3101 N N . ALA B 1 61 ? -0.856 -22.734 -27.328 1 98.19 61 ALA B N 1
ATOM 3102 C CA . ALA B 1 61 ? 0.081 -23.5 -28.141 1 98.19 61 ALA B CA 1
ATOM 3103 C C . ALA B 1 61 ? 0.447 -22.734 -29.422 1 98.19 61 ALA B C 1
ATOM 3105 O O . ALA B 1 61 ? 1.598 -22.766 -29.859 1 98.19 61 ALA B O 1
ATOM 3106 N N . ALA B 1 62 ? -0.478 -22.047 -29.953 1 98.12 62 ALA B N 1
ATOM 3107 C CA . ALA B 1 62 ? -0.27 -21.312 -31.188 1 98.12 62 ALA B CA 1
ATOM 3108 C C . ALA B 1 62 ? 0.678 -20.141 -30.969 1 98.12 62 ALA B C 1
ATOM 3110 O O . ALA B 1 62 ? 1.274 -19.625 -31.922 1 98.12 62 ALA B O 1
ATOM 3111 N N . ALA B 1 63 ? 0.793 -19.703 -29.75 1 98.25 63 ALA B N 1
ATOM 3112 C CA . ALA B 1 63 ? 1.627 -18.547 -29.422 1 98.25 63 ALA B CA 1
ATOM 3113 C C . ALA B 1 63 ? 3.053 -18.969 -29.094 1 98.25 63 ALA B C 1
ATOM 3115 O O . ALA B 1 63 ? 3.936 -18.125 -28.906 1 98.25 63 ALA B O 1
ATOM 3116 N N . VAL B 1 64 ? 3.303 -20.25 -28.938 1 98.5 64 VAL B N 1
ATOM 3117 C CA . VAL B 1 64 ? 4.641 -20.766 -28.672 1 98.5 64 VAL B CA 1
ATOM 3118 C C . VAL B 1 64 ? 5.496 -20.656 -29.922 1 98.5 64 VAL B C 1
ATOM 3120 O O . VAL B 1 64 ? 5.094 -21.109 -31 1 98.5 64 VAL B O 1
ATOM 3123 N N . PRO B 1 65 ? 6.656 -20.016 -29.828 1 97.62 65 PRO B N 1
ATOM 3124 C CA . PRO B 1 65 ? 7.508 -19.891 -31.016 1 97.62 65 PRO B CA 1
ATOM 3125 C C . PRO B 1 65 ? 7.895 -21.25 -31.609 1 97.62 65 PRO B C 1
ATOM 3127 O O . PRO B 1 65 ? 8.039 -22.234 -30.875 1 97.62 65 PRO B O 1
ATOM 3130 N N . ALA B 1 66 ? 8.148 -21.234 -32.875 1 96.88 66 ALA B N 1
ATOM 3131 C CA . ALA B 1 66 ? 8.578 -22.453 -33.562 1 96.88 66 ALA B CA 1
ATOM 3132 C C . ALA B 1 66 ? 9.883 -22.969 -32.969 1 96.88 66 ALA B C 1
ATOM 3134 O O . ALA B 1 66 ? 10.812 -22.203 -32.719 1 96.88 66 ALA B O 1
ATOM 3135 N N . GLY B 1 67 ? 9.875 -24.25 -32.719 1 95.88 67 GLY B N 1
ATOM 3136 C CA . GLY B 1 67 ? 11.094 -24.906 -32.25 1 95.88 67 GLY B CA 1
ATOM 3137 C C . GLY B 1 67 ? 11.227 -24.891 -30.734 1 95.88 67 GLY B C 1
ATOM 3138 O O . GLY B 1 67 ? 12.156 -25.484 -30.172 1 95.88 67 GLY B O 1
ATOM 3139 N N . VAL B 1 68 ? 10.375 -24.172 -30.094 1 95.88 68 VAL B N 1
ATOM 3140 C CA . VAL B 1 68 ? 10.43 -24.109 -28.641 1 95.88 68 VAL B CA 1
ATOM 3141 C C . VAL B 1 68 ? 9.477 -25.141 -28.047 1 95.88 68 VAL B C 1
ATOM 3143 O O . VAL B 1 68 ? 8.32 -25.234 -28.453 1 95.88 68 VAL B O 1
ATOM 3146 N N . ASP B 1 69 ? 10.016 -25.938 -27.172 1 95.69 69 ASP B N 1
ATOM 3147 C CA . ASP B 1 69 ? 9.195 -26.922 -26.484 1 95.69 69 ASP B CA 1
ATOM 3148 C C . ASP B 1 69 ? 8.531 -26.328 -25.25 1 95.69 69 ASP B C 1
ATOM 3150 O O . ASP B 1 69 ? 9.219 -25.859 -24.328 1 95.69 69 ASP B O 1
ATOM 3154 N N . PHE B 1 70 ? 7.277 -26.219 -25.219 1 98.31 70 PHE B N 1
ATOM 3155 C CA . PHE B 1 70 ? 6.508 -25.703 -24.109 1 98.31 70 PHE B CA 1
ATOM 3156 C C . PHE B 1 70 ? 5.117 -26.312 -24.062 1 98.31 70 PHE B C 1
ATOM 3158 O O . PHE B 1 70 ? 4.434 -26.406 -25.078 1 98.31 70 PHE B O 1
ATOM 3165 N N . THR B 1 71 ? 4.727 -26.797 -22.906 1 98.5 71 THR B N 1
ATOM 3166 C CA . THR B 1 71 ? 3.422 -27.438 -22.75 1 98.5 71 THR B CA 1
ATOM 3167 C C . THR B 1 71 ? 2.59 -26.703 -21.703 1 98.5 71 THR B C 1
ATOM 3169 O O . THR B 1 71 ? 2.932 -26.703 -20.516 1 98.5 71 THR B O 1
ATOM 3172 N N . PRO B 1 72 ? 1.522 -26.031 -22.141 1 98.81 72 PRO B N 1
ATOM 3173 C CA . PRO B 1 72 ? 0.605 -25.484 -21.141 1 98.81 72 PRO B CA 1
ATOM 3174 C C . PRO B 1 72 ? -0.203 -26.562 -20.422 1 98.81 72 PRO B C 1
ATOM 3176 O O . PRO B 1 72 ? -0.741 -27.469 -21.062 1 98.81 72 PRO B O 1
ATOM 3179 N N . LEU B 1 73 ? -0.156 -26.562 -19.109 1 98.81 73 LEU B N 1
ATOM 3180 C CA . LEU B 1 73 ? -0.989 -27.422 -18.266 1 98.81 73 LEU B CA 1
ATOM 3181 C C . LEU B 1 73 ? -2.256 -26.688 -17.844 1 98.81 73 LEU B C 1
ATOM 3183 O O . LEU B 1 73 ? -2.203 -25.781 -17 1 98.81 73 LEU B O 1
ATOM 3187 N N . MET B 1 74 ? -3.396 -27.109 -18.359 1 98.88 74 MET B N 1
ATOM 3188 C CA . MET B 1 74 ? -4.629 -26.344 -18.234 1 98.88 74 MET B CA 1
ATOM 3189 C C . MET B 1 74 ? -5.324 -26.641 -16.906 1 98.88 74 MET B C 1
ATOM 3191 O O . MET B 1 74 ? -5.199 -27.734 -16.375 1 98.88 74 MET B O 1
ATOM 3195 N N . THR B 1 75 ? -6.047 -25.656 -16.406 1 98.88 75 THR B N 1
ATOM 3196 C CA . THR B 1 75 ? -6.883 -25.75 -15.211 1 98.88 75 THR B CA 1
ATOM 3197 C C . THR B 1 75 ? -8.273 -25.188 -15.484 1 98.88 75 THR B C 1
ATOM 3199 O O . THR B 1 75 ? -8.5 -24.547 -16.5 1 98.88 75 THR B O 1
ATOM 3202 N N . LEU B 1 76 ? -9.18 -25.516 -14.609 1 98.88 76 LEU B N 1
ATOM 3203 C CA . LEU B 1 76 ? -10.5 -24.906 -14.656 1 98.88 76 LEU B CA 1
ATOM 3204 C C . LEU B 1 76 ? -10.703 -23.938 -13.5 1 98.88 76 LEU B C 1
ATOM 3206 O O . LEU B 1 76 ? -10.133 -24.141 -12.414 1 98.88 76 LEU B O 1
ATOM 3210 N N . TYR B 1 77 ? -11.469 -22.922 -13.82 1 98.81 77 TYR B N 1
ATOM 3211 C CA . TYR B 1 77 ? -11.953 -21.953 -12.844 1 98.81 77 TYR B CA 1
ATOM 3212 C C . TYR B 1 77 ? -13.086 -22.547 -12.016 1 98.81 77 TYR B C 1
ATOM 3214 O O . TYR B 1 77 ? -14.164 -22.828 -12.547 1 98.81 77 TYR B O 1
ATOM 3222 N N . LEU B 1 78 ? -12.828 -22.75 -10.719 1 98.81 78 LEU B N 1
ATOM 3223 C CA . LEU B 1 78 ? -13.859 -23.281 -9.836 1 98.81 78 LEU B CA 1
ATOM 3224 C C . LEU B 1 78 ? -14.906 -22.234 -9.5 1 98.81 78 LEU B C 1
ATOM 3226 O O . LEU B 1 78 ? -14.555 -21.109 -9.133 1 98.81 78 LEU B O 1
ATOM 3230 N N . THR B 1 79 ? -16.156 -22.547 -9.68 1 98.31 79 THR B N 1
ATOM 3231 C CA . THR B 1 79 ? -17.25 -21.656 -9.312 1 98.31 79 THR B CA 1
ATOM 3232 C C . THR B 1 79 ? -18.203 -22.344 -8.336 1 98.31 79 THR B C 1
ATOM 3234 O O . THR B 1 79 ? -18.078 -23.547 -8.086 1 98.31 79 THR B O 1
ATOM 3237 N N . ASP B 1 80 ? -19.156 -21.594 -7.902 1 98 80 ASP B N 1
ATOM 3238 C CA . ASP B 1 80 ? -20.172 -22.125 -6.996 1 98 80 ASP B CA 1
ATOM 3239 C C . ASP B 1 80 ? -20.984 -23.25 -7.668 1 98 80 ASP B C 1
ATOM 3241 O O . ASP B 1 80 ? -21.547 -24.094 -6.988 1 98 80 ASP B O 1
ATOM 3245 N N . ASN B 1 81 ? -20.938 -23.234 -8.992 1 96.94 81 ASN B N 1
ATOM 3246 C CA . ASN B 1 81 ? -21.859 -24.094 -9.727 1 96.94 81 ASN B CA 1
ATOM 3247 C C . ASN B 1 81 ? -21.125 -25.125 -10.555 1 96.94 81 ASN B C 1
ATOM 3249 O O . ASN B 1 81 ? -21.719 -25.781 -11.414 1 96.94 81 ASN B O 1
ATOM 3253 N N . THR B 1 82 ? -19.828 -25.25 -10.375 1 98.31 82 THR B N 1
ATOM 3254 C CA . THR B 1 82 ? -19.094 -26.266 -11.109 1 98.31 82 THR B CA 1
ATOM 3255 C C . THR B 1 82 ? -19.656 -27.656 -10.805 1 98.31 82 THR B C 1
ATOM 3257 O O . THR B 1 82 ? -19.625 -28.109 -9.656 1 98.31 82 THR B O 1
ATOM 3260 N N . PRO B 1 83 ? -20.156 -28.328 -11.82 1 97.81 83 PRO B N 1
ATOM 3261 C CA . PRO B 1 83 ? -20.75 -29.641 -11.547 1 97.81 83 PRO B CA 1
ATOM 3262 C C . PRO B 1 83 ? -19.703 -30.75 -11.391 1 97.81 83 PRO B C 1
ATOM 3264 O O . PRO B 1 83 ? -18.656 -30.703 -12.047 1 97.81 83 PRO B O 1
ATOM 3267 N N . ALA B 1 84 ? -20.062 -31.734 -10.641 1 97.88 84 ALA B N 1
ATOM 3268 C CA . ALA B 1 84 ? -19.172 -32.875 -10.398 1 97.88 84 ALA B CA 1
ATOM 3269 C C . ALA B 1 84 ? -18.812 -33.594 -11.703 1 97.88 84 ALA B C 1
ATOM 3271 O O . ALA B 1 84 ? -17.688 -34.062 -11.883 1 97.88 84 ALA B O 1
ATOM 3272 N N . ASP B 1 85 ? -19.75 -33.656 -12.578 1 97.75 85 ASP B N 1
ATOM 3273 C CA . ASP B 1 85 ? -19.516 -34.375 -13.82 1 97.75 85 ASP B CA 1
ATOM 3274 C C . ASP B 1 85 ? -18.516 -33.656 -14.719 1 97.75 85 ASP B C 1
ATOM 3276 O O . ASP B 1 85 ? -17.922 -34.25 -15.602 1 97.75 85 ASP B O 1
ATOM 3280 N N . GLU B 1 86 ? -18.438 -32.312 -14.516 1 98.12 86 GLU B N 1
ATOM 3281 C CA . GLU B 1 86 ? -17.438 -31.547 -15.273 1 98.12 86 GLU B CA 1
ATOM 3282 C C . GLU B 1 86 ? -16.031 -32 -14.93 1 98.12 86 GLU B C 1
ATOM 3284 O O . GLU B 1 86 ? -15.125 -31.922 -15.75 1 98.12 86 GLU B O 1
ATOM 3289 N N . ILE B 1 87 ? -15.859 -32.562 -13.719 1 98.25 87 ILE B N 1
ATOM 3290 C CA . ILE B 1 87 ? -14.547 -33.031 -13.281 1 98.25 87 ILE B CA 1
ATOM 3291 C C . ILE B 1 87 ? -14.109 -34.188 -14.148 1 98.25 87 ILE B C 1
ATOM 3293 O O . ILE B 1 87 ? -12.953 -34.281 -14.562 1 98.25 87 ILE B O 1
ATOM 3297 N N . VAL B 1 88 ? -15 -35.031 -14.469 1 97.06 88 VAL B N 1
ATOM 3298 C CA . VAL B 1 88 ? -14.711 -36.188 -15.297 1 97.06 88 VAL B CA 1
ATOM 3299 C C . VAL B 1 88 ? -14.344 -35.75 -16.703 1 97.06 88 VAL B C 1
ATOM 3301 O O . VAL B 1 88 ? -13.367 -36.219 -17.281 1 97.06 88 VAL B O 1
ATOM 3304 N N . ARG B 1 89 ? -15.125 -34.844 -17.203 1 98.12 89 ARG B N 1
ATOM 3305 C CA . ARG B 1 89 ? -14.859 -34.281 -18.531 1 98.12 89 ARG B CA 1
ATOM 3306 C C . ARG B 1 89 ? -13.516 -33.594 -18.578 1 98.12 89 ARG B C 1
ATOM 3308 O O . ARG B 1 89 ? -12.773 -33.688 -19.562 1 98.12 89 ARG B O 1
ATOM 3315 N N . ALA B 1 90 ? -13.266 -32.844 -17.562 1 98.56 90 ALA B N 1
ATOM 3316 C CA . ALA B 1 90 ? -12.016 -32.094 -17.469 1 98.56 90 ALA B CA 1
ATOM 3317 C C . ALA B 1 90 ? -10.82 -33.031 -17.438 1 98.56 90 ALA B C 1
ATOM 3319 O O . ALA B 1 90 ? -9.836 -32.844 -18.156 1 98.56 90 ALA B O 1
ATOM 3320 N N . GLN B 1 91 ? -10.938 -34.031 -16.625 1 97.75 91 GLN B N 1
ATOM 3321 C CA . GLN B 1 91 ? -9.859 -35 -16.547 1 97.75 91 GLN B CA 1
ATOM 3322 C C . GLN B 1 91 ? -9.609 -35.656 -17.906 1 97.75 91 GLN B C 1
ATOM 3324 O O . GLN B 1 91 ? -8.461 -35.844 -18.312 1 97.75 91 GLN B O 1
ATOM 3329 N N . ALA B 1 92 ? -10.648 -36.031 -18.562 1 97.81 92 ALA B N 1
ATOM 3330 C CA . ALA B 1 92 ? -10.555 -36.656 -19.875 1 97.81 92 ALA B CA 1
ATOM 3331 C C . ALA B 1 92 ? -9.898 -35.719 -20.875 1 97.81 92 ALA B C 1
ATOM 3333 O O . ALA B 1 92 ? -9.227 -36.156 -21.812 1 97.81 92 ALA B O 1
ATOM 3334 N N . ALA B 1 93 ? -10.094 -34.469 -20.688 1 98.19 93 ALA B N 1
ATOM 3335 C CA . ALA B 1 93 ? -9.57 -33.469 -21.594 1 98.19 93 ALA B CA 1
ATOM 3336 C C . ALA B 1 93 ? -8.133 -33.094 -21.25 1 98.19 93 ALA B C 1
ATOM 3338 O O . ALA B 1 93 ? -7.5 -32.281 -21.938 1 98.19 93 ALA B O 1
ATOM 3339 N N . GLY B 1 94 ? -7.617 -33.594 -20.172 1 97.62 94 GLY B N 1
ATOM 3340 C CA . GLY B 1 94 ? -6.227 -33.375 -19.812 1 97.62 94 GLY B CA 1
ATOM 3341 C C . GLY B 1 94 ? -6.051 -32.219 -18.844 1 97.62 94 GLY B C 1
ATOM 3342 O O . GLY B 1 94 ? -4.926 -31.781 -18.594 1 97.62 94 GLY B O 1
ATOM 3343 N N . VAL B 1 95 ? -7.16 -31.719 -18.312 1 98.62 95 VAL B N 1
ATOM 3344 C CA . VAL B 1 95 ? -7.09 -30.688 -17.281 1 98.62 95 VAL B CA 1
ATOM 3345 C C . VAL B 1 95 ? -6.449 -31.281 -16.016 1 98.62 95 VAL B C 1
ATOM 3347 O O . VAL B 1 95 ? -6.777 -32.406 -15.609 1 98.62 95 VAL B O 1
ATOM 3350 N N . VAL B 1 96 ? -5.566 -30.469 -15.391 1 98.38 96 VAL B N 1
ATOM 3351 C CA . VAL B 1 96 ? -4.734 -31.094 -14.367 1 98.38 96 VAL B CA 1
ATOM 3352 C C . VAL B 1 96 ? -5.199 -30.656 -12.984 1 98.38 96 VAL B C 1
ATOM 3354 O O . VAL B 1 96 ? -4.828 -31.266 -11.977 1 98.38 96 VAL B O 1
ATOM 3357 N N . ALA B 1 97 ? -5.961 -29.578 -12.906 1 98.81 97 ALA B N 1
ATOM 3358 C CA . ALA B 1 97 ? -6.391 -29.062 -11.609 1 98.81 97 ALA B CA 1
ATOM 3359 C C . ALA B 1 97 ? -7.547 -28.078 -11.773 1 98.81 97 ALA B C 1
ATOM 3361 O O . ALA B 1 97 ? -7.91 -27.719 -12.898 1 98.81 97 ALA B O 1
ATOM 3362 N N . LEU B 1 98 ? -8.18 -27.688 -10.711 1 98.88 98 LEU B N 1
ATOM 3363 C CA . LEU B 1 98 ? -9.094 -26.547 -10.656 1 98.88 98 LEU B CA 1
ATOM 3364 C C . LEU B 1 98 ? -8.562 -25.484 -9.703 1 98.88 98 LEU B C 1
ATOM 3366 O O . LEU B 1 98 ? -7.902 -25.797 -8.719 1 98.88 98 LEU B O 1
ATOM 3370 N N . LYS B 1 99 ? -8.836 -24.25 -10.094 1 98.88 99 LYS B N 1
ATOM 3371 C CA . LYS B 1 99 ? -8.375 -23.109 -9.297 1 98.88 99 LYS B CA 1
ATOM 3372 C C . LYS B 1 99 ? -9.539 -22.438 -8.578 1 98.88 99 LYS B C 1
ATOM 3374 O O . LYS B 1 99 ? -10.555 -22.109 -9.195 1 98.88 99 LYS B O 1
ATOM 3379 N N . LEU B 1 100 ? -9.375 -22.297 -7.309 1 98.75 100 LEU B N 1
ATOM 3380 C CA . LEU B 1 100 ? -10.328 -21.594 -6.469 1 98.75 100 LEU B CA 1
ATOM 3381 C C . LEU B 1 100 ? -9.859 -20.156 -6.203 1 98.75 100 LEU B C 1
ATOM 3383 O O . LEU B 1 100 ? -8.773 -19.953 -5.652 1 98.75 100 LEU B O 1
ATOM 3387 N N . TYR B 1 101 ? -10.648 -19.25 -6.68 1 98.12 101 TYR B N 1
ATOM 3388 C CA . TYR B 1 101 ? -10.586 -17.859 -6.23 1 98.12 101 TYR B CA 1
ATOM 3389 C C . TYR B 1 101 ? -11.781 -17.516 -5.355 1 98.12 101 TYR B C 1
ATOM 3391 O O . TYR B 1 101 ? -12.93 -17.625 -5.797 1 98.12 101 TYR B O 1
ATOM 3399 N N . PRO B 1 102 ? -11.562 -17.109 -4.09 1 98.06 102 PRO B N 1
ATOM 3400 C CA . PRO B 1 102 ? -12.703 -16.438 -3.453 1 98.06 102 PRO B CA 1
ATOM 3401 C C . PRO B 1 102 ? -13.219 -15.25 -4.262 1 98.06 102 PRO B C 1
ATOM 3403 O O . PRO B 1 102 ? -12.422 -14.492 -4.832 1 98.06 102 PRO B O 1
ATOM 3406 N N . ALA B 1 103 ? -14.539 -15.109 -4.324 1 96.69 103 ALA B N 1
ATOM 3407 C CA . ALA B 1 103 ? -15.133 -14.055 -5.141 1 96.69 103 ALA B CA 1
ATOM 3408 C C . ALA B 1 103 ? -14.602 -12.68 -4.73 1 96.69 103 ALA B C 1
ATOM 3410 O O . ALA B 1 103 ? -14.68 -12.305 -3.561 1 96.69 103 ALA B O 1
ATOM 3411 N N . GLY B 1 104 ? -14.023 -12.008 -5.684 1 94.06 104 GLY B N 1
ATOM 3412 C CA . GLY B 1 104 ? -13.555 -10.648 -5.453 1 94.06 104 GLY B CA 1
ATOM 3413 C C . GLY B 1 104 ? -12.164 -10.586 -4.852 1 94.06 104 GLY B C 1
ATOM 3414 O O . GLY B 1 104 ? -11.68 -9.516 -4.492 1 94.06 104 GLY B O 1
ATOM 3415 N N . ALA B 1 105 ? -11.445 -11.672 -4.793 1 94.38 105 ALA B N 1
ATOM 3416 C CA . ALA B 1 105 ? -10.172 -11.719 -4.082 1 94.38 105 ALA B CA 1
ATOM 3417 C C . ALA B 1 105 ? -9.047 -11.109 -4.922 1 94.38 105 ALA B C 1
ATOM 3419 O O . ALA B 1 105 ? -8.055 -10.617 -4.383 1 94.38 105 ALA B O 1
ATOM 3420 N N . THR B 1 106 ? -9.148 -11.164 -6.23 1 93.19 106 THR B N 1
ATOM 3421 C CA . THR B 1 106 ? -8.094 -10.711 -7.133 1 93.19 106 THR B CA 1
ATOM 3422 C C . THR B 1 106 ? -8.664 -10.383 -8.508 1 93.19 106 THR B C 1
ATOM 3424 O O . THR B 1 106 ? -9.883 -10.328 -8.688 1 93.19 106 THR B O 1
ATOM 3427 N N . THR B 1 107 ? -7.781 -10.023 -9.453 1 89.5 107 THR B N 1
ATOM 3428 C CA . THR B 1 107 ? -8.164 -9.656 -10.812 1 89.5 107 THR B CA 1
ATOM 3429 C C . THR B 1 107 ? -9.008 -10.766 -11.445 1 89.5 107 THR B C 1
ATOM 3431 O O . THR B 1 107 ? -8.641 -11.938 -11.383 1 89.5 107 THR B O 1
ATOM 3434 N N . ASN B 1 108 ? -10.172 -10.414 -11.914 1 92.69 108 ASN B N 1
ATOM 3435 C CA . ASN B 1 108 ? -11.07 -11.281 -12.672 1 92.69 108 ASN B CA 1
ATOM 3436 C C . ASN B 1 108 ? -11.617 -12.414 -11.805 1 92.69 108 ASN B C 1
ATOM 3438 O O . ASN B 1 108 ? -11.836 -13.523 -12.289 1 92.69 108 ASN B O 1
ATOM 3442 N N . SER B 1 109 ? -11.82 -12.172 -10.508 1 94.25 109 SER B N 1
ATOM 3443 C CA . SER B 1 109 ? -12.266 -13.234 -9.617 1 94.25 109 SER B CA 1
ATOM 3444 C C . SER B 1 109 ? -13.734 -13.062 -9.242 1 94.25 109 SER B C 1
ATOM 3446 O O . SER B 1 109 ? -14.219 -13.695 -8.305 1 94.25 109 SER B O 1
ATOM 3448 N N . ASP B 1 110 ? -14.492 -12.25 -9.953 1 93.62 110 ASP B N 1
ATOM 3449 C CA . ASP B 1 110 ? -15.875 -11.938 -9.602 1 93.62 110 ASP B CA 1
ATOM 3450 C C . ASP B 1 110 ? -16.75 -13.188 -9.625 1 93.62 110 ASP B C 1
ATOM 3452 O O . ASP B 1 110 ? -17.688 -13.32 -8.844 1 93.62 110 ASP B O 1
ATOM 3456 N N . ALA B 1 111 ? -16.391 -14.117 -10.516 1 94.69 111 ALA B N 1
ATOM 3457 C CA . ALA B 1 111 ? -17.156 -15.352 -10.664 1 94.69 111 ALA B CA 1
ATOM 3458 C C . ALA B 1 111 ? -16.656 -16.422 -9.695 1 94.69 111 ALA B C 1
ATOM 3460 O O . ALA B 1 111 ? -17.078 -17.578 -9.781 1 94.69 111 ALA B O 1
ATOM 3461 N N . GLY B 1 112 ? -15.773 -16.031 -8.812 1 96.56 112 GLY B N 1
ATOM 3462 C CA . GLY B 1 112 ? -15.172 -16.984 -7.891 1 96.56 112 GLY B CA 1
ATOM 3463 C C . GLY B 1 112 ? -16.156 -17.531 -6.867 1 96.56 112 GLY B C 1
ATOM 3464 O O . GLY B 1 112 ? -17.359 -17.328 -6.984 1 96.56 112 GLY B O 1
ATOM 3465 N N . VAL B 1 113 ? -15.641 -18.344 -5.98 1 98.25 113 VAL B N 1
ATOM 3466 C CA . VAL B 1 113 ? -16.406 -19.078 -4.988 1 98.25 113 VAL B CA 1
ATOM 3467 C C . VAL B 1 113 ? -16.859 -18.141 -3.871 1 98.25 113 VAL B C 1
ATOM 3469 O O . VAL B 1 113 ? -16.031 -17.453 -3.268 1 98.25 113 VAL B O 1
ATOM 3472 N N . THR B 1 114 ? -18.141 -18.109 -3.623 1 97.56 114 THR B N 1
ATOM 3473 C CA . THR B 1 114 ? -18.688 -17.25 -2.574 1 97.56 114 THR B CA 1
ATOM 3474 C C . THR B 1 114 ? -18.75 -18 -1.244 1 97.56 114 THR B C 1
ATOM 3476 O O . THR B 1 114 ? -18.656 -17.391 -0.179 1 97.56 114 THR B O 1
ATOM 3479 N N . ASP B 1 115 ? -18.953 -19.266 -1.34 1 96.75 115 ASP B N 1
ATOM 3480 C CA . ASP B 1 115 ? -18.969 -20.203 -0.221 1 96.75 115 ASP B CA 1
ATOM 3481 C C . ASP B 1 115 ? -18.406 -21.562 -0.629 1 96.75 115 ASP B C 1
ATOM 3483 O O . ASP B 1 115 ? -18.984 -22.25 -1.471 1 96.75 115 ASP B O 1
ATOM 3487 N N . VAL B 1 116 ? -17.297 -21.906 -0.012 1 97.56 116 VAL B N 1
ATOM 3488 C CA . VAL B 1 116 ? -16.578 -23.109 -0.411 1 97.56 116 VAL B CA 1
ATOM 3489 C C . VAL B 1 116 ? -17.5 -24.328 -0.303 1 97.56 116 VAL B C 1
ATOM 3491 O O . VAL B 1 116 ? -17.344 -25.312 -1.039 1 97.56 116 VAL B O 1
ATOM 3494 N N . ARG B 1 117 ? -18.578 -24.406 0.535 1 96.56 117 ARG B N 1
ATOM 3495 C CA . ARG B 1 117 ? -19.484 -25.531 0.729 1 96.56 117 ARG B CA 1
ATOM 3496 C C . ARG B 1 117 ? -20.281 -25.812 -0.536 1 96.56 117 ARG B C 1
ATOM 3498 O O . ARG B 1 117 ? -20.703 -26.953 -0.771 1 96.56 117 ARG B O 1
ATOM 3505 N N . LYS B 1 118 ? -20.422 -24.75 -1.357 1 98.19 118 LYS B N 1
ATOM 3506 C CA . LYS B 1 118 ? -21.172 -24.891 -2.605 1 98.19 118 LYS B CA 1
ATOM 3507 C C . LYS B 1 118 ? -20.375 -25.703 -3.627 1 98.19 118 LYS B C 1
ATOM 3509 O O . LYS B 1 118 ? -20.938 -26.156 -4.633 1 98.19 118 LYS B O 1
ATOM 3514 N N . THR B 1 119 ? -19.109 -25.906 -3.326 1 98.44 119 THR B N 1
ATOM 3515 C CA . THR B 1 119 ? -18.234 -26.578 -4.289 1 98.44 119 THR B CA 1
ATOM 3516 C C . THR B 1 119 ? -18 -28.031 -3.875 1 98.44 119 THR B C 1
ATOM 3518 O O . THR B 1 119 ? -17.219 -28.75 -4.516 1 98.44 119 THR B O 1
ATOM 3521 N N . TYR B 1 120 ? -18.609 -28.547 -2.826 1 98.31 120 TYR B N 1
ATOM 3522 C CA . TYR B 1 120 ? -18.266 -29.812 -2.188 1 98.31 120 TYR B CA 1
ATOM 3523 C C . TYR B 1 120 ? -18.438 -30.969 -3.154 1 98.31 120 TYR B C 1
ATOM 3525 O O . TYR B 1 120 ? -17.625 -31.906 -3.174 1 98.31 120 TYR B O 1
ATOM 3533 N N . ALA B 1 121 ? -19.5 -30.953 -3.953 1 98.25 121 ALA B N 1
ATOM 3534 C CA . ALA B 1 121 ? -19.703 -32.031 -4.914 1 98.25 121 ALA B CA 1
ATOM 3535 C C . ALA B 1 121 ? -18.531 -32.125 -5.898 1 98.25 121 ALA B C 1
ATOM 3537 O O . ALA B 1 121 ? -18.062 -33.219 -6.211 1 98.25 121 ALA B O 1
ATOM 3538 N N . ALA B 1 122 ? -18.125 -30.969 -6.348 1 98.56 122 ALA B N 1
ATOM 3539 C CA . ALA B 1 122 ? -16.984 -30.922 -7.254 1 98.56 122 ALA B CA 1
ATOM 3540 C C . ALA B 1 122 ? -15.703 -31.359 -6.551 1 98.56 122 ALA B C 1
ATOM 3542 O O . ALA B 1 122 ? -14.891 -32.094 -7.117 1 98.56 122 ALA B O 1
ATOM 3543 N N . LEU B 1 123 ? -15.516 -30.938 -5.316 1 98.75 123 LEU B N 1
ATOM 3544 C CA . LEU B 1 123 ? -14.312 -31.266 -4.559 1 98.75 123 LEU B CA 1
ATOM 3545 C C . LEU B 1 123 ? -14.242 -32.781 -4.297 1 98.75 123 LEU B C 1
ATOM 3547 O O . LEU B 1 123 ? -13.156 -33.344 -4.332 1 98.75 123 LEU B O 1
ATOM 3551 N N . GLU B 1 124 ? -15.359 -33.312 -4.027 1 98.44 124 GLU B N 1
ATOM 3552 C CA . GLU B 1 124 ? -15.398 -34.75 -3.842 1 98.44 124 GLU B CA 1
ATOM 3553 C C . GLU B 1 124 ? -14.969 -35.5 -5.113 1 98.44 124 GLU B C 1
ATOM 3555 O O . GLU B 1 124 ? -14.211 -36.469 -5.055 1 98.44 124 GLU B O 1
ATOM 3560 N N . ALA B 1 125 ? -15.516 -35.031 -6.191 1 98.56 125 ALA B N 1
ATOM 3561 C CA . ALA B 1 125 ? -15.148 -35.625 -7.477 1 98.56 125 ALA B CA 1
ATOM 3562 C C . ALA B 1 125 ? -13.656 -35.438 -7.75 1 98.56 125 ALA B C 1
ATOM 3564 O O . ALA B 1 125 ? -13 -36.375 -8.258 1 98.56 125 ALA B O 1
ATOM 3565 N N . MET B 1 126 ? -13.102 -34.312 -7.43 1 98.69 126 MET B N 1
ATOM 3566 C CA . MET B 1 126 ? -11.68 -34.062 -7.609 1 98.69 126 MET B CA 1
ATOM 3567 C C . MET B 1 126 ? -10.836 -35 -6.762 1 98.69 126 MET B C 1
ATOM 3569 O O . MET B 1 126 ? -9.844 -35.562 -7.242 1 98.69 126 MET B O 1
ATOM 3573 N N . GLN B 1 127 ? -11.227 -35.094 -5.539 1 98.19 127 GLN B N 1
ATOM 3574 C CA . GLN B 1 127 ? -10.508 -36 -4.648 1 98.19 127 GLN B CA 1
ATOM 3575 C C . GLN B 1 127 ? -10.477 -37.438 -5.207 1 98.19 127 GLN B C 1
ATOM 3577 O O . GLN B 1 127 ? -9.43 -38.062 -5.215 1 98.19 127 GLN B O 1
ATOM 3582 N N . ARG B 1 128 ? -11.609 -37.875 -5.703 1 97.38 128 ARG B N 1
ATOM 3583 C CA . ARG B 1 128 ? -11.703 -39.219 -6.273 1 97.38 128 ARG B CA 1
ATOM 3584 C C . ARG B 1 128 ? -10.812 -39.344 -7.504 1 97.38 128 ARG B C 1
ATOM 3586 O O . ARG B 1 128 ? -10.195 -40.375 -7.715 1 97.38 128 ARG B O 1
ATOM 3593 N N . ALA B 1 129 ? -10.805 -38.312 -8.234 1 97 129 ALA B N 1
ATOM 3594 C CA . ALA B 1 129 ? -10.062 -38.344 -9.492 1 97 129 ALA B CA 1
ATOM 3595 C C . ALA B 1 129 ? -8.57 -38.094 -9.25 1 97 129 ALA B C 1
ATOM 3597 O O . ALA B 1 129 ? -7.754 -38.281 -10.156 1 97 129 ALA B O 1
ATOM 3598 N N . GLY B 1 130 ? -8.219 -37.656 -8.031 1 96.38 130 GLY B N 1
ATOM 3599 C CA . GLY B 1 130 ? -6.84 -37.281 -7.75 1 96.38 130 GLY B CA 1
ATOM 3600 C C . GLY B 1 130 ? -6.438 -35.969 -8.383 1 96.38 130 GLY B C 1
ATOM 3601 O O . GLY B 1 130 ? -5.262 -35.719 -8.664 1 96.38 130 GLY B O 1
ATOM 3602 N N . MET B 1 131 ? -7.398 -35.125 -8.703 1 97.94 131 MET B N 1
ATOM 3603 C CA . MET B 1 131 ? -7.156 -33.812 -9.297 1 97.94 131 MET B CA 1
ATOM 3604 C C . MET B 1 131 ? -6.961 -32.75 -8.227 1 97.94 131 MET B C 1
ATOM 3606 O O . MET B 1 131 ? -7.836 -32.562 -7.379 1 97.94 131 MET B O 1
ATOM 3610 N N . PRO B 1 132 ? -5.828 -32.031 -8.266 1 98.75 132 PRO B N 1
ATOM 3611 C CA . PRO B 1 132 ? -5.523 -31.062 -7.211 1 98.75 132 PRO B CA 1
ATOM 3612 C C . PRO B 1 132 ? -6.43 -29.844 -7.258 1 98.75 132 PRO B C 1
ATOM 3614 O O . PRO B 1 132 ? -6.879 -29.438 -8.336 1 98.75 132 PRO B O 1
ATOM 3617 N N . LEU B 1 133 ? -6.699 -29.297 -6.066 1 98.88 133 LEU B N 1
ATOM 3618 C CA . LEU B 1 133 ? -7.289 -27.969 -5.883 1 98.88 133 LEU B CA 1
ATOM 3619 C C . LEU B 1 133 ? -6.207 -26.922 -5.656 1 98.88 133 LEU B C 1
ATOM 3621 O O . LEU B 1 133 ? -5.406 -27.031 -4.73 1 98.88 133 LEU B O 1
ATOM 3625 N N . LEU B 1 134 ? -6.102 -25.953 -6.586 1 98.94 134 LEU B N 1
ATOM 3626 C CA . LEU B 1 134 ? -5.215 -24.797 -6.418 1 98.94 134 LEU B CA 1
ATOM 3627 C C . LEU B 1 134 ? -5.949 -23.641 -5.762 1 98.94 134 LEU B C 1
ATOM 3629 O O . LEU B 1 134 ? -7.027 -23.25 -6.215 1 98.94 134 LEU B O 1
ATOM 3633 N N . VAL B 1 135 ? -5.391 -23.047 -4.688 1 98.69 135 VAL B N 1
ATOM 3634 C CA . VAL B 1 135 ? -6.195 -22.109 -3.912 1 98.69 135 VAL B CA 1
ATOM 3635 C C . VAL B 1 135 ? -5.477 -20.766 -3.826 1 98.69 135 VAL B C 1
ATOM 3637 O O . VAL B 1 135 ? -4.312 -20.703 -3.42 1 98.69 135 VAL B O 1
ATOM 3640 N N . HIS B 1 136 ? -6.098 -19.688 -4.352 1 98.69 136 HIS B N 1
ATOM 3641 C CA . HIS B 1 136 ? -5.781 -18.344 -3.877 1 98.69 136 HIS B CA 1
ATOM 3642 C C . HIS B 1 136 ? -6.312 -18.125 -2.465 1 98.69 136 HIS B C 1
ATOM 3644 O O . HIS B 1 136 ? -7.496 -17.828 -2.281 1 98.69 136 HIS B O 1
ATOM 3650 N N . GLY B 1 137 ? -5.488 -18.219 -1.446 1 98.31 137 GLY B N 1
ATOM 3651 C CA . GLY B 1 137 ? -5.922 -18.406 -0.071 1 98.31 137 GLY B CA 1
ATOM 3652 C C . GLY B 1 137 ? -6.059 -17.109 0.691 1 98.31 137 GLY B C 1
ATOM 3653 O O . GLY B 1 137 ? -5.395 -16.906 1.711 1 98.31 137 GLY B O 1
ATOM 3654 N N . GLU B 1 138 ? -7.008 -16.266 0.275 1 98.5 138 GLU B N 1
ATOM 3655 C CA . GLU B 1 138 ? -7.312 -15.023 0.987 1 98.5 138 GLU B CA 1
ATOM 3656 C C . GLU B 1 138 ? -8.812 -14.844 1.176 1 98.5 138 GLU B C 1
ATOM 3658 O O . GLU B 1 138 ? -9.594 -15.086 0.25 1 98.5 138 GLU B O 1
ATOM 3663 N N . VAL B 1 139 ? -9.25 -14.469 2.355 1 98.38 139 VAL B N 1
ATOM 3664 C CA . VAL B 1 139 ? -10.641 -14.078 2.529 1 98.38 139 VAL B CA 1
ATOM 3665 C C . VAL B 1 139 ? -10.883 -12.719 1.88 1 98.38 139 VAL B C 1
ATOM 3667 O O . VAL B 1 139 ? -9.938 -11.984 1.591 1 98.38 139 VAL B O 1
ATOM 3670 N N . THR B 1 140 ? -12.141 -12.383 1.612 1 97.5 140 THR B N 1
ATOM 3671 C CA . THR B 1 140 ? -12.453 -11.148 0.901 1 97.5 140 THR B CA 1
ATOM 3672 C C . THR B 1 140 ? -13.273 -10.211 1.779 1 97.5 140 THR B C 1
ATOM 3674 O O . THR B 1 140 ? -13.719 -9.156 1.323 1 97.5 140 THR B O 1
ATOM 3677 N N . ASP B 1 141 ? -13.523 -10.625 3.047 1 96.56 141 ASP B N 1
ATOM 3678 C CA . ASP B 1 141 ? -14.211 -9.758 3.998 1 96.56 141 ASP B CA 1
ATOM 3679 C C . ASP B 1 141 ? -13.492 -8.414 4.141 1 96.56 141 ASP B C 1
ATOM 3681 O O . ASP B 1 141 ? -12.312 -8.375 4.516 1 96.56 141 ASP B O 1
ATOM 3685 N N . PRO B 1 142 ? -14.195 -7.324 3.846 1 95.19 142 PRO B N 1
ATOM 3686 C CA . PRO B 1 142 ? -13.555 -6.012 3.896 1 95.19 142 PRO B CA 1
ATOM 3687 C C . PRO B 1 142 ? -13.133 -5.617 5.309 1 95.19 142 PRO B C 1
ATOM 3689 O O . PRO B 1 142 ? -12.312 -4.707 5.484 1 95.19 142 PRO B O 1
ATOM 3692 N N . ALA B 1 143 ? -13.688 -6.195 6.316 1 95.94 143 ALA B N 1
ATOM 3693 C CA . ALA B 1 143 ? -13.344 -5.875 7.695 1 95.94 143 ALA B CA 1
ATOM 3694 C C . ALA B 1 143 ? -11.984 -6.461 8.07 1 95.94 143 ALA B C 1
ATOM 3696 O O . ALA B 1 143 ? -11.375 -6.059 9.062 1 95.94 143 ALA B O 1
ATOM 3697 N N . VAL B 1 144 ? -11.531 -7.457 7.281 1 98.25 144 VAL B N 1
ATOM 3698 C CA . VAL B 1 144 ? -10.242 -8.086 7.543 1 98.25 144 VAL B CA 1
ATOM 3699 C C . VAL B 1 144 ? -9.125 -7.262 6.914 1 98.25 144 VAL B C 1
ATOM 3701 O O . VAL B 1 144 ? -9.219 -6.852 5.754 1 98.25 144 VAL B O 1
ATOM 3704 N N . ASP B 1 145 ? -8.086 -6.957 7.699 1 98.5 145 ASP B N 1
ATOM 3705 C CA . ASP B 1 145 ? -6.906 -6.273 7.184 1 98.5 145 ASP B CA 1
ATOM 3706 C C . ASP B 1 145 ? -6.32 -7.016 5.984 1 98.5 145 ASP B C 1
ATOM 3708 O O . ASP B 1 145 ? -6.141 -8.234 6.027 1 98.5 145 ASP B O 1
ATOM 3712 N N . VAL B 1 146 ? -6.055 -6.285 4.945 1 98.31 146 VAL B N 1
ATOM 3713 C CA . VAL B 1 146 ? -5.59 -6.867 3.691 1 98.31 146 VAL B CA 1
ATOM 3714 C C . VAL B 1 146 ? -4.344 -7.711 3.943 1 98.31 146 VAL B C 1
ATOM 3716 O O . VAL B 1 146 ? -4.129 -8.727 3.275 1 98.31 146 VAL B O 1
ATOM 3719 N N . PHE B 1 147 ? -3.535 -7.414 4.93 1 98.5 147 PHE B N 1
ATOM 3720 C CA . PHE B 1 147 ? -2.283 -8.102 5.219 1 98.5 147 PHE B CA 1
ATOM 3721 C C . PHE B 1 147 ? -2.537 -9.359 6.043 1 98.5 147 PHE B C 1
ATOM 3723 O O . PHE B 1 147 ? -1.638 -10.188 6.215 1 98.5 147 PHE B O 1
ATOM 3730 N N . ASP B 1 148 ? -3.76 -9.555 6.508 1 98.5 148 ASP B N 1
ATOM 3731 C CA . ASP B 1 148 ? -4.082 -10.688 7.375 1 98.5 148 ASP B CA 1
ATOM 3732 C C . ASP B 1 148 ? -4.984 -11.688 6.656 1 98.5 148 ASP B C 1
ATOM 3734 O O . ASP B 1 148 ? -5.328 -12.727 7.215 1 98.5 148 ASP B O 1
ATOM 3738 N N . ARG B 1 149 ? -5.344 -11.438 5.457 1 98.69 149 ARG B N 1
ATOM 3739 C CA . ARG B 1 149 ? -6.387 -12.188 4.762 1 98.69 149 ARG B CA 1
ATOM 3740 C C . ARG B 1 149 ? -5.984 -13.648 4.586 1 98.69 149 ARG B C 1
ATOM 3742 O O . ARG B 1 149 ? -6.832 -14.539 4.645 1 98.69 149 ARG B O 1
ATOM 3749 N N .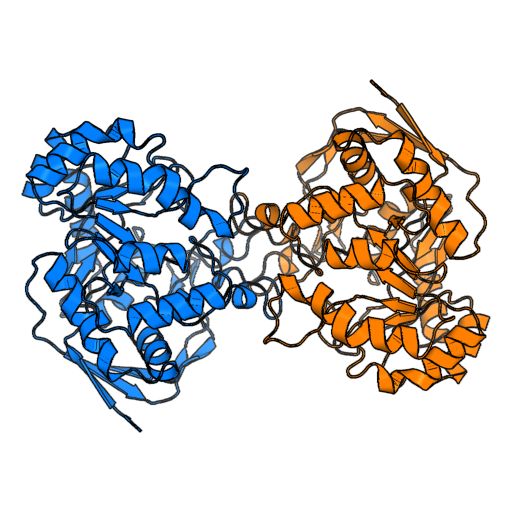 GLU B 1 150 ? -4.711 -13.852 4.359 1 98.75 150 GLU B N 1
ATOM 3750 C CA . GLU B 1 150 ? -4.23 -15.211 4.137 1 98.75 150 GLU B CA 1
ATOM 3751 C C . GLU B 1 150 ? -4.328 -16.047 5.41 1 98.75 150 GLU B C 1
ATOM 3753 O O . GLU B 1 150 ? -4.797 -17.188 5.379 1 98.75 150 GLU B O 1
ATOM 3758 N N . ALA B 1 151 ? -3.9 -15.492 6.535 1 98.69 151 ALA B N 1
ATOM 3759 C CA . ALA B 1 151 ? -3.984 -16.203 7.809 1 98.69 151 ALA B CA 1
ATOM 3760 C C . ALA B 1 151 ? -5.434 -16.516 8.164 1 98.69 151 ALA B C 1
ATOM 3762 O O . ALA B 1 151 ? -5.742 -17.625 8.625 1 98.69 151 ALA B O 1
ATOM 3763 N N . VAL B 1 152 ? -6.285 -15.539 7.926 1 98.75 152 VAL B N 1
ATOM 3764 C CA . VAL B 1 152 ? -7.699 -15.719 8.234 1 98.75 152 VAL B CA 1
ATOM 3765 C C . VAL B 1 152 ? -8.289 -16.797 7.328 1 98.75 152 VAL B C 1
ATOM 3767 O O . VAL B 1 152 ? -9.094 -17.625 7.777 1 98.75 152 VAL B O 1
ATOM 3770 N N . PHE B 1 153 ? -7.934 -16.844 6.117 1 98.75 153 PHE B N 1
ATOM 3771 C CA . PHE B 1 153 ? -8.398 -17.875 5.191 1 98.75 153 PHE B CA 1
ATOM 3772 C C . PHE B 1 153 ? -8.016 -19.266 5.688 1 98.75 153 PHE B C 1
ATOM 3774 O O . PHE B 1 153 ? -8.828 -20.188 5.641 1 98.75 153 PHE B O 1
ATOM 3781 N N . ILE B 1 154 ? -6.75 -19.422 6.137 1 98.69 154 ILE B N 1
ATOM 3782 C CA . ILE B 1 154 ? -6.273 -20.719 6.625 1 98.69 154 ILE B CA 1
ATOM 3783 C C . ILE B 1 154 ? -7.172 -21.203 7.762 1 98.69 154 ILE B C 1
ATOM 3785 O O . ILE B 1 154 ? -7.645 -22.344 7.75 1 98.69 154 ILE B O 1
ATOM 3789 N N . ASP B 1 155 ? -7.488 -20.297 8.641 1 98.44 155 ASP B N 1
ATOM 3790 C CA . ASP B 1 155 ? -8.242 -20.656 9.844 1 98.44 155 ASP B CA 1
ATOM 3791 C C . ASP B 1 155 ? -9.711 -20.922 9.508 1 98.44 155 ASP B C 1
ATOM 3793 O O . ASP B 1 155 ? -10.297 -21.891 9.984 1 98.44 155 ASP B O 1
ATOM 3797 N N . GLN B 1 156 ? -10.258 -20.109 8.641 1 98.19 156 GLN B N 1
ATOM 3798 C CA . GLN B 1 156 ? -11.703 -20.109 8.484 1 98.19 156 GLN B CA 1
ATOM 3799 C C . GLN B 1 156 ? -12.133 -21.016 7.332 1 98.19 156 GLN B C 1
ATOM 3801 O O . GLN B 1 156 ? -13.273 -21.484 7.297 1 98.19 156 GLN B O 1
ATOM 3806 N N . VAL B 1 157 ? -11.234 -21.203 6.383 1 98.31 157 VAL B N 1
ATOM 3807 C CA . VAL B 1 157 ? -11.664 -21.906 5.172 1 98.31 157 VAL B CA 1
ATOM 3808 C C . VAL B 1 157 ? -10.844 -23.172 4.988 1 98.31 157 VAL B C 1
ATOM 3810 O O . VAL B 1 157 ? -11.398 -24.281 4.898 1 98.31 157 VAL B O 1
ATOM 3813 N N . MET B 1 158 ? -9.539 -23.125 5.07 1 98.06 158 MET B N 1
ATOM 3814 C CA . MET B 1 158 ? -8.68 -24.234 4.68 1 98.06 158 MET B CA 1
ATOM 3815 C C . MET B 1 158 ? -8.75 -25.359 5.703 1 98.06 158 MET B C 1
ATOM 3817 O O . MET B 1 158 ? -8.859 -26.531 5.336 1 98.06 158 MET B O 1
ATOM 3821 N N . ARG B 1 159 ? -8.625 -25.031 6.977 1 97.94 159 ARG B N 1
ATOM 3822 C CA . ARG B 1 159 ? -8.625 -26.062 8.008 1 97.94 159 ARG B CA 1
ATOM 3823 C C . ARG B 1 159 ? -9.914 -26.875 7.973 1 97.94 159 ARG B C 1
ATOM 3825 O O . ARG B 1 159 ? -9.875 -28.109 7.953 1 97.94 159 ARG B O 1
ATOM 3832 N N . PRO B 1 160 ? -11.125 -26.219 7.891 1 98.06 160 PRO B N 1
ATOM 3833 C CA . PRO B 1 160 ? -12.352 -27 7.75 1 98.06 160 PRO B CA 1
ATOM 3834 C C . PRO B 1 160 ? -12.391 -27.812 6.457 1 98.06 160 PRO B C 1
ATOM 3836 O O . PRO B 1 160 ? -12.812 -28.969 6.461 1 98.06 160 PRO B O 1
ATOM 3839 N N . LEU B 1 161 ? -11.961 -27.234 5.375 1 97.88 161 LEU B N 1
ATOM 3840 C CA . LEU B 1 161 ? -11.945 -27.922 4.086 1 97.88 161 LEU B CA 1
ATOM 3841 C C . LEU B 1 161 ? -11.094 -29.188 4.156 1 97.88 161 LEU B C 1
ATOM 3843 O O . LEU B 1 161 ? -11.5 -30.25 3.672 1 97.88 161 LEU B O 1
ATOM 3847 N N . ARG B 1 162 ? -9.922 -29.047 4.754 1 97.62 162 ARG B N 1
ATOM 3848 C CA . ARG B 1 162 ? -9.008 -30.172 4.879 1 97.62 162 ARG B CA 1
ATOM 3849 C C . ARG B 1 162 ? -9.633 -31.297 5.711 1 97.62 162 ARG B C 1
ATOM 3851 O O . ARG B 1 162 ? -9.484 -32.469 5.387 1 97.62 162 ARG B O 1
ATOM 3858 N N . ARG B 1 163 ? -10.289 -30.953 6.742 1 97.44 163 ARG B N 1
ATOM 3859 C CA . ARG B 1 163 ? -10.977 -31.938 7.57 1 97.44 163 ARG B CA 1
ATOM 3860 C C . ARG B 1 163 ? -12 -32.719 6.754 1 97.44 163 ARG B C 1
ATOM 3862 O O . ARG B 1 163 ? -12.117 -33.938 6.887 1 97.44 163 ARG B O 1
ATOM 3869 N N . ASP B 1 164 ? -12.703 -32.062 5.926 1 98.12 164 ASP B N 1
ATOM 3870 C CA . ASP B 1 164 ? -13.797 -32.656 5.16 1 98.12 164 ASP B CA 1
ATOM 3871 C C . ASP B 1 164 ? -13.273 -33.5 3.992 1 98.12 164 ASP B C 1
ATOM 3873 O O . ASP B 1 164 ? -13.906 -34.469 3.574 1 98.12 164 ASP B O 1
ATOM 3877 N N . PHE B 1 165 ? -12.164 -33.094 3.457 1 98.25 165 PHE B N 1
ATOM 3878 C CA . PHE B 1 165 ? -11.547 -33.781 2.326 1 98.25 165 PHE B CA 1
ATOM 3879 C C . PHE B 1 165 ? -10.086 -34.062 2.605 1 98.25 165 PHE B C 1
ATOM 3881 O O . PHE B 1 165 ? -9.195 -33.5 1.986 1 98.25 165 PHE B O 1
ATOM 3888 N N . PRO B 1 166 ? -9.789 -35 3.393 1 97.25 166 PRO B N 1
ATOM 3889 C CA . PRO B 1 166 ? -8.43 -35.25 3.889 1 97.25 166 PRO B CA 1
ATOM 3890 C C . PRO B 1 166 ? -7.484 -35.75 2.799 1 97.25 166 PRO B C 1
ATOM 3892 O O . PRO B 1 166 ? -6.262 -35.656 2.936 1 97.25 166 PRO B O 1
ATOM 3895 N N . GLU B 1 167 ? -8.055 -36.281 1.69 1 97.69 167 GLU B N 1
ATOM 3896 C CA . GLU B 1 167 ? -7.18 -36.875 0.672 1 97.69 167 GLU B CA 1
ATOM 3897 C C . GLU B 1 167 ? -7.105 -35.969 -0.561 1 97.69 167 GLU B C 1
ATOM 3899 O O . GLU B 1 167 ? -6.406 -36.281 -1.524 1 97.69 167 GLU B O 1
ATOM 3904 N N . LEU B 1 168 ? -7.859 -34.875 -0.548 1 98.38 168 LEU B N 1
ATOM 3905 C CA . LEU B 1 168 ? -7.797 -33.938 -1.653 1 98.38 168 LEU B CA 1
ATOM 3906 C C . LEU B 1 168 ? -6.426 -33.25 -1.721 1 98.38 168 LEU B C 1
ATOM 3908 O O . LEU B 1 168 ? -5.957 -32.688 -0.729 1 98.38 168 LEU B O 1
ATOM 3912 N N . LYS B 1 169 ? -5.734 -33.406 -2.838 1 98.5 169 LYS B N 1
ATOM 3913 C CA . LYS B 1 169 ? -4.492 -32.656 -3.018 1 98.5 169 LYS B CA 1
ATOM 3914 C C . LYS B 1 169 ? -4.762 -31.156 -3.145 1 98.5 169 LYS B C 1
ATOM 3916 O O . LYS B 1 169 ? -5.652 -30.734 -3.889 1 98.5 169 LYS B O 1
ATOM 3921 N N . VAL B 1 170 ? -4.047 -30.406 -2.373 1 98.81 170 VAL B N 1
ATOM 3922 C CA . VAL B 1 170 ? -4.242 -28.969 -2.371 1 98.81 170 VAL B CA 1
ATOM 3923 C C . VAL B 1 170 ? -2.898 -28.266 -2.549 1 98.81 170 VAL B C 1
ATOM 3925 O O . VAL B 1 170 ? -1.914 -28.625 -1.897 1 98.81 170 VAL B O 1
ATOM 3928 N N . VAL B 1 171 ? -2.82 -27.312 -3.471 1 98.88 171 VAL B N 1
ATOM 3929 C CA . VAL B 1 171 ? -1.68 -26.422 -3.586 1 98.88 171 VAL B CA 1
ATOM 3930 C C . VAL B 1 171 ? -2.088 -25.016 -3.158 1 98.88 171 VAL B C 1
ATOM 3932 O O . VAL B 1 171 ? -2.957 -24.391 -3.779 1 98.88 171 VAL B O 1
ATOM 3935 N N . PHE B 1 172 ? -1.533 -24.516 -2.074 1 98.75 172 PHE B N 1
ATOM 3936 C CA . PHE B 1 172 ? -1.678 -23.109 -1.693 1 98.75 172 PHE B CA 1
ATOM 3937 C C . PHE B 1 172 ? -0.84 -22.219 -2.598 1 98.75 172 PHE B C 1
ATOM 3939 O O . PHE B 1 172 ? 0.384 -22.156 -2.461 1 98.75 172 PHE B O 1
ATOM 3946 N N . GLU B 1 173 ? -1.512 -21.484 -3.385 1 98.69 173 GLU B N 1
ATOM 3947 C CA . GLU B 1 173 ? -0.786 -20.766 -4.422 1 98.69 173 GLU B CA 1
ATOM 3948 C C . GLU B 1 173 ? -0.177 -19.484 -3.875 1 98.69 173 GLU B C 1
ATOM 3950 O O . GLU B 1 173 ? -0.833 -18.734 -3.135 1 98.69 173 GLU B O 1
ATOM 3955 N N . HIS B 1 174 ? 1.06 -19.234 -4.246 1 98.81 174 HIS B N 1
ATOM 3956 C CA . HIS B 1 174 ? 1.804 -18 -4.012 1 98.81 174 HIS B CA 1
ATOM 3957 C C . HIS B 1 174 ? 1.598 -17.5 -2.588 1 98.81 174 HIS B C 1
ATOM 3959 O O . HIS B 1 174 ? 1.185 -16.359 -2.387 1 98.81 174 HIS B O 1
ATOM 3965 N N . ILE B 1 175 ? 1.911 -18.328 -1.631 1 98.94 175 ILE B N 1
ATOM 3966 C CA . ILE B 1 175 ? 1.743 -17.969 -0.229 1 98.94 175 ILE B CA 1
ATOM 3967 C C . ILE B 1 175 ? 2.648 -16.781 0.109 1 98.94 175 ILE B C 1
ATOM 3969 O O . ILE B 1 175 ? 3.703 -16.609 -0.507 1 98.94 175 ILE B O 1
ATOM 3973 N N . THR B 1 176 ? 2.223 -16.031 1.181 1 98.88 176 THR B N 1
ATOM 3974 C CA . THR B 1 176 ? 2.928 -14.781 1.429 1 98.88 176 THR B CA 1
ATOM 3975 C C . THR B 1 176 ? 3.152 -14.57 2.924 1 98.88 176 THR B C 1
ATOM 3977 O O . THR B 1 176 ? 3.711 -13.555 3.336 1 98.88 176 THR B O 1
ATOM 3980 N N . THR B 1 177 ? 2.703 -15.477 3.812 1 98.88 177 THR B N 1
ATOM 3981 C CA . THR B 1 177 ? 2.775 -15.234 5.25 1 98.88 177 THR B CA 1
ATOM 3982 C C . THR B 1 177 ? 3.527 -16.359 5.949 1 98.88 177 THR B C 1
ATOM 3984 O O . THR B 1 177 ? 3.568 -17.484 5.453 1 98.88 177 THR B O 1
ATOM 3987 N N . GLN B 1 178 ? 4.066 -15.984 7.086 1 98.88 178 GLN B N 1
ATOM 3988 C CA . GLN B 1 178 ? 4.648 -17 7.965 1 98.88 178 GLN B CA 1
ATOM 3989 C C . GLN B 1 178 ? 3.621 -18.062 8.336 1 98.88 178 GLN B C 1
ATOM 3991 O O . GLN B 1 178 ? 3.941 -19.25 8.391 1 98.88 178 GLN B O 1
ATOM 3996 N N . GLU B 1 179 ? 2.383 -17.688 8.586 1 98.81 179 GLU B N 1
ATOM 3997 C CA . GLU B 1 179 ? 1.308 -18.609 8.938 1 98.81 179 GLU B CA 1
ATOM 3998 C C . GLU B 1 179 ? 1.094 -19.656 7.844 1 98.81 179 GLU B C 1
ATOM 4000 O O . GLU B 1 179 ? 0.947 -20.844 8.133 1 98.81 179 GLU B O 1
ATOM 4005 N N . ALA B 1 180 ? 1.108 -19.172 6.594 1 98.88 180 ALA B N 1
ATOM 4006 C CA . ALA B 1 180 ? 0.902 -20.094 5.477 1 98.88 180 ALA B CA 1
ATOM 4007 C C . ALA B 1 180 ? 2.088 -21.047 5.32 1 98.88 180 ALA B C 1
ATOM 4009 O O . ALA B 1 180 ? 1.906 -22.25 5.094 1 98.88 180 ALA B O 1
ATOM 4010 N N . ALA B 1 181 ? 3.297 -20.484 5.402 1 98.88 181 ALA B N 1
ATOM 4011 C CA . ALA B 1 181 ? 4.492 -21.312 5.316 1 98.88 181 ALA B CA 1
ATOM 4012 C C . ALA B 1 181 ? 4.484 -22.406 6.387 1 98.88 181 ALA B C 1
ATOM 4014 O O . ALA B 1 181 ? 4.746 -23.578 6.094 1 98.88 181 ALA B O 1
ATOM 4015 N N . ASP B 1 182 ? 4.148 -22.031 7.605 1 98.81 182 ASP B N 1
ATOM 4016 C CA . ASP B 1 182 ? 4.09 -22.969 8.719 1 98.81 182 ASP B CA 1
ATOM 4017 C C . ASP B 1 182 ? 2.992 -24.016 8.5 1 98.81 182 ASP B C 1
ATOM 4019 O O . ASP B 1 182 ? 3.203 -25.203 8.734 1 98.81 182 ASP B O 1
ATOM 4023 N N . TYR B 1 183 ? 1.889 -23.578 8.109 1 98.69 183 TYR B N 1
ATOM 4024 C CA . TYR B 1 183 ? 0.762 -24.469 7.867 1 98.6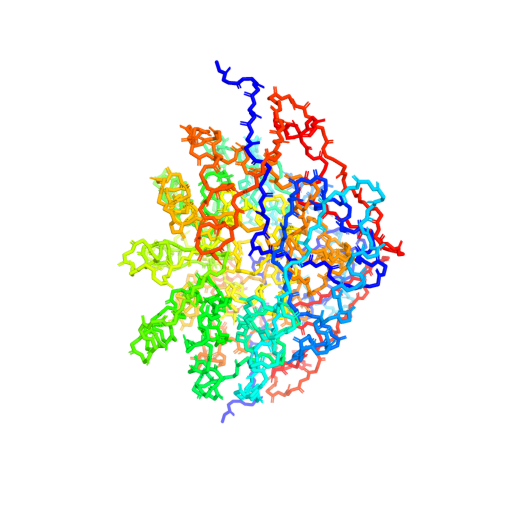9 183 TYR B CA 1
ATOM 4025 C C . TYR B 1 183 ? 1.131 -25.562 6.863 1 98.69 183 TYR B C 1
ATOM 4027 O O . TYR B 1 183 ? 0.89 -26.75 7.105 1 98.69 183 TYR B O 1
ATOM 4035 N N . VAL B 1 184 ? 1.702 -25.141 5.738 1 98.75 184 VAL B N 1
ATOM 4036 C CA . VAL B 1 184 ? 2.055 -26.078 4.676 1 98.75 184 VAL B CA 1
ATOM 4037 C C . VAL B 1 184 ? 3.166 -27.016 5.152 1 98.75 184 VAL B C 1
ATOM 4039 O O . VAL B 1 184 ? 3.119 -28.219 4.91 1 98.75 184 VAL B O 1
ATOM 4042 N N . ALA B 1 185 ? 4.145 -26.453 5.836 1 98.62 185 ALA B N 1
ATOM 4043 C CA . ALA B 1 185 ? 5.262 -27.25 6.332 1 98.62 185 ALA B CA 1
ATOM 4044 C C . ALA B 1 185 ? 4.773 -28.359 7.258 1 98.62 185 ALA B C 1
ATOM 4046 O O . ALA B 1 185 ? 5.32 -29.469 7.254 1 98.62 185 ALA B O 1
ATOM 4047 N N . GLU B 1 186 ? 3.738 -28.094 8.008 1 97.69 186 GLU B N 1
ATOM 4048 C CA . GLU B 1 186 ? 3.258 -29.016 9.023 1 97.69 186 GLU B CA 1
ATOM 4049 C C . GLU B 1 186 ? 2.166 -29.922 8.469 1 97.69 186 GLU B C 1
ATOM 4051 O O . GLU B 1 186 ? 1.754 -30.891 9.117 1 97.69 186 GLU B O 1
ATOM 4056 N N . ALA B 1 187 ? 1.743 -29.656 7.293 1 96.06 187 ALA B N 1
ATOM 4057 C CA . ALA B 1 187 ? 0.633 -30.406 6.703 1 96.06 187 ALA B CA 1
ATOM 4058 C C . ALA B 1 187 ? 1.091 -31.766 6.207 1 96.06 187 ALA B C 1
ATOM 4060 O O . ALA B 1 187 ? 2.273 -32.125 6.301 1 96.06 187 ALA B O 1
ATOM 4061 N N . ASP B 1 188 ? 0.14 -32.594 5.812 1 93.75 188 ASP B N 1
ATOM 4062 C CA . ASP B 1 188 ? 0.427 -33.938 5.289 1 93.75 188 ASP B CA 1
ATOM 4063 C C . ASP B 1 188 ? 0.913 -33.844 3.844 1 93.75 188 ASP B C 1
ATOM 4065 O O . ASP B 1 188 ? 1.235 -32.781 3.342 1 93.75 188 ASP B O 1
ATOM 4069 N N . ALA B 1 189 ? 1.028 -35 3.189 1 93.81 189 ALA B N 1
ATOM 4070 C CA . ALA B 1 189 ? 1.627 -35.094 1.862 1 93.81 189 ALA B CA 1
ATOM 4071 C C . ALA B 1 189 ? 0.68 -34.562 0.79 1 93.81 189 ALA B C 1
ATOM 4073 O O . ALA B 1 189 ? 1.084 -34.344 -0.357 1 93.81 189 ALA B O 1
ATOM 4074 N N . HIS B 1 190 ? -0.546 -34.25 1.151 1 97.19 190 HIS B N 1
ATOM 4075 C CA . HIS B 1 190 ? -1.541 -33.812 0.179 1 97.19 190 HIS B CA 1
ATOM 4076 C C . HIS B 1 190 ? -1.562 -32.281 0.061 1 97.19 190 HIS B C 1
ATOM 4078 O O . HIS B 1 190 ? -2.369 -31.719 -0.687 1 97.19 190 HIS B O 1
ATOM 4084 N N . THR B 1 191 ? -0.657 -31.609 0.762 1 98.38 191 THR B N 1
ATOM 4085 C CA . THR B 1 191 ? -0.658 -30.156 0.766 1 98.38 191 THR B CA 1
ATOM 4086 C C . THR B 1 191 ? 0.703 -29.609 0.34 1 98.38 191 THR B C 1
ATOM 4088 O O . THR B 1 191 ? 1.737 -30.047 0.855 1 98.38 191 THR B O 1
ATOM 4091 N N . ALA B 1 192 ? 0.737 -28.75 -0.614 1 98.81 192 ALA B N 1
ATOM 4092 C CA . ALA B 1 192 ? 1.938 -28.047 -1.064 1 98.81 192 ALA B CA 1
ATOM 4093 C C . ALA B 1 192 ? 1.651 -26.578 -1.312 1 98.81 192 ALA B C 1
ATOM 4095 O O . ALA B 1 192 ? 0.536 -26.094 -1.074 1 98.81 192 ALA B O 1
ATOM 4096 N N . ALA B 1 193 ? 2.693 -25.844 -1.681 1 98.94 193 ALA B N 1
ATOM 4097 C CA . ALA B 1 193 ? 2.516 -24.422 -1.938 1 98.94 193 ALA B CA 1
ATOM 4098 C C . ALA B 1 193 ? 3.506 -23.922 -2.988 1 98.94 193 ALA B C 1
ATOM 4100 O O . ALA B 1 193 ? 4.629 -24.422 -3.078 1 98.94 193 ALA B O 1
ATOM 4101 N N . THR B 1 194 ? 3.051 -22.938 -3.725 1 98.94 194 THR B N 1
ATOM 4102 C CA . THR B 1 194 ? 3.977 -22.188 -4.559 1 98.94 194 THR B CA 1
ATOM 4103 C C . THR B 1 194 ? 4.406 -20.891 -3.867 1 98.94 194 THR B C 1
ATOM 4105 O O . THR B 1 194 ? 3.662 -20.344 -3.049 1 98.94 194 THR B O 1
ATOM 4108 N N . ILE B 1 195 ? 5.617 -20.484 -4.172 1 98.94 195 ILE B N 1
ATOM 4109 C CA . ILE B 1 195 ? 6.145 -19.219 -3.711 1 98.94 195 ILE B CA 1
ATOM 4110 C C . ILE B 1 195 ? 6.727 -18.438 -4.891 1 98.94 195 ILE B C 1
ATOM 4112 O O . ILE B 1 195 ? 7.484 -18.984 -5.691 1 98.94 195 ILE B O 1
ATOM 4116 N N . THR B 1 196 ? 6.359 -17.203 -5.035 1 98.94 196 THR B N 1
ATOM 4117 C CA . THR B 1 196 ? 6.812 -16.359 -6.145 1 98.94 196 THR B CA 1
ATOM 4118 C C . THR B 1 196 ? 8.172 -15.734 -5.832 1 98.94 196 THR B C 1
ATOM 4120 O O . THR B 1 196 ? 8.547 -15.609 -4.664 1 98.94 196 THR B O 1
ATOM 4123 N N . ALA B 1 197 ? 8.867 -15.32 -6.871 1 98.88 197 ALA B N 1
ATOM 4124 C CA . ALA B 1 197 ? 10.164 -14.664 -6.703 1 98.88 197 ALA B CA 1
ATOM 4125 C C . ALA B 1 197 ? 10.008 -13.32 -5.996 1 98.88 197 ALA B C 1
ATOM 4127 O O . ALA B 1 197 ? 10.82 -12.969 -5.133 1 98.88 197 ALA B O 1
ATOM 4128 N N . HIS B 1 198 ? 9 -12.562 -6.414 1 98.88 198 HIS B N 1
ATOM 4129 C CA . HIS B 1 198 ? 8.859 -11.227 -5.836 1 98.88 198 HIS B CA 1
ATOM 4130 C C . HIS B 1 198 ? 8.5 -11.305 -4.355 1 98.88 198 HIS B C 1
ATOM 4132 O O . HIS B 1 198 ? 8.891 -10.43 -3.578 1 98.88 198 HIS B O 1
ATOM 4138 N N . HIS B 1 199 ? 7.82 -12.383 -3.861 1 98.94 199 HIS B N 1
ATOM 4139 C CA . HIS B 1 199 ? 7.547 -12.516 -2.434 1 98.94 199 HIS B CA 1
ATOM 4140 C C . HIS B 1 199 ? 8.781 -13 -1.681 1 98.94 199 HIS B C 1
ATOM 4142 O O . HIS B 1 199 ? 8.852 -12.883 -0.456 1 98.94 199 HIS B O 1
ATOM 4148 N N . LEU B 1 200 ? 9.75 -13.578 -2.385 1 98.94 200 LEU B N 1
ATOM 4149 C CA . LEU B 1 200 ? 11.023 -13.961 -1.775 1 98.94 200 LEU B CA 1
ATOM 4150 C C . LEU B 1 200 ? 11.969 -12.773 -1.696 1 98.94 200 LEU B C 1
ATOM 4152 O O . LEU B 1 200 ? 12.781 -12.68 -0.775 1 98.94 200 LEU B O 1
ATOM 4156 N N . LEU B 1 201 ? 11.844 -11.867 -2.627 1 98.88 201 LEU B N 1
ATOM 4157 C CA . LEU B 1 201 ? 12.836 -10.812 -2.793 1 98.88 201 LEU B CA 1
ATOM 4158 C C . LEU B 1 201 ? 12.414 -9.555 -2.047 1 98.88 201 LEU B C 1
ATOM 4160 O O . LEU B 1 201 ? 13.266 -8.789 -1.581 1 98.88 201 LEU B O 1
ATOM 4164 N N . TYR B 1 202 ? 11.102 -9.312 -1.888 1 98.75 202 TYR B N 1
ATOM 4165 C CA . TYR B 1 202 ? 10.664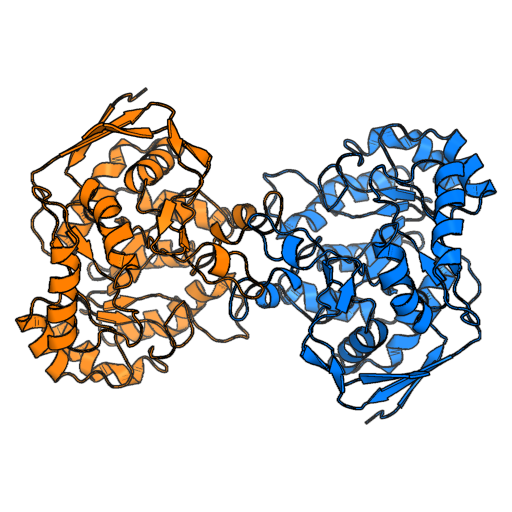 -8 -1.428 1 98.75 202 TYR B CA 1
ATOM 4166 C C . TYR B 1 202 ? 9.672 -8.133 -0.274 1 98.75 202 TYR B C 1
ATOM 4168 O O . TYR B 1 202 ? 8.906 -9.094 -0.214 1 98.75 202 TYR B O 1
ATOM 4176 N N . ASN B 1 203 ? 9.773 -7.262 0.663 1 98.62 203 ASN B N 1
ATOM 4177 C CA . ASN B 1 203 ? 8.703 -7.035 1.626 1 98.62 203 ASN B CA 1
ATOM 4178 C C . ASN B 1 203 ? 7.871 -5.812 1.26 1 98.62 203 ASN B C 1
ATOM 4180 O O . ASN B 1 203 ? 8.094 -5.188 0.221 1 98.62 203 ASN B O 1
ATOM 4184 N N . ARG B 1 204 ? 6.902 -5.473 2.051 1 98.69 204 ARG B N 1
ATOM 4185 C CA . ARG B 1 204 ? 5.875 -4.504 1.686 1 98.69 204 ARG B CA 1
ATOM 4186 C C . ARG B 1 204 ? 6.473 -3.109 1.528 1 98.69 204 ARG B C 1
ATOM 4188 O O . ARG B 1 204 ? 5.855 -2.229 0.924 1 98.69 204 ARG B O 1
ATOM 4195 N N . ASN B 1 205 ? 7.688 -2.779 2.078 1 98.5 205 ASN B N 1
ATOM 4196 C CA . ASN B 1 205 ? 8.328 -1.489 1.854 1 98.5 205 ASN B CA 1
ATOM 4197 C C . ASN B 1 205 ? 8.523 -1.211 0.365 1 98.5 205 ASN B C 1
ATOM 4199 O O . ASN B 1 205 ? 8.516 -0.055 -0.061 1 98.5 205 ASN B O 1
ATOM 4203 N N . ALA B 1 206 ? 8.617 -2.275 -0.434 1 98.38 206 ALA B N 1
ATOM 4204 C CA . ALA B 1 206 ? 8.898 -2.135 -1.861 1 98.38 206 ALA B CA 1
ATOM 4205 C C . ALA B 1 206 ? 7.754 -1.419 -2.574 1 98.38 206 ALA B C 1
ATOM 4207 O O . ALA B 1 206 ? 7.965 -0.759 -3.594 1 98.38 206 ALA B O 1
ATOM 4208 N N . ILE B 1 207 ? 6.535 -1.535 -2.031 1 98.62 207 ILE B N 1
ATOM 4209 C CA . ILE B 1 207 ? 5.359 -0.893 -2.611 1 98.62 207 ILE B CA 1
ATOM 4210 C C . ILE B 1 207 ? 5.457 0.62 -2.432 1 98.62 207 ILE B C 1
ATOM 4212 O O . ILE B 1 207 ? 4.914 1.384 -3.232 1 98.62 207 ILE B O 1
ATOM 4216 N N . PHE B 1 208 ? 6.254 1.072 -1.407 1 98.06 208 PHE B N 1
ATOM 4217 C CA . PHE B 1 208 ? 6.211 2.469 -0.989 1 98.06 208 PHE B CA 1
ATOM 4218 C C . PHE B 1 208 ? 7.57 3.133 -1.178 1 98.06 208 PHE B C 1
ATOM 4220 O O . PHE B 1 208 ? 7.785 4.262 -0.732 1 98.06 208 PHE B O 1
ATOM 4227 N N . THR B 1 209 ? 8.523 2.525 -1.781 1 95.81 209 THR B N 1
ATOM 4228 C CA . THR B 1 209 ? 9.867 3.072 -1.955 1 95.81 209 THR B CA 1
ATOM 4229 C C . THR B 1 209 ? 9.883 4.117 -3.064 1 95.81 209 THR B C 1
ATOM 4231 O O . THR B 1 209 ? 9.57 3.814 -4.219 1 95.81 209 THR B O 1
ATOM 4234 N N . GLY B 1 210 ? 10.266 5.359 -2.699 1 94.19 210 GLY B N 1
ATOM 4235 C CA . GLY B 1 210 ? 10.336 6.43 -3.684 1 94.19 210 GLY B CA 1
ATOM 4236 C C . GLY B 1 210 ? 8.977 6.918 -4.133 1 94.19 210 GLY B C 1
ATOM 4237 O O . GLY B 1 210 ? 8.875 7.785 -5.004 1 94.19 210 GLY B O 1
ATOM 4238 N N . GLY B 1 211 ? 7.945 6.477 -3.609 1 97.19 211 GLY B N 1
ATOM 4239 C CA . GLY B 1 211 ? 6.547 6.691 -3.947 1 97.19 211 GLY B CA 1
ATOM 4240 C C . GLY B 1 211 ? 5.727 5.414 -3.928 1 97.19 211 GLY B C 1
ATOM 4241 O O . GLY B 1 211 ? 6.246 4.34 -3.621 1 97.19 211 GLY B O 1
ATOM 4242 N N . LEU B 1 212 ? 4.441 5.543 -4.188 1 98.5 212 LEU B N 1
ATOM 4243 C CA . LEU B 1 212 ? 3.6 4.363 -4.332 1 98.5 212 LEU B CA 1
ATOM 4244 C C . LEU B 1 212 ? 3.828 3.691 -5.68 1 98.5 212 LEU B C 1
ATOM 4246 O O . LEU B 1 212 ? 3.629 4.312 -6.727 1 98.5 212 LEU B O 1
ATOM 4250 N N . ARG B 1 213 ? 4.254 2.428 -5.641 1 98.5 213 ARG B N 1
ATOM 4251 C CA . ARG B 1 213 ? 4.684 1.742 -6.855 1 98.5 213 ARG B CA 1
ATOM 4252 C C . ARG B 1 213 ? 3.676 0.674 -7.266 1 98.5 213 ARG B C 1
ATOM 4254 O O . ARG B 1 213 ? 3.73 -0.458 -6.781 1 98.5 213 ARG B O 1
ATOM 4261 N N . PRO B 1 214 ? 2.855 1.005 -8.305 1 98.62 214 PRO B N 1
ATOM 4262 C CA . PRO B 1 214 ? 1.792 0.074 -8.688 1 98.62 214 PRO B CA 1
ATOM 4263 C C . PRO B 1 214 ? 2.33 -1.205 -9.32 1 98.62 214 PRO B C 1
ATOM 4265 O O . PRO B 1 214 ? 1.657 -2.24 -9.305 1 98.62 214 PRO B O 1
ATOM 4268 N N . HIS B 1 215 ? 3.545 -1.222 -9.844 1 98.5 215 HIS B N 1
ATOM 4269 C CA . HIS B 1 215 ? 4.094 -2.389 -10.523 1 98.5 215 HIS B CA 1
ATOM 4270 C C . HIS B 1 215 ? 4.656 -3.395 -9.523 1 98.5 215 HIS B C 1
ATOM 4272 O O . HIS B 1 215 ? 5.074 -4.488 -9.906 1 98.5 215 HIS B O 1
ATOM 4278 N N . TYR B 1 216 ? 4.648 -3.049 -8.234 1 98.56 216 TYR B N 1
ATOM 4279 C CA . TYR B 1 216 ? 4.977 -3.967 -7.148 1 98.56 216 TYR B CA 1
ATOM 4280 C C . TYR B 1 216 ? 3.723 -4.418 -6.414 1 98.56 216 TYR B C 1
ATOM 4282 O O . TYR B 1 216 ? 3.803 -5.152 -5.426 1 98.56 216 TYR B O 1
ATOM 4290 N N . TYR B 1 217 ? 2.559 -3.912 -6.891 1 98.75 217 TYR B N 1
ATOM 4291 C CA . TYR B 1 217 ? 1.285 -4.305 -6.297 1 98.75 217 TYR B CA 1
ATOM 4292 C C . TYR B 1 217 ? 0.756 -5.582 -6.941 1 98.75 217 TYR B C 1
ATOM 4294 O O . TYR B 1 217 ? 0.59 -5.648 -8.156 1 98.75 217 TYR B O 1
ATOM 4302 N N . CYS B 1 218 ? 0.548 -6.488 -6.113 1 98.56 218 CYS B N 1
ATOM 4303 C CA . CYS B 1 218 ? -0.023 -7.781 -6.477 1 98.56 218 CYS B CA 1
ATOM 4304 C C . CYS B 1 218 ? -0.91 -8.312 -5.359 1 98.56 218 CYS B C 1
ATOM 4306 O O . CYS B 1 218 ? -0.962 -7.738 -4.27 1 98.56 218 CYS B O 1
ATOM 4308 N N . LEU B 1 219 ? -1.676 -9.289 -5.645 1 98.38 219 LEU B N 1
ATOM 4309 C CA . LEU B 1 219 ? -2.461 -10.023 -4.656 1 98.38 219 LEU B CA 1
ATOM 4310 C C . LEU B 1 219 ? -2.121 -11.508 -4.688 1 98.38 219 LEU B C 1
ATOM 4312 O O . LEU B 1 219 ? -2.25 -12.156 -5.73 1 98.38 219 LEU B O 1
ATOM 4316 N N . PRO B 1 220 ? -1.651 -12.148 -3.521 1 98.44 220 PRO B N 1
ATOM 4317 C CA . PRO B 1 220 ? -1.601 -11.453 -2.23 1 98.44 220 PRO B CA 1
ATOM 4318 C C . PRO B 1 220 ? -0.525 -10.375 -2.184 1 98.44 220 PRO B C 1
ATOM 4320 O O . PRO B 1 220 ? 0.519 -10.508 -2.828 1 98.44 220 PRO B O 1
ATOM 4323 N N . VAL B 1 221 ? -0.832 -9.336 -1.421 1 98.75 221 VAL B N 1
ATOM 4324 C CA . VAL B 1 221 ? 0.044 -8.172 -1.339 1 98.75 221 VAL B CA 1
ATOM 4325 C C . VAL B 1 221 ? 1.34 -8.547 -0.625 1 98.75 221 VAL B C 1
ATOM 4327 O O . VAL B 1 221 ? 1.367 -9.5 0.166 1 98.75 221 VAL B O 1
ATOM 4330 N N . LEU B 1 222 ? 2.49 -7.84 -0.932 1 98.81 222 LEU B N 1
ATOM 4331 C CA . LEU B 1 222 ? 3.732 -7.992 -0.185 1 98.81 222 LEU B CA 1
ATOM 4332 C C . LEU B 1 222 ? 3.508 -7.742 1.302 1 98.81 222 LEU B C 1
ATOM 4334 O O . LEU B 1 222 ? 2.768 -6.828 1.677 1 98.81 222 LEU B O 1
ATOM 4338 N N . LYS B 1 223 ? 4.191 -8.578 2.135 1 98.81 223 LYS B N 1
ATOM 4339 C CA . LYS B 1 223 ? 3.951 -8.523 3.572 1 98.81 223 LYS B CA 1
ATOM 4340 C C . LYS B 1 223 ? 5.176 -8 4.316 1 98.81 223 LYS B C 1
ATOM 4342 O O . LYS B 1 223 ? 6.109 -7.484 3.701 1 98.81 223 LYS B O 1
ATOM 4347 N N . ARG B 1 224 ? 5.039 -8.008 5.641 1 98.5 224 ARG B N 1
ATOM 4348 C CA . ARG B 1 224 ? 6.125 -7.598 6.527 1 98.5 224 ARG B CA 1
ATOM 4349 C C . ARG B 1 224 ? 7.355 -8.477 6.328 1 98.5 224 ARG B C 1
ATOM 4351 O O . ARG B 1 224 ? 7.242 -9.633 5.914 1 98.5 224 ARG B O 1
ATOM 4358 N N . GLU B 1 225 ? 8.516 -7.93 6.742 1 98.75 225 GLU B N 1
ATOM 4359 C CA . GLU B 1 225 ? 9.805 -8.602 6.586 1 98.75 225 GLU B CA 1
ATOM 4360 C C . GLU B 1 225 ? 9.797 -9.969 7.258 1 98.75 225 GLU B C 1
ATOM 4362 O O . GLU B 1 225 ? 10.367 -10.93 6.738 1 98.75 225 GLU B O 1
ATOM 4367 N N . VAL B 1 226 ? 9.117 -10.125 8.352 1 98.69 226 VAL B N 1
ATOM 4368 C CA . VAL B 1 226 ? 9.086 -11.398 9.062 1 98.69 226 VAL B CA 1
ATOM 4369 C C . VAL B 1 226 ? 8.453 -12.477 8.172 1 98.69 226 VAL B C 1
ATOM 4371 O O . VAL B 1 226 ? 8.883 -13.633 8.188 1 98.69 226 VAL B O 1
ATOM 4374 N N . HIS B 1 227 ? 7.461 -12.086 7.402 1 98.88 227 HIS B N 1
ATOM 4375 C CA . HIS B 1 227 ? 6.805 -13.016 6.488 1 98.88 227 HIS B CA 1
ATOM 4376 C C . HIS B 1 227 ? 7.719 -13.375 5.32 1 98.88 227 HIS B C 1
ATOM 4378 O O . HIS B 1 227 ? 7.812 -14.547 4.941 1 98.88 227 HIS B O 1
ATOM 4384 N N . ARG B 1 228 ? 8.398 -12.344 4.773 1 98.88 228 ARG B N 1
ATOM 4385 C CA . ARG B 1 228 ? 9.328 -12.617 3.684 1 98.88 228 ARG B CA 1
ATOM 4386 C C . ARG B 1 228 ? 10.398 -13.609 4.117 1 98.88 228 ARG B C 1
ATOM 4388 O O . ARG B 1 228 ? 10.695 -14.57 3.395 1 98.88 228 ARG B O 1
ATOM 4395 N N . LEU B 1 229 ? 10.945 -13.391 5.289 1 98.88 229 LEU B N 1
ATOM 4396 C CA . LEU B 1 229 ? 12 -14.266 5.801 1 98.88 229 LEU B CA 1
ATOM 4397 C C . LEU B 1 229 ? 11.477 -15.688 6 1 98.88 229 LEU B C 1
ATOM 4399 O O . LEU B 1 229 ? 12.188 -16.656 5.742 1 98.88 229 LEU B O 1
ATOM 4403 N N . ALA B 1 230 ? 10.211 -15.836 6.414 1 98.94 230 ALA B N 1
ATOM 4404 C CA . ALA B 1 230 ? 9.594 -17.141 6.57 1 98.94 230 ALA B CA 1
ATOM 4405 C C . ALA B 1 230 ? 9.453 -17.859 5.223 1 98.94 230 ALA B C 1
ATOM 4407 O O . ALA B 1 230 ? 9.648 -19.062 5.129 1 98.94 230 ALA B O 1
ATOM 4408 N N . LEU B 1 231 ? 9.156 -17.109 4.215 1 98.94 231 LEU B N 1
ATOM 4409 C CA . LEU B 1 231 ? 9.047 -17.688 2.877 1 98.94 231 LEU B CA 1
ATOM 4410 C C . LEU B 1 231 ? 10.414 -18.141 2.365 1 98.94 231 LEU B C 1
ATOM 4412 O O . LEU B 1 231 ? 10.531 -19.203 1.752 1 98.94 231 LEU B O 1
ATOM 4416 N N . VAL B 1 232 ? 11.391 -17.266 2.613 1 98.94 232 VAL B N 1
ATOM 4417 C CA . VAL B 1 232 ? 12.742 -17.625 2.205 1 98.94 232 VAL B CA 1
ATOM 4418 C C . VAL B 1 232 ? 13.164 -18.922 2.895 1 98.94 232 VAL B C 1
ATOM 4420 O O . VAL B 1 232 ? 13.695 -19.828 2.254 1 98.94 232 VAL B O 1
ATOM 4423 N N . LYS B 1 233 ? 12.883 -19 4.18 1 98.94 233 LYS B N 1
ATOM 4424 C CA . LYS B 1 233 ? 13.195 -20.203 4.93 1 98.94 233 LYS B CA 1
ATOM 4425 C C . LYS B 1 233 ? 12.484 -21.422 4.344 1 98.94 233 LYS B C 1
ATOM 4427 O O . LYS B 1 233 ? 13.086 -22.484 4.191 1 98.94 233 LYS B O 1
ATOM 4432 N N . ALA B 1 234 ? 11.25 -21.2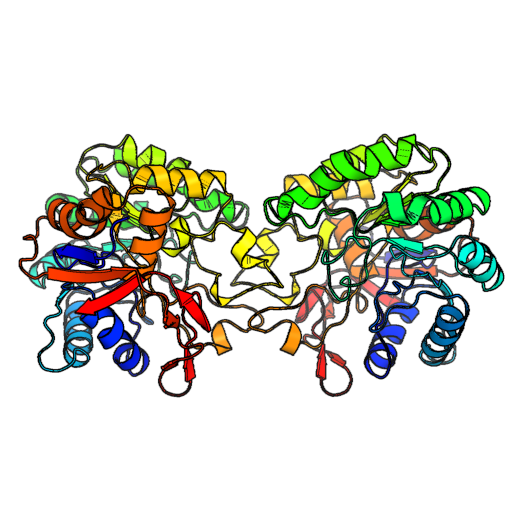97 3.973 1 98.94 234 ALA B N 1
ATOM 4433 C CA . ALA B 1 234 ? 10.469 -22.391 3.393 1 98.94 234 ALA B CA 1
ATOM 4434 C C . ALA B 1 234 ? 11.039 -22.797 2.037 1 98.94 234 ALA B C 1
ATOM 4436 O O . ALA B 1 234 ? 11.273 -23.984 1.798 1 98.94 234 ALA B O 1
ATOM 4437 N N . ALA B 1 235 ? 11.312 -21.859 1.193 1 98.94 235 ALA B N 1
ATOM 4438 C CA . ALA B 1 235 ? 11.781 -22.109 -0.165 1 98.94 235 ALA B CA 1
ATOM 4439 C C . ALA B 1 235 ? 13.148 -22.797 -0.153 1 98.94 235 ALA B C 1
ATOM 4441 O O . ALA B 1 235 ? 13.438 -23.641 -1.004 1 98.94 235 ALA B O 1
ATOM 4442 N N . THR B 1 236 ? 13.922 -22.438 0.835 1 98.88 236 THR B N 1
ATOM 4443 C CA . THR B 1 236 ? 15.297 -22.922 0.859 1 98.88 236 THR B CA 1
ATOM 4444 C C . THR B 1 236 ? 15.43 -24.109 1.797 1 98.88 236 THR B C 1
ATOM 4446 O O . THR B 1 236 ? 16.547 -24.562 2.092 1 98.88 236 THR B O 1
ATOM 4449 N N . SER B 1 237 ? 14.367 -24.672 2.311 1 98.56 237 SER B N 1
ATOM 4450 C CA . SER B 1 237 ? 14.391 -25.734 3.305 1 98.56 237 SER B CA 1
ATOM 4451 C C . SER B 1 237 ? 14.75 -27.078 2.668 1 98.56 237 SER B C 1
ATOM 4453 O O . SER B 1 237 ? 15.148 -28.016 3.363 1 98.56 237 SER B O 1
ATOM 4455 N N . GLY B 1 238 ? 14.516 -27.172 1.347 1 98.19 238 GLY B N 1
ATOM 4456 C CA . GLY B 1 238 ? 14.641 -28.469 0.681 1 98.19 238 GLY B CA 1
ATOM 4457 C C . GLY B 1 238 ? 13.367 -29.297 0.743 1 98.19 238 GLY B C 1
ATOM 4458 O O . GLY B 1 238 ? 13.289 -30.359 0.142 1 98.19 238 GLY B O 1
ATOM 4459 N N . SER B 1 239 ? 12.406 -28.781 1.436 1 98.44 239 SER B N 1
ATOM 4460 C CA . SER B 1 239 ? 11.141 -29.5 1.521 1 98.44 239 SER B CA 1
ATOM 4461 C C . SER B 1 239 ? 10.469 -29.609 0.156 1 98.44 239 SER B C 1
ATOM 4463 O O . SER B 1 239 ? 10.359 -28.625 -0.564 1 98.44 239 SER B O 1
ATOM 4465 N N . SER B 1 240 ? 9.945 -30.797 -0.12 1 98.25 240 SER B N 1
ATOM 4466 C CA . SER B 1 240 ? 9.297 -31.047 -1.404 1 98.25 240 SER B CA 1
ATOM 4467 C C . SER B 1 240 ? 7.922 -30.406 -1.478 1 98.25 240 SER B C 1
ATOM 4469 O O . SER B 1 240 ? 7.281 -30.406 -2.529 1 98.25 240 SER B O 1
ATOM 4471 N N . LYS B 1 241 ? 7.488 -29.766 -0.416 1 98.62 241 LYS B N 1
ATOM 4472 C CA . LYS B 1 241 ? 6.152 -29.172 -0.357 1 98.62 241 LYS B CA 1
ATOM 4473 C C . LYS B 1 241 ? 6.141 -27.781 -0.961 1 98.62 241 LYS B C 1
ATOM 4475 O O . LYS B 1 241 ? 5.074 -27.219 -1.219 1 98.62 241 LYS B O 1
ATOM 4480 N N . PHE B 1 242 ? 7.305 -27.266 -1.12 1 98.94 242 PHE B N 1
ATOM 4481 C CA . PHE B 1 242 ? 7.41 -25.906 -1.643 1 98.94 242 PHE B CA 1
ATOM 4482 C C . PHE B 1 242 ? 8.078 -25.906 -3.014 1 98.94 242 PHE B C 1
ATOM 4484 O O . PHE B 1 242 ? 9.125 -26.531 -3.199 1 98.94 242 PHE B O 1
ATOM 4491 N N . PHE B 1 243 ? 7.469 -25.281 -3.961 1 98.81 243 PHE B N 1
ATOM 4492 C CA . PHE B 1 243 ? 8.07 -25.203 -5.285 1 98.81 243 PHE B CA 1
ATOM 4493 C C . PHE B 1 243 ? 7.68 -23.922 -5.996 1 98.81 243 PHE B C 1
ATOM 4495 O O . PHE B 1 243 ? 6.895 -23.125 -5.465 1 98.81 243 PHE B O 1
ATOM 4502 N N . LEU B 1 244 ? 8.25 -23.688 -7.117 1 98.69 244 LEU B N 1
ATOM 4503 C CA . LEU B 1 244 ? 8.203 -22.469 -7.902 1 98.69 244 LEU B CA 1
ATOM 4504 C C . LEU B 1 244 ? 6.844 -22.297 -8.57 1 98.69 244 LEU B C 1
ATOM 4506 O O . LEU B 1 244 ? 6.293 -23.25 -9.117 1 98.69 244 LEU B O 1
ATOM 4510 N N . GLY B 1 245 ? 6.234 -21.094 -8.5 1 98.94 245 GLY B N 1
ATOM 4511 C CA . GLY B 1 245 ? 5.156 -20.5 -9.281 1 98.94 245 GLY B CA 1
ATOM 4512 C C . GLY B 1 245 ? 5.293 -19 -9.453 1 98.94 245 GLY B C 1
ATOM 4513 O O . GLY B 1 245 ? 5.316 -18.266 -8.477 1 98.94 245 GLY B O 1
ATOM 4514 N N . THR B 1 246 ? 5.371 -18.594 -10.648 1 98.94 246 THR B N 1
ATOM 4515 C CA . THR B 1 246 ? 5.766 -17.203 -10.867 1 98.94 246 THR B CA 1
ATOM 4516 C C . THR B 1 246 ? 4.617 -16.25 -10.531 1 98.94 246 THR B C 1
ATOM 4518 O O . THR B 1 246 ? 4.852 -15.125 -10.086 1 98.94 246 THR B O 1
ATOM 4521 N N . ASP B 1 247 ? 3.393 -16.75 -10.766 1 98.81 247 ASP B N 1
ATOM 4522 C CA . ASP B 1 247 ? 2.23 -15.867 -10.766 1 98.81 247 ASP B CA 1
ATOM 4523 C C . ASP B 1 247 ? 2.48 -14.625 -11.625 1 98.81 247 ASP B C 1
ATOM 4525 O O . ASP B 1 247 ? 2.07 -13.523 -11.266 1 98.81 247 ASP B O 1
ATOM 4529 N N . SER B 1 248 ? 3.316 -14.773 -12.695 1 98.88 248 SER B N 1
ATOM 4530 C CA . SER B 1 248 ? 3.469 -13.664 -13.633 1 98.88 248 SER B CA 1
ATOM 4531 C C . SER B 1 248 ? 2.121 -13.234 -14.203 1 98.88 248 SER B C 1
ATOM 4533 O O . SER B 1 248 ? 1.38 -14.055 -14.742 1 98.88 248 SER B O 1
ATOM 4535 N N . ALA B 1 249 ? 1.812 -12.039 -14.039 1 98.5 249 ALA B N 1
ATOM 4536 C CA . ALA B 1 249 ? 0.505 -11.516 -14.43 1 98.5 249 ALA B CA 1
ATOM 4537 C C . ALA B 1 249 ? 0.65 -10.227 -15.227 1 98.5 249 ALA B C 1
ATOM 4539 O O . ALA B 1 249 ? 0.836 -9.148 -14.656 1 98.5 249 ALA B O 1
ATOM 4540 N N . PRO B 1 250 ? 0.529 -10.312 -16.531 1 97.94 250 PRO B N 1
ATOM 4541 C CA . PRO B 1 250 ? 0.703 -9.125 -17.359 1 97.94 250 PRO B CA 1
ATOM 4542 C C . PRO B 1 250 ? -0.527 -8.219 -17.375 1 97.94 250 PRO B C 1
ATOM 4544 O O . PRO B 1 250 ? -1.654 -8.703 -17.484 1 97.94 250 PRO B O 1
ATOM 4547 N N . HIS B 1 251 ? -0.36 -7.004 -17.188 1 97.44 251 HIS B N 1
ATOM 4548 C CA . HIS B 1 251 ? -1.337 -5.934 -17.359 1 97.44 251 HIS B CA 1
ATOM 4549 C C . HIS B 1 251 ? -0.736 -4.762 -18.125 1 97.44 251 HIS B C 1
ATOM 4551 O O . HIS B 1 251 ? 0.438 -4.43 -17.938 1 97.44 251 HIS B O 1
ATOM 4557 N N . PRO B 1 252 ? -1.58 -4.133 -19 1 97.75 252 PRO B N 1
ATOM 4558 C CA . PRO B 1 252 ? -1.081 -2.883 -19.562 1 97.75 252 PRO B CA 1
ATOM 4559 C C . PRO B 1 252 ? -0.637 -1.883 -18.5 1 97.75 252 PRO B C 1
ATOM 4561 O O . PRO B 1 252 ? -1.293 -1.747 -17.469 1 97.75 252 PRO B O 1
ATOM 4564 N N . ALA B 1 253 ? 0.47 -1.164 -18.812 1 98 253 ALA B N 1
ATOM 4565 C CA . ALA B 1 253 ? 1.049 -0.235 -17.844 1 98 253 ALA B CA 1
ATOM 4566 C C . ALA B 1 253 ? 0.021 0.801 -17.406 1 98 253 ALA B C 1
ATOM 4568 O O . ALA B 1 253 ? -0.017 1.18 -16.234 1 98 253 ALA B O 1
ATOM 4569 N N . HIS B 1 254 ? -0.836 1.251 -18.297 1 97.44 254 HIS B N 1
ATOM 4570 C CA . HIS B 1 254 ? -1.773 2.32 -17.969 1 97.44 254 HIS B CA 1
ATOM 4571 C C . HIS B 1 254 ? -2.852 1.836 -17.016 1 97.44 254 HIS B C 1
ATOM 4573 O O . HIS B 1 254 ? -3.502 2.643 -16.344 1 97.44 254 HIS B O 1
ATOM 4579 N N . LEU B 1 255 ? -3.074 0.488 -16.938 1 97.44 255 LEU B N 1
ATOM 4580 C CA . LEU B 1 255 ? -4.039 -0.053 -15.984 1 97.44 255 LEU B CA 1
ATOM 4581 C C . LEU B 1 255 ? -3.402 -0.26 -14.617 1 97.44 255 LEU B C 1
ATOM 4583 O O . LEU B 1 255 ? -4.105 -0.446 -13.617 1 97.44 255 LEU B O 1
ATOM 4587 N N . LYS B 1 256 ? -2.068 -0.308 -14.586 1 98 256 LYS B N 1
ATOM 4588 C CA . LYS B 1 256 ? -1.33 -0.316 -13.328 1 98 256 LYS B CA 1
ATOM 4589 C C . LYS B 1 256 ? -1.129 1.103 -12.797 1 98 256 LYS B C 1
ATOM 4591 O O . LYS B 1 256 ? -1.209 1.338 -11.586 1 98 256 LYS B O 1
ATOM 4596 N N . GLU B 1 257 ? -0.839 2.057 -13.664 1 98.12 257 GLU B N 1
ATOM 4597 C CA . GLU B 1 257 ? -0.688 3.477 -13.359 1 98.12 257 GLU B CA 1
ATOM 4598 C C . GLU B 1 257 ? -2.018 4.215 -13.492 1 98.12 257 GLU B C 1
ATOM 4600 O O . GLU B 1 257 ? -2.201 5.008 -14.422 1 98.12 257 GLU B O 1
ATOM 4605 N N . HIS B 1 258 ? -2.906 3.986 -12.539 1 96.75 258 HIS B N 1
ATOM 4606 C CA . HIS B 1 258 ? -4.32 4.332 -12.586 1 96.75 258 HIS B CA 1
ATOM 4607 C C . HIS B 1 258 ? -4.859 4.664 -11.195 1 96.75 258 HIS B C 1
ATOM 4609 O O . HIS B 1 258 ? -4.168 4.453 -10.195 1 96.75 258 HIS B O 1
ATOM 4615 N N . ALA B 1 259 ? -6.074 5.27 -11.172 1 96.75 259 ALA B N 1
ATOM 4616 C CA . ALA B 1 259 ? -6.695 5.672 -9.906 1 96.75 259 ALA B CA 1
ATOM 4617 C C . ALA B 1 259 ? -7.074 4.449 -9.07 1 96.75 259 ALA B C 1
ATOM 4619 O O . ALA B 1 259 ? -7.238 4.551 -7.855 1 96.75 259 ALA B O 1
ATOM 4620 N N . ALA B 1 260 ? -7.277 3.348 -9.656 1 96.56 260 ALA B N 1
ATOM 4621 C CA . ALA B 1 260 ? -7.48 2.035 -9.047 1 96.56 260 ALA B CA 1
ATOM 4622 C C . ALA B 1 260 ? -6.656 0.968 -9.766 1 96.56 260 ALA B C 1
ATOM 4624 O O . ALA B 1 260 ? -7.188 0.202 -10.57 1 96.56 260 ALA B O 1
ATOM 4625 N N . ALA B 1 261 ? -5.398 0.874 -9.43 1 97.06 261 ALA B N 1
ATOM 4626 C CA . ALA B 1 261 ? -4.434 0.064 -10.172 1 97.06 261 ALA B CA 1
ATOM 4627 C C . ALA B 1 261 ? -4.719 -1.425 -9.992 1 97.06 261 ALA B C 1
ATOM 4629 O O . ALA B 1 261 ? -4.984 -1.884 -8.883 1 97.06 261 ALA B O 1
ATOM 4630 N N . CYS B 1 262 ? -4.676 -2.156 -11.047 1 95.94 262 CYS B N 1
ATOM 4631 C CA . CYS B 1 262 ? -4.914 -3.594 -10.992 1 95.94 262 CYS B CA 1
ATOM 4632 C C . CYS B 1 262 ? -3.76 -4.312 -10.305 1 95.94 262 CYS B C 1
ATOM 4634 O O . CYS B 1 262 ? -2.635 -3.809 -10.281 1 95.94 262 CYS B O 1
ATOM 4636 N N . ALA B 1 263 ? -4.062 -5.449 -9.82 1 97.44 263 ALA B N 1
ATOM 4637 C CA . ALA B 1 263 ? -3.062 -6.273 -9.148 1 97.44 263 ALA B CA 1
ATOM 4638 C C . ALA B 1 263 ? -2.332 -7.176 -10.133 1 97.44 263 ALA B C 1
ATOM 4640 O O . ALA B 1 263 ? -2.941 -7.711 -11.062 1 97.44 263 ALA B O 1
ATOM 4641 N N . GLY B 1 264 ? -1.008 -7.301 -9.906 1 97.81 264 GLY B N 1
ATOM 4642 C CA . GLY B 1 264 ? -0.216 -8.219 -10.711 1 97.81 264 GLY B CA 1
ATOM 4643 C C . GLY B 1 264 ? 1.182 -7.707 -11 1 97.81 264 GLY B C 1
ATOM 4644 O O . GLY B 1 264 ? 1.364 -6.527 -11.297 1 97.81 264 GLY B O 1
ATOM 4645 N N . CYS B 1 265 ? 2.146 -8.516 -10.898 1 98.56 265 CYS B N 1
ATOM 4646 C CA . CYS B 1 265 ? 3.52 -8.242 -11.312 1 98.56 265 CYS B CA 1
ATOM 4647 C C . CYS B 1 265 ? 3.902 -9.078 -12.523 1 98.56 265 CYS B C 1
ATOM 4649 O O . CYS B 1 265 ? 3.588 -10.273 -12.586 1 98.56 265 CYS B O 1
ATOM 4651 N N . TYR B 1 266 ? 4.461 -8.453 -13.492 1 98.75 266 TYR B N 1
ATOM 4652 C CA . TYR B 1 266 ? 4.965 -9.211 -14.633 1 98.75 266 TYR B CA 1
ATOM 4653 C C . TYR B 1 266 ? 6.402 -9.664 -14.398 1 98.75 266 TYR B C 1
ATOM 4655 O O . TYR B 1 266 ? 7.316 -8.836 -14.359 1 98.75 266 TYR B O 1
ATOM 4663 N N . THR B 1 267 ? 6.562 -10.984 -14.281 1 98.75 267 THR B N 1
ATOM 4664 C CA . THR B 1 267 ? 7.879 -11.492 -13.922 1 98.75 267 THR B CA 1
ATOM 4665 C C . THR B 1 267 ? 8.359 -12.516 -14.953 1 98.75 267 THR B C 1
ATOM 4667 O O . THR B 1 267 ? 9.492 -13.008 -14.867 1 98.75 267 THR B O 1
ATOM 4670 N N . ALA B 1 268 ? 7.609 -12.836 -15.953 1 98.44 268 ALA B N 1
ATOM 4671 C CA . ALA B 1 268 ? 7.914 -13.922 -16.875 1 98.44 268 ALA B CA 1
ATOM 4672 C C . ALA B 1 268 ? 9.188 -13.633 -17.672 1 98.44 268 ALA B C 1
ATOM 4674 O O . ALA B 1 268 ? 9.891 -14.555 -18.094 1 98.44 268 ALA B O 1
ATOM 4675 N N . LEU B 1 269 ? 9.461 -12.359 -17.859 1 98.06 269 LEU B N 1
ATOM 4676 C CA . LEU B 1 269 ? 10.617 -11.961 -18.656 1 98.06 269 LEU B CA 1
ATOM 4677 C C . LEU B 1 269 ? 11.906 -12.492 -18.047 1 98.06 269 LEU B C 1
ATOM 4679 O O . LEU B 1 269 ? 12.82 -12.906 -18.766 1 98.06 269 LEU B O 1
ATOM 4683 N N . SER B 1 270 ? 11.953 -12.492 -16.672 1 98.31 270 SER B N 1
ATOM 4684 C CA . SER B 1 270 ? 13.188 -12.797 -15.953 1 98.31 270 SER B CA 1
ATOM 4685 C C . SER B 1 270 ? 12.906 -13.641 -14.711 1 98.31 270 SER B C 1
ATOM 4687 O O . SER B 1 270 ? 13.555 -13.461 -13.672 1 98.31 270 SER B O 1
ATOM 4689 N N . ALA B 1 271 ? 11.977 -14.523 -14.852 1 98.69 271 ALA B N 1
ATOM 4690 C CA . ALA B 1 271 ? 11.484 -15.258 -13.688 1 98.69 271 ALA B CA 1
ATOM 4691 C C . ALA B 1 271 ? 12.609 -16.047 -13.016 1 98.69 271 ALA B C 1
ATOM 4693 O O . ALA B 1 271 ? 12.891 -15.844 -11.836 1 98.69 271 ALA B O 1
ATOM 4694 N N . ILE B 1 272 ? 13.289 -16.953 -13.773 1 98.75 272 ILE B N 1
ATOM 4695 C CA . ILE B 1 272 ? 14.281 -17.844 -13.18 1 98.75 272 ILE B CA 1
ATOM 4696 C C . ILE B 1 272 ? 15.461 -17.016 -12.664 1 98.75 272 ILE B C 1
ATOM 4698 O O . ILE B 1 272 ? 16.078 -17.375 -11.656 1 98.75 272 ILE B O 1
ATOM 4702 N N . GLU B 1 273 ? 15.781 -15.898 -13.305 1 98.5 273 GLU B N 1
ATOM 4703 C CA . GLU B 1 273 ? 16.828 -14.992 -12.844 1 98.5 273 GLU B CA 1
ATOM 4704 C C . GLU B 1 273 ? 16.469 -14.383 -11.492 1 98.5 273 GLU B C 1
ATOM 4706 O O . GLU B 1 273 ? 17.328 -14.258 -10.617 1 98.5 273 GLU B O 1
ATOM 4711 N N . LEU B 1 274 ? 15.227 -14.031 -11.32 1 98.75 274 LEU B N 1
ATOM 4712 C CA . LEU B 1 274 ? 14.766 -13.484 -10.047 1 98.75 274 LEU B CA 1
ATOM 4713 C C . LEU B 1 274 ? 14.852 -14.531 -8.945 1 98.75 274 LEU B C 1
ATOM 4715 O O . LEU B 1 274 ? 15.281 -14.227 -7.824 1 98.75 274 LEU B O 1
ATOM 4719 N N . TYR B 1 275 ? 14.43 -15.766 -9.258 1 98.88 275 TYR B N 1
ATOM 4720 C CA . TYR B 1 275 ? 14.547 -16.844 -8.281 1 98.88 275 TYR B CA 1
ATOM 4721 C C . TYR B 1 275 ? 16.016 -17.078 -7.91 1 98.88 275 TYR B C 1
ATOM 4723 O O . TYR B 1 275 ? 16.344 -17.266 -6.734 1 98.88 275 TYR B O 1
ATOM 4731 N N . ALA B 1 276 ? 16.859 -17.109 -8.938 1 98.69 276 ALA B N 1
ATOM 4732 C CA . ALA B 1 276 ? 18.297 -17.297 -8.68 1 98.69 276 ALA B CA 1
ATOM 4733 C C . ALA B 1 276 ? 18.812 -16.219 -7.727 1 98.69 276 ALA B C 1
ATOM 4735 O O . ALA B 1 276 ? 19.578 -16.516 -6.805 1 98.69 276 ALA B O 1
ATOM 4736 N N . GLN B 1 277 ? 18.422 -15.031 -7.949 1 98.31 277 GLN B N 1
ATOM 4737 C CA . GLN B 1 277 ? 18.812 -13.93 -7.07 1 98.31 277 GLN B CA 1
ATOM 4738 C C . GLN B 1 277 ? 18.344 -14.172 -5.641 1 98.31 277 GLN B C 1
ATOM 4740 O O . GLN B 1 277 ? 19.125 -14.016 -4.691 1 98.31 277 GLN B O 1
ATOM 4745 N N . ALA B 1 278 ? 17.109 -14.555 -5.457 1 98.75 278 ALA B N 1
ATOM 4746 C CA . ALA B 1 278 ? 16.547 -14.789 -4.133 1 98.75 278 ALA B CA 1
ATOM 4747 C C . ALA B 1 278 ? 17.312 -15.875 -3.389 1 98.75 278 ALA B C 1
ATOM 4749 O O . ALA B 1 278 ? 17.656 -15.711 -2.213 1 98.75 278 ALA B O 1
ATOM 4750 N N . PHE B 1 279 ? 17.578 -16.969 -4.086 1 98.81 279 PHE B N 1
ATOM 4751 C CA . PHE B 1 279 ? 18.281 -18.078 -3.465 1 98.81 279 PHE B CA 1
ATOM 4752 C C . PHE B 1 279 ? 19.734 -17.719 -3.209 1 98.81 279 PHE B C 1
ATOM 4754 O O . PHE B 1 279 ? 20.312 -18.141 -2.205 1 98.81 279 PHE B O 1
ATOM 4761 N N . ASP B 1 280 ? 20.328 -16.984 -4.105 1 98.31 280 ASP B N 1
ATOM 4762 C CA . ASP B 1 280 ? 21.688 -16.516 -3.916 1 98.31 280 ASP B CA 1
ATOM 4763 C C . ASP B 1 280 ? 21.797 -15.609 -2.688 1 98.31 280 ASP B C 1
ATOM 4765 O O . ASP B 1 280 ? 22.672 -15.797 -1.845 1 98.31 280 ASP B O 1
ATOM 4769 N N . ASP B 1 281 ? 20.906 -14.68 -2.549 1 98 281 ASP B N 1
ATOM 4770 C CA . ASP B 1 281 ? 20.875 -13.773 -1.402 1 98 281 ASP B CA 1
ATOM 4771 C C . ASP B 1 281 ? 20.766 -14.555 -0.093 1 98 281 ASP B C 1
ATOM 4773 O O . ASP B 1 281 ? 21.297 -14.125 0.935 1 98 281 ASP B O 1
ATOM 4777 N N . ALA B 1 282 ? 20.125 -15.688 -0.132 1 98.44 282 ALA B N 1
ATOM 4778 C CA . ALA B 1 282 ? 19.906 -16.5 1.062 1 98.44 282 ALA B CA 1
ATOM 4779 C C . ALA B 1 282 ? 21.047 -17.484 1.274 1 98.44 282 ALA B C 1
ATOM 4781 O O . ALA B 1 282 ? 21.047 -18.25 2.244 1 98.44 282 ALA B O 1
ATOM 4782 N N . GLY B 1 283 ? 22 -17.547 0.366 1 97.75 283 GLY B N 1
ATOM 4783 C CA . GLY B 1 283 ? 23.094 -18.5 0.454 1 97.75 283 GLY B CA 1
ATOM 4784 C C . GLY B 1 283 ? 22.641 -19.938 0.244 1 97.75 283 GLY B C 1
ATOM 4785 O O . GLY B 1 283 ? 23.188 -20.859 0.87 1 97.75 283 GLY B O 1
ATOM 4786 N N . ALA B 1 284 ? 21.641 -20.141 -0.62 1 98.38 284 ALA B N 1
ATOM 4787 C CA . ALA B 1 284 ? 21.031 -21.469 -0.766 1 98.38 284 ALA B CA 1
ATOM 4788 C C . ALA B 1 284 ? 20.828 -21.812 -2.238 1 98.38 284 ALA B C 1
ATOM 4790 O O . ALA B 1 284 ? 19.812 -22.406 -2.605 1 98.38 284 ALA B O 1
ATOM 4791 N N . LEU B 1 285 ? 21.781 -21.438 -3.121 1 97.88 285 LEU B N 1
ATOM 4792 C CA . LEU B 1 285 ? 21.688 -21.719 -4.547 1 97.88 285 LEU B CA 1
ATOM 4793 C C . LEU B 1 285 ? 21.562 -23.219 -4.801 1 97.88 285 LEU B C 1
ATOM 4795 O O . LEU B 1 285 ? 20.922 -23.641 -5.766 1 97.88 285 LEU B O 1
ATOM 4799 N N . ASP B 1 286 ? 22.141 -23.969 -3.91 1 97.69 286 ASP B N 1
ATOM 4800 C CA . ASP B 1 286 ? 22.156 -25.422 -4.055 1 97.69 286 ASP B CA 1
ATOM 4801 C C . ASP B 1 286 ? 20.75 -26 -3.885 1 97.69 286 ASP B C 1
ATOM 4803 O O . ASP B 1 286 ? 20.5 -27.156 -4.246 1 97.69 286 ASP B O 1
ATOM 4807 N N . LYS B 1 287 ? 19.812 -25.25 -3.342 1 98.62 287 LYS B N 1
ATOM 4808 C CA . LYS B 1 287 ? 18.453 -25.719 -3.113 1 98.62 287 LYS B CA 1
ATOM 4809 C C . LYS B 1 287 ? 17.531 -25.297 -4.254 1 98.62 287 LYS B C 1
ATOM 4811 O O . LYS B 1 287 ? 16.375 -25.734 -4.332 1 98.62 287 LYS B O 1
ATOM 4816 N N . LEU B 1 288 ? 18.016 -24.453 -5.188 1 98.75 288 LEU B N 1
ATOM 4817 C CA . LEU B 1 288 ? 17.156 -23.875 -6.223 1 98.75 288 LEU B CA 1
ATOM 4818 C C . LEU B 1 288 ? 16.641 -24.969 -7.164 1 98.75 288 LEU B C 1
ATOM 4820 O O . LEU B 1 288 ? 15.477 -24.953 -7.559 1 98.75 288 LEU B O 1
ATOM 4824 N N . GLU B 1 289 ? 17.484 -25.906 -7.52 1 98.81 289 GLU B N 1
ATOM 4825 C CA . GLU B 1 289 ? 17.062 -26.922 -8.477 1 98.81 289 GLU B CA 1
ATOM 4826 C C . GLU B 1 289 ? 15.883 -27.734 -7.949 1 98.81 289 GLU B C 1
ATOM 4828 O O . GLU B 1 289 ? 14.914 -27.969 -8.672 1 98.81 289 GLU B O 1
ATOM 4833 N N . GLY B 1 290 ? 15.945 -28.25 -6.711 1 98.81 290 GLY B N 1
ATOM 4834 C CA . GLY B 1 290 ? 14.812 -28.938 -6.125 1 98.81 290 GLY B CA 1
ATOM 4835 C C . GLY B 1 290 ? 13.531 -28.125 -6.164 1 98.81 290 GLY B C 1
ATOM 4836 O O . GLY B 1 290 ? 12.508 -28.594 -6.66 1 98.81 290 GLY B O 1
ATOM 4837 N N . PHE B 1 291 ? 13.648 -26.906 -5.734 1 98.88 291 PHE B N 1
ATOM 4838 C CA . PHE B 1 291 ? 12.531 -25.969 -5.621 1 98.88 291 PHE B CA 1
ATOM 4839 C C . PHE B 1 291 ? 11.938 -25.672 -6.992 1 98.88 291 PHE B C 1
ATOM 4841 O O . PHE B 1 291 ? 10.719 -25.594 -7.141 1 98.88 291 PHE B O 1
ATOM 4848 N N . ALA B 1 292 ? 12.797 -25.516 -8.023 1 98.88 292 ALA B N 1
ATOM 4849 C CA . ALA B 1 292 ? 12.375 -25.016 -9.328 1 98.88 292 ALA B CA 1
ATOM 4850 C C . ALA B 1 292 ? 12.023 -26.156 -10.266 1 98.88 292 ALA B C 1
ATOM 4852 O O . ALA B 1 292 ? 11.148 -26.016 -11.125 1 98.88 292 ALA B O 1
ATOM 4853 N N . SER B 1 293 ? 12.703 -27.344 -10.055 1 98.81 293 SER B N 1
ATOM 4854 C CA . SER B 1 293 ? 12.664 -28.297 -11.156 1 98.81 293 SER B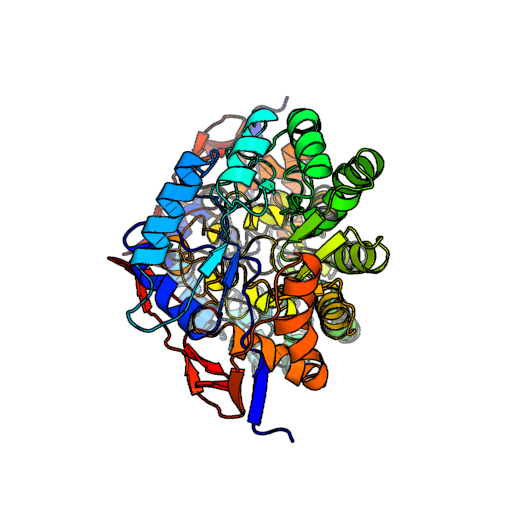 CA 1
ATOM 4855 C C . SER B 1 293 ? 12.164 -29.672 -10.688 1 98.81 293 SER B C 1
ATOM 4857 O O . SER B 1 293 ? 11.742 -30.484 -11.5 1 98.81 293 SER B O 1
ATOM 4859 N N . LEU B 1 294 ? 12.203 -29.953 -9.422 1 98.88 294 LEU B N 1
ATOM 4860 C CA . LEU B 1 294 ? 11.969 -31.328 -9.008 1 98.88 294 LEU B CA 1
ATOM 4861 C C . LEU B 1 294 ? 10.68 -31.438 -8.203 1 98.88 294 LEU B C 1
ATOM 4863 O O . LEU B 1 294 ? 9.852 -32.312 -8.461 1 98.88 294 LEU B O 1
ATOM 4867 N N . HIS B 1 295 ? 10.43 -30.594 -7.242 1 98.81 295 HIS B N 1
ATOM 4868 C CA . HIS B 1 295 ? 9.344 -30.734 -6.281 1 98.81 295 HIS B CA 1
ATOM 4869 C C . HIS B 1 295 ? 7.984 -30.656 -6.969 1 98.81 295 HIS B C 1
ATOM 4871 O O . HIS B 1 295 ? 7.102 -31.469 -6.695 1 98.81 295 HIS B O 1
ATOM 4877 N N . GLY B 1 296 ? 7.832 -29.703 -7.895 1 98.62 296 GLY B N 1
ATOM 4878 C CA . GLY B 1 296 ? 6.574 -29.516 -8.594 1 98.62 296 GLY B CA 1
ATOM 4879 C C . GLY B 1 296 ? 6.141 -30.734 -9.383 1 98.62 296 GLY B C 1
ATOM 4880 O O . GLY B 1 296 ? 5.074 -31.297 -9.125 1 98.62 296 GLY B O 1
ATOM 4881 N N . PRO B 1 297 ? 7.012 -31.156 -10.367 1 98.5 297 PRO B N 1
ATOM 4882 C CA . PRO B 1 297 ? 6.645 -32.344 -11.125 1 98.5 297 PRO B CA 1
ATOM 4883 C C . PRO B 1 297 ? 6.355 -33.562 -10.227 1 98.5 297 PRO B C 1
ATOM 4885 O O . PRO B 1 297 ? 5.441 -34.344 -10.5 1 98.5 297 PRO B O 1
ATOM 4888 N N . ASP B 1 298 ? 7.051 -33.688 -9.156 1 98.38 298 ASP B N 1
ATOM 4889 C CA . ASP B 1 298 ? 6.824 -34.812 -8.242 1 98.38 298 ASP B CA 1
ATOM 4890 C C . ASP B 1 298 ? 5.445 -34.719 -7.598 1 98.38 298 ASP B C 1
ATOM 4892 O O . ASP B 1 298 ? 4.734 -35.719 -7.496 1 98.38 298 ASP B O 1
ATOM 4896 N N . PHE B 1 299 ? 5.059 -33.594 -7.148 1 98.38 299 PHE B N 1
ATOM 4897 C CA . PHE B 1 299 ? 3.766 -33.406 -6.496 1 98.38 299 PHE B CA 1
ATOM 4898 C C . PHE B 1 299 ? 2.625 -33.688 -7.465 1 98.38 299 PHE B C 1
ATOM 4900 O O . PHE B 1 299 ? 1.632 -34.312 -7.09 1 98.38 299 PHE B O 1
ATOM 4907 N N . TYR B 1 300 ? 2.771 -33.25 -8.719 1 97.88 300 TYR B N 1
ATOM 4908 C CA . TYR B 1 300 ? 1.702 -33.375 -9.703 1 97.88 300 TYR B CA 1
ATOM 4909 C C . TYR B 1 300 ? 1.732 -34.75 -10.383 1 97.88 300 TYR B C 1
ATOM 4911 O O . TYR B 1 300 ? 0.861 -35.062 -11.203 1 97.88 300 TYR B O 1
ATOM 4919 N N . GLY B 1 301 ? 2.766 -35.531 -10.102 1 96.94 301 GLY B N 1
ATOM 4920 C CA . GLY B 1 301 ? 2.889 -36.844 -10.703 1 96.94 301 GLY B CA 1
ATOM 4921 C C . GLY B 1 301 ? 3.309 -36.812 -12.164 1 96.94 301 GLY B C 1
ATOM 4922 O O . GLY B 1 301 ? 2.859 -37.625 -12.969 1 96.94 301 GLY B O 1
ATOM 4923 N N . LEU B 1 302 ? 4.008 -35.812 -12.5 1 97.88 302 LEU B N 1
ATOM 4924 C CA . LEU B 1 302 ? 4.52 -35.656 -13.859 1 97.88 302 LEU B CA 1
ATOM 4925 C C . LEU B 1 302 ? 6 -36.031 -13.93 1 97.88 302 LEU B C 1
ATOM 4927 O O . LEU B 1 302 ? 6.719 -35.906 -12.93 1 97.88 302 LEU B O 1
ATOM 4931 N N . PRO B 1 303 ? 6.441 -36.469 -15.117 1 98.19 303 PRO B N 1
ATOM 4932 C CA . PRO B 1 303 ? 7.875 -36.75 -15.234 1 98.19 303 PRO B CA 1
ATOM 4933 C C . PRO B 1 303 ? 8.742 -35.5 -15.086 1 98.19 303 PRO B C 1
ATOM 4935 O O . PRO B 1 303 ? 8.352 -34.438 -15.539 1 98.19 303 PRO B O 1
ATOM 4938 N N . ARG B 1 304 ? 9.844 -35.719 -14.469 1 98.38 304 ARG B N 1
ATOM 4939 C CA . ARG B 1 304 ? 10.828 -34.625 -14.453 1 98.38 304 ARG B CA 1
ATOM 4940 C C . ARG B 1 304 ? 11.352 -34.344 -15.859 1 98.38 304 ARG B C 1
ATOM 4942 O O . ARG B 1 304 ? 11.477 -35.25 -16.672 1 98.38 304 ARG B O 1
ATOM 4949 N N . ASN B 1 305 ? 11.594 -33.094 -16.078 1 98.19 305 ASN B N 1
ATOM 4950 C CA . ASN B 1 305 ? 12.109 -32.75 -17.391 1 98.19 305 ASN B CA 1
ATOM 4951 C C . ASN B 1 305 ? 13.531 -33.25 -17.594 1 98.19 305 ASN B C 1
ATOM 4953 O O . ASN B 1 305 ? 14.258 -33.5 -16.625 1 98.19 305 ASN B O 1
ATOM 4957 N N . SER B 1 306 ? 13.906 -33.406 -18.859 1 96.06 306 SER B N 1
ATOM 4958 C CA . SER B 1 306 ? 15.234 -33.906 -19.172 1 96.06 306 SER B CA 1
ATOM 4959 C C . SER B 1 306 ? 16.172 -32.812 -19.641 1 96.06 306 SER B C 1
ATOM 4961 O O . SER B 1 306 ? 17.391 -32.938 -19.562 1 96.06 306 SER B O 1
ATOM 4963 N N . GLY B 1 307 ? 15.672 -31.703 -20.172 1 96.44 307 GLY B N 1
ATOM 4964 C CA . GLY B 1 307 ? 16.5 -30.594 -20.609 1 96.44 307 GLY B CA 1
ATOM 4965 C C . GLY B 1 307 ? 17.047 -29.766 -19.469 1 96.44 307 GLY B C 1
ATOM 4966 O O . GLY B 1 307 ? 16.625 -29.938 -18.328 1 96.44 307 GLY B O 1
ATOM 4967 N N . THR B 1 308 ? 18.016 -28.922 -19.828 1 97.31 308 THR B N 1
ATOM 4968 C CA . THR B 1 308 ? 18.625 -28.078 -18.812 1 97.31 308 THR B CA 1
ATOM 4969 C C . THR B 1 308 ? 18.594 -26.609 -19.234 1 97.31 308 THR B C 1
ATOM 4971 O O . THR B 1 308 ? 18.312 -26.312 -20.391 1 97.31 308 THR B O 1
ATOM 4974 N N . LEU B 1 309 ? 18.719 -25.781 -18.312 1 96.25 309 LEU B N 1
ATOM 4975 C CA . LEU B 1 309 ? 18.938 -24.344 -18.516 1 96.25 309 LEU B CA 1
ATOM 4976 C C . LEU B 1 309 ? 20.125 -23.859 -17.703 1 96.25 309 LEU B C 1
ATOM 4978 O O . LEU B 1 309 ? 20.406 -24.391 -16.609 1 96.25 309 LEU B O 1
ATOM 4982 N N . THR B 1 310 ? 20.812 -22.844 -18.219 1 98.06 310 THR B N 1
ATOM 4983 C CA . THR B 1 310 ? 22.016 -22.359 -17.562 1 98.06 310 THR B CA 1
ATOM 4984 C C . THR B 1 310 ? 21.922 -20.844 -17.312 1 98.06 310 THR B C 1
ATOM 4986 O O . THR B 1 310 ? 21.516 -20.094 -18.203 1 98.06 310 THR B O 1
ATOM 4989 N N . LEU B 1 311 ? 22.203 -20.484 -16.109 1 98 311 LEU B N 1
ATOM 4990 C CA . LEU B 1 311 ? 22.312 -19.094 -15.711 1 98 311 LEU B CA 1
ATOM 4991 C C . LEU B 1 311 ? 23.766 -18.703 -15.414 1 98 311 LEU B C 1
ATOM 4993 O O . LEU B 1 311 ? 24.547 -19.562 -15 1 98 311 LEU B O 1
ATOM 4997 N N . ARG B 1 312 ? 24.047 -17.484 -15.648 1 97.75 312 ARG B N 1
ATOM 4998 C CA . ARG B 1 312 ? 25.359 -16.938 -15.32 1 97.75 312 ARG B CA 1
ATOM 4999 C C . ARG B 1 312 ? 25.25 -15.734 -14.398 1 97.75 312 ARG B C 1
ATOM 5001 O O . ARG B 1 312 ? 24.375 -14.883 -14.594 1 97.75 312 ARG B O 1
ATOM 5008 N N . ARG B 1 313 ? 26.156 -15.734 -13.406 1 96.5 313 ARG B N 1
ATOM 5009 C CA . ARG B 1 313 ? 26.25 -14.562 -12.547 1 96.5 313 ARG B CA 1
ATOM 5010 C C . ARG B 1 313 ? 26.891 -13.391 -13.281 1 96.5 313 ARG B C 1
ATOM 5012 O O . ARG B 1 313 ? 28.094 -13.164 -13.172 1 96.5 313 ARG B O 1
ATOM 5019 N N . GLU B 1 314 ? 26.078 -12.602 -13.938 1 95.81 314 GLU B N 1
ATOM 5020 C CA . GLU B 1 314 ? 26.484 -11.484 -14.781 1 95.81 314 GLU B CA 1
ATOM 5021 C C . GLU B 1 314 ? 25.438 -10.375 -14.789 1 95.81 314 GLU B C 1
ATOM 5023 O O . GLU B 1 314 ? 24.281 -10.602 -15.172 1 95.81 314 GLU B O 1
ATOM 5028 N N . PRO B 1 315 ? 25.922 -9.219 -14.312 1 96.38 315 PRO B N 1
ATOM 5029 C CA . PRO B 1 315 ? 24.969 -8.117 -14.312 1 96.38 315 PRO B CA 1
ATOM 5030 C C . PRO B 1 315 ? 24.438 -7.785 -15.703 1 96.38 315 PRO B C 1
ATOM 5032 O O . PRO B 1 315 ? 25.203 -7.82 -16.672 1 96.38 315 PRO B O 1
ATOM 5035 N N . TRP B 1 316 ? 23.125 -7.562 -15.812 1 96.25 316 TRP B N 1
ATOM 5036 C CA . TRP B 1 316 ? 22.5 -7.129 -17.047 1 96.25 316 TRP B CA 1
ATOM 5037 C C . TRP B 1 316 ? 21.266 -6.281 -16.766 1 96.25 316 TRP B C 1
ATOM 5039 O O . TRP B 1 316 ? 20.625 -6.449 -15.727 1 96.25 316 TRP B O 1
ATOM 5049 N N . GLN B 1 317 ? 20.922 -5.379 -17.656 1 96.94 317 GLN B N 1
ATOM 5050 C CA . GLN B 1 317 ? 19.828 -4.438 -17.438 1 96.94 317 GLN B CA 1
ATOM 5051 C C . GLN B 1 317 ? 18.531 -4.945 -18.062 1 96.94 317 GLN B C 1
ATOM 5053 O O . GLN B 1 317 ? 18.5 -5.305 -19.25 1 96.94 317 GLN B O 1
ATOM 5058 N N . LEU B 1 318 ? 17.484 -5.016 -17.266 1 96.94 318 LEU B N 1
ATOM 5059 C CA . LEU B 1 318 ? 16.156 -5.348 -17.781 1 96.94 318 LEU B CA 1
ATOM 5060 C C . LEU B 1 318 ? 15.555 -4.168 -18.547 1 96.94 318 LEU B C 1
ATOM 5062 O O . LEU B 1 318 ? 15.711 -3.016 -18.141 1 96.94 318 LEU B O 1
ATOM 5066 N N . PRO B 1 319 ? 14.867 -4.473 -19.641 1 97.06 319 PRO B N 1
ATOM 5067 C CA . PRO B 1 319 ? 14.148 -3.367 -20.266 1 97.06 319 PRO B CA 1
ATOM 5068 C C . PRO B 1 319 ? 13.109 -2.734 -19.344 1 97.06 319 PRO B C 1
ATOM 5070 O O . PRO B 1 319 ? 12.453 -3.438 -18.578 1 97.06 319 PRO B O 1
ATOM 5073 N N . GLU B 1 320 ? 12.953 -1.467 -19.5 1 97.44 320 GLU B N 1
ATOM 5074 C CA . GLU B 1 320 ? 11.977 -0.753 -18.688 1 97.44 320 GLU B CA 1
ATOM 5075 C C . GLU B 1 320 ? 10.547 -1.111 -19.094 1 97.44 320 GLU B C 1
ATOM 5077 O O . GLU B 1 320 ? 9.656 -1.197 -18.25 1 97.44 320 GLU B O 1
ATOM 5082 N N . THR B 1 321 ? 10.367 -1.214 -20.406 1 97.81 321 THR B N 1
ATOM 5083 C CA . THR B 1 321 ? 9.047 -1.498 -20.969 1 97.81 321 THR B CA 1
ATOM 5084 C C . THR B 1 321 ? 9.141 -2.553 -22.062 1 97.81 321 THR B C 1
ATOM 5086 O O . THR B 1 321 ? 10.227 -2.807 -22.594 1 97.81 321 THR B O 1
ATOM 5089 N N . LEU B 1 322 ? 8.07 -3.236 -22.266 1 97.75 322 LEU B N 1
ATOM 5090 C CA . LEU B 1 322 ? 7.883 -4.207 -23.344 1 97.75 322 LEU B CA 1
ATOM 5091 C C . LEU B 1 322 ? 6.645 -3.877 -24.172 1 97.75 322 LEU B C 1
ATOM 5093 O O . LEU B 1 322 ? 5.695 -3.279 -23.656 1 97.75 322 LEU B O 1
ATOM 5097 N N . ALA B 1 323 ? 6.676 -4.293 -25.422 1 96 323 ALA B N 1
ATOM 5098 C CA . ALA B 1 323 ? 5.473 -4.199 -26.25 1 96 323 ALA B CA 1
ATOM 5099 C C . ALA B 1 323 ? 4.398 -5.164 -25.75 1 96 323 ALA B C 1
ATOM 5101 O O . ALA B 1 323 ? 4.699 -6.301 -25.375 1 96 323 ALA B O 1
ATOM 5102 N N . PHE B 1 324 ? 3.176 -4.711 -25.734 1 96.69 324 PHE B N 1
ATOM 5103 C CA . PHE B 1 324 ? 2.031 -5.477 -25.25 1 96.69 324 PHE B CA 1
ATOM 5104 C C . PHE B 1 324 ? 0.778 -5.133 -26.047 1 96.69 324 PHE B C 1
ATOM 5106 O O . PHE B 1 324 ? -0.154 -4.523 -25.516 1 96.69 324 PHE B O 1
ATOM 5113 N N . GLY B 1 325 ? 0.738 -5.656 -27.297 1 90.69 325 GLY B N 1
ATOM 5114 C CA . GLY B 1 325 ? -0.286 -5.203 -28.234 1 90.69 325 GLY B CA 1
ATOM 5115 C C . GLY B 1 325 ? -0.205 -3.719 -28.531 1 90.69 325 GLY B C 1
ATOM 5116 O O . GLY B 1 325 ? 0.838 -3.223 -28.969 1 90.69 325 GLY B O 1
ATOM 5117 N N . ASP B 1 326 ? -1.312 -3.09 -28.219 1 90.94 326 ASP B N 1
ATOM 5118 C CA . ASP B 1 326 ? -1.356 -1.649 -28.453 1 90.94 326 ASP B CA 1
ATOM 5119 C C . ASP B 1 326 ? -0.938 -0.881 -27.203 1 90.94 326 ASP B C 1
ATOM 5121 O O . ASP B 1 326 ? -0.993 0.35 -27.172 1 90.94 326 ASP B O 1
ATOM 5125 N N . ALA B 1 327 ? -0.534 -1.642 -26.203 1 96.06 327 ALA B N 1
ATOM 5126 C CA . ALA B 1 327 ? -0.147 -1.021 -24.938 1 96.06 327 ALA B CA 1
ATOM 5127 C C . ALA B 1 327 ? 1.302 -1.348 -24.594 1 96.06 327 ALA B C 1
ATOM 5129 O O . ALA B 1 327 ? 2.045 -1.876 -25.422 1 96.06 327 ALA B O 1
ATOM 5130 N N . GLN B 1 328 ? 1.712 -0.832 -23.453 1 97.38 328 GLN B N 1
ATOM 5131 C CA . GLN B 1 328 ? 3.025 -1.149 -22.906 1 97.38 328 GLN B CA 1
ATOM 5132 C C . GLN B 1 328 ? 2.904 -1.967 -21.625 1 97.38 328 GLN B C 1
ATOM 5134 O O . GLN B 1 328 ? 1.89 -1.894 -20.922 1 97.38 328 GLN B O 1
ATOM 5139 N N . LEU B 1 329 ? 3.857 -2.803 -21.5 1 97.94 329 LEU B N 1
ATOM 5140 C CA . LEU B 1 329 ? 3.998 -3.623 -20.312 1 97.94 329 LEU B CA 1
ATOM 5141 C C . LEU B 1 329 ? 5.289 -3.293 -19.562 1 97.94 329 LEU B C 1
ATOM 5143 O O . LEU B 1 329 ? 6.332 -3.084 -20.203 1 97.94 329 LEU B O 1
ATOM 5147 N N . LYS B 1 330 ? 5.25 -3.143 -18.281 1 98.38 330 LYS B N 1
ATOM 5148 C CA . LYS B 1 330 ? 6.453 -2.93 -17.469 1 98.38 330 LYS B CA 1
ATOM 5149 C C . LYS B 1 330 ? 6.746 -4.141 -16.594 1 98.38 330 LYS B C 1
ATOM 5151 O O . LYS B 1 330 ? 5.93 -4.52 -15.75 1 98.38 330 LYS B O 1
ATOM 5156 N N . PRO B 1 331 ? 7.887 -4.773 -16.781 1 98.44 331 PRO B N 1
ATOM 5157 C CA . PRO B 1 331 ? 8.227 -5.91 -15.93 1 98.44 331 PRO B CA 1
ATOM 5158 C C . PRO B 1 331 ? 8.656 -5.488 -14.523 1 98.44 331 PRO B C 1
ATOM 5160 O O . PRO B 1 331 ? 9.07 -4.344 -14.32 1 98.44 331 PRO B O 1
ATOM 5163 N N . LEU B 1 332 ? 8.445 -6.371 -13.547 1 98.31 332 LEU B N 1
ATOM 5164 C CA . LEU B 1 332 ? 9.055 -6.156 -12.234 1 98.31 332 LEU B CA 1
ATOM 5165 C C . LEU B 1 332 ? 10.547 -5.898 -12.367 1 98.31 332 LEU B C 1
ATOM 5167 O O . LEU B 1 332 ? 11.242 -6.609 -13.094 1 98.31 332 LEU B O 1
ATOM 5171 N N . CYS B 1 333 ? 11.062 -4.848 -11.719 1 97 333 CYS B N 1
ATOM 5172 C CA . CYS B 1 333 ? 12.469 -4.441 -11.766 1 97 333 CYS B CA 1
ATOM 5173 C C . CYS B 1 333 ? 12.82 -3.857 -13.125 1 97 333 CYS B C 1
ATOM 5175 O O . CYS B 1 333 ? 13.977 -3.914 -13.547 1 97 333 CYS B O 1
ATOM 5177 N N . GLY B 1 334 ? 11.789 -3.422 -13.859 1 96.69 334 GLY B N 1
ATOM 5178 C CA . GLY B 1 334 ? 12.062 -2.816 -15.148 1 96.69 334 GLY B CA 1
ATOM 5179 C C . GLY B 1 334 ? 13.07 -1.685 -15.078 1 96.69 334 GLY B C 1
ATOM 5180 O O . GLY B 1 334 ? 12.93 -0.773 -14.258 1 96.69 334 GLY B O 1
ATOM 5181 N N . GLY B 1 335 ? 14.039 -1.75 -15.898 1 96.56 335 GLY B N 1
ATOM 5182 C CA . GLY B 1 335 ? 15.062 -0.72 -15.93 1 96.56 335 GLY B CA 1
ATOM 5183 C C . GLY B 1 335 ? 16.188 -0.962 -14.945 1 96.56 335 GLY B C 1
ATOM 5184 O O . GLY B 1 335 ? 17.203 -0.261 -14.961 1 96.56 335 GLY B O 1
ATOM 5185 N N . GLU B 1 336 ? 16.031 -1.931 -14.109 1 96.31 336 GLU B N 1
ATOM 5186 C CA . GLU B 1 336 ? 17.047 -2.219 -13.102 1 96.31 336 GLU B CA 1
ATOM 5187 C C . GLU B 1 336 ? 18.031 -3.273 -13.602 1 96.31 336 GLU B C 1
ATOM 5189 O O . GLU B 1 336 ? 17.828 -3.877 -14.656 1 96.31 336 GLU B O 1
ATOM 5194 N N . THR B 1 337 ? 19.109 -3.422 -12.844 1 97.5 337 THR B N 1
ATOM 5195 C CA . THR B 1 337 ? 20.125 -4.422 -13.141 1 97.5 337 THR B CA 1
ATOM 5196 C C . THR B 1 337 ? 19.922 -5.672 -12.289 1 97.5 337 THR B C 1
ATOM 5198 O O . THR B 1 337 ? 19.75 -5.578 -11.07 1 97.5 337 THR B O 1
ATOM 5201 N N . LEU B 1 338 ? 19.844 -6.824 -13 1 96.94 338 LEU B N 1
ATOM 5202 C CA . LEU B 1 338 ? 19.828 -8.109 -12.32 1 96.94 338 LEU B CA 1
ATOM 5203 C C . LEU B 1 338 ? 21.219 -8.75 -12.32 1 96.94 338 LEU B C 1
ATOM 5205 O O . LEU B 1 338 ? 22.031 -8.484 -13.211 1 96.94 338 LEU B O 1
ATOM 5209 N N . ASP B 1 339 ? 21.453 -9.578 -11.383 1 97.06 339 ASP B N 1
ATOM 5210 C CA . ASP B 1 339 ? 22.797 -10.117 -11.211 1 97.06 339 ASP B CA 1
ATOM 5211 C C . ASP B 1 339 ? 22.922 -11.492 -11.859 1 97.06 339 ASP B C 1
ATOM 5213 O O . ASP B 1 339 ? 24.031 -12 -12.031 1 97.06 339 ASP B O 1
ATOM 5217 N N . TRP B 1 340 ? 21.844 -12.125 -12.18 1 98 340 TRP B N 1
ATOM 5218 C CA . TRP B 1 340 ? 21.828 -13.414 -12.867 1 98 340 TRP B CA 1
ATOM 5219 C C . TRP B 1 340 ? 21.203 -13.289 -14.25 1 98 340 TRP B C 1
ATOM 5221 O O . TRP B 1 340 ? 20.188 -12.602 -14.43 1 98 340 TRP B O 1
ATOM 5231 N N . ARG B 1 341 ? 21.812 -13.914 -15.242 1 97 341 ARG B N 1
ATOM 5232 C CA . ARG B 1 341 ? 21.344 -13.859 -16.625 1 97 341 ARG B CA 1
ATOM 5233 C C . ARG B 1 341 ? 21.156 -15.266 -17.188 1 97 341 ARG B C 1
ATOM 5235 O O . ARG B 1 341 ? 22.031 -16.125 -17.062 1 97 341 ARG B O 1
ATOM 5242 N N . LEU B 1 342 ? 20 -15.477 -17.797 1 97.12 342 LEU B N 1
ATOM 5243 C CA . LEU B 1 342 ? 19.719 -16.734 -18.484 1 97.12 342 LEU B CA 1
ATOM 5244 C C . LEU B 1 342 ? 20.484 -16.812 -19.797 1 97.12 342 LEU B C 1
ATOM 5246 O O . LEU B 1 342 ? 20.375 -15.922 -20.641 1 97.12 342 LEU B O 1
ATOM 5250 N N . LEU B 1 343 ? 21.328 -17.797 -20.094 1 92.56 343 LEU B N 1
ATOM 5251 C CA . LEU B 1 343 ? 22.109 -17.969 -21.312 1 92.56 343 LEU B CA 1
ATOM 5252 C C . LEU B 1 343 ? 21.344 -18.812 -22.328 1 92.56 343 LEU B C 1
ATOM 5254 O O . LEU B 1 343 ? 21.484 -18.594 -23.531 1 92.56 343 LEU B O 1
ATOM 5258 N N . ALA B 1 344 ? 20.859 -20.031 -21.969 1 77.06 344 ALA B N 1
ATOM 5259 C CA . ALA B 1 344 ? 20.219 -21 -22.875 1 77.06 344 ALA B CA 1
ATOM 5260 C C . ALA B 1 344 ? 19.188 -21.844 -22.141 1 77.06 344 ALA B C 1
ATOM 5262 O O . ALA B 1 344 ? 19.312 -22.062 -20.938 1 77.06 344 ALA B O 1
#

Nearest PDB structures (foldseek):
  6cty-assembly3_D  TM=9.882E-01  e=1.326E-57  Yersinia pestis
  2z25-assembly1_B  TM=9.906E-01  e=5.515E-56  Escherichia coli
  1xge-assembly1_B  TM=9.904E-01  e=9.143E-56  Escherichia coli
  3mjm-assembly1_B  TM=9.909E-01  e=1.336E-55  Escherichia coli ATCC 8739
  2z26-assembly1_A  TM=9.727E-01  e=5.364E-55  Escherichia coli

Organism: Leptothrix cholodnii (strain ATCC 51168 / LMG 8142 / SP-6) (NCBI:txid395495)

pLDDT: mean 97.68, std 2.42, range [72.06, 98.94]

Sequence (688 aa):
MTTTLTLIRPDDWHLHVRDGAALAAVVPHTARQFARAIIMPNLRPPVTTAAQAVAYRERIAAAVPAGVDFTPLMTLYLTDNTPADEIVRAQAAGVVALKLYPAGATTNSDAGVTDVRKTYAALEAMQRAGMPLLVHGEVTDPAVDVFDREAVFIDQVMRPLRRDFPELKVVFEHITTQEAADYVAEADAHTAATITAHHLLYNRNAIFTGGLRPHYYCLPVLKREVHRLALVKAATSGSSKFFLGTDSAPHPAHLKEHAAACAGCYTALSAIELYAQAFDDAGALDKLEGFASLHGPDFYGLPRNSGTLTLRREPWQLPETLAFGDAQLKPLCGGETLDWRLLAMTTTLTLIRPDDWHLHVRDGAALAAVVPHTARQFARAIIMPNLRPPVTTAAQAVAYRERIAAAVPAGVDFTPLMTLYLTDNTPADEIVRAQAAGVVALKLYPAGATTNSDAGVTDVRKTYAALEAMQRAGMPLLVHGEVTDPAVDVFDREAVFIDQVMRPLRRDFPELKVVFEHITTQEAADYVAEADAHTAATITAHHLLYNRNAIFTGGLRPHYYCLPVLKREVHRLALVKAATSGSSKFFLGTDSAPHPAHLKEHAAACAGCYTALSAIELYAQAFDDAGALDKLEGFASLHGPDFYGLPRNSGTLTLRREPWQLPETLAFGDAQLKPLCGGETLDWRLLA

Foldseek 3Di:
DDFKDKFQQFEAAAEEQEDDLSNLFQLQLQLVRHQEYEYAQLYVVGAAALVSQLVVQVRNVVSHDPPGHYHYAYEHEDALPRALVRLVSNVVSRHQAYEADAQPQAPSRPRGYVDVVSCVSNQVSCLVVVRAYEYLQFDDPPVDDLQCRNVVSCVPPVVVVCVVRVRHQYEDEQDQFLNVLVPLVPHDLSYAYEHALLSLVDAQVVCQPVHGDLLQFAPSHGHDPVRNVSVLCSLLVLDLRYAHHHQADWDFPVQSVDPDHHHHAHASNCRLLSLCVSCVVVVRNVSNNSRGFNSVCVSSVHDTHDDMWMKGQQKDFAAQWDDRPVGITGHVCHRHIGRIDTDD/DDFKDKFQQFEAAAEEQEDDLSNLFQLQLQLVRHQEYEYAQLYVVGAAALVSQLVVQVRNVVSHDPPGHYGYAYEHEDALPRALVRLVSNVVSRHQAYEADAQPQAPSRPRGYVDVVSCVSNQVSCLVVQRAYEYLQFDDPPVDDLQCRNVVSCVPPVVVVCVVRVRHQYEDEQDQFLNVLVPLVPHDLSYAYEHALLSLVDAQVVCQPVHGQLLQFAPSHGHDPVRNVSVLCSLLVLDLRYAHHHQADWDFPVLSVDPDHHHHAHASNCRLLSLCVSCVVVVRNVSNNSRGFNSVCVSSVHDTHDDMWMKGQQKDFAAQWGDRPVGITGHVCHGHIGRIDTDD